Protein AF-0000000068230466 (afdb_homodimer)

Solvent-accessible surface area (backbone atoms only — not comparable to full-atom values): 27971 Å² total; per-residue (Å²): 126,69,70,66,52,56,60,50,49,54,54,48,48,53,52,46,52,51,50,51,53,43,59,66,56,61,78,40,69,67,47,53,52,38,47,48,48,30,16,51,27,46,15,49,31,45,26,41,42,44,63,21,49,65,73,48,41,36,48,80,71,31,39,60,40,44,51,48,28,53,48,30,52,48,49,27,56,65,41,62,56,96,85,33,39,36,40,61,62,60,39,84,81,50,90,70,28,54,57,57,49,53,53,49,53,54,51,46,54,45,54,72,34,27,34,69,59,37,26,34,70,56,96,91,33,86,44,85,47,65,18,72,67,42,50,51,49,50,52,35,45,49,54,30,54,52,40,58,74,72,37,60,79,92,47,31,55,74,74,33,39,63,40,45,49,52,34,51,52,52,50,48,51,51,42,59,59,38,87,81,59,52,62,16,44,41,58,51,46,52,47,52,51,48,50,52,52,47,46,64,72,53,49,47,71,51,59,63,44,44,52,52,47,52,50,51,50,51,50,51,51,51,52,53,51,50,50,62,59,45,45,65,72,67,49,65,78,70,70,74,80,78,76,78,76,76,71,77,69,73,77,74,66,72,74,72,120,129,71,71,69,52,54,61,51,48,56,53,47,50,54,52,47,52,51,50,52,53,41,58,67,59,61,77,41,69,68,47,52,51,39,48,48,48,28,15,50,28,47,14,48,33,46,26,41,42,45,62,21,49,64,73,49,40,34,48,80,72,32,40,61,41,44,50,50,28,52,48,30,52,48,49,26,55,64,42,61,56,96,86,35,40,38,40,62,62,59,40,82,80,51,92,71,27,54,56,56,48,51,51,49,52,55,52,46,54,46,54,72,33,28,35,68,58,38,28,34,71,57,95,91,34,86,45,86,46,65,19,72,66,43,51,52,50,51,52,35,46,50,54,30,52,52,40,58,73,71,38,61,78,93,47,29,55,74,72,33,40,64,41,44,48,53,35,50,51,50,50,48,52,52,43,62,52,48,96,73,60,53,62,15,45,40,58,50,46,51,49,52,52,50,51,51,51,48,47,63,72,53,48,49,72,51,61,63,44,43,51,53,48,52,50,50,50,51,51,52,52,51,52,54,52,49,50,62,60,46,45,64,73,66,48,66,77,72,68,76,78,76,76,75,76,72,69,76,66,66,72,70,64,64,72,72,112

Structure (mmCIF, N/CA/C/O backbone):
data_AF-0000000068230466-model_v1
#
loop_
_entity.id
_entity.type
_entity.pdbx_description
1 polymer 'Osteopetrosis-associated transmembrane protein 1'
#
loop_
_atom_site.group_PDB
_atom_site.id
_atom_site.type_symbol
_atom_site.label_atom_id
_atom_site.label_alt_id
_atom_site.label_comp_id
_atom_site.label_asym_id
_atom_site.label_entity_id
_atom_site.label_seq_id
_atom_site.pdbx_PDB_ins_code
_atom_site.Cartn_x
_atom_site.Cartn_y
_atom_site.Cartn_z
_atom_site.occupancy
_atom_site.B_iso_or_equiv
_atom_site.auth_seq_id
_atom_site.auth_comp_id
_atom_site.auth_asym_id
_atom_site.auth_atom_id
_atom_site.pdbx_PDB_model_num
ATOM 1 N N . MET A 1 1 ? 5.496 -42.781 15 1 34.06 1 MET A N 1
ATOM 2 C CA . MET A 1 1 ? 5.957 -41.75 14.055 1 34.06 1 MET A CA 1
ATOM 3 C C . MET A 1 1 ? 5.242 -41.906 12.711 1 34.06 1 MET A C 1
ATOM 5 O O . MET A 1 1 ? 5.195 -40.938 11.93 1 34.06 1 MET A O 1
ATOM 9 N N . ASN A 1 2 ? 4.707 -43.156 12.391 1 42.78 2 ASN A N 1
ATOM 10 C CA . ASN A 1 2 ? 4.246 -43.438 11.039 1 42.78 2 ASN A CA 1
ATOM 11 C C . ASN A 1 2 ? 2.799 -43 10.836 1 42.78 2 ASN A C 1
ATOM 13 O O . ASN A 1 2 ? 2.336 -42.906 9.695 1 42.78 2 ASN A O 1
ATOM 17 N N . LYS A 1 3 ? 2.004 -42.938 11.836 1 49.88 3 LYS A N 1
ATOM 18 C CA . LYS A 1 3 ? 0.589 -42.625 11.688 1 49.88 3 LYS A CA 1
ATOM 19 C C . LYS A 1 3 ? 0.404 -41.156 11.328 1 49.88 3 LYS A C 1
ATOM 21 O O . LYS A 1 3 ? -0.53 -40.781 10.609 1 49.88 3 LYS A O 1
ATOM 26 N N . ILE A 1 4 ? 1.23 -40.25 11.766 1 48.38 4 ILE A N 1
ATOM 27 C CA . ILE A 1 4 ? 1.122 -38.812 11.562 1 48.38 4 ILE A CA 1
ATOM 28 C C . ILE A 1 4 ? 1.439 -38.469 10.109 1 48.38 4 ILE A C 1
ATOM 30 O O . ILE A 1 4 ? 0.837 -37.562 9.539 1 48.38 4 ILE A O 1
ATOM 34 N N . CYS A 1 5 ? 2.023 -39.469 9.414 1 44.72 5 CYS A N 1
ATOM 35 C CA . CYS A 1 5 ? 2.459 -39.156 8.055 1 44.72 5 CYS A CA 1
ATOM 36 C C . CYS A 1 5 ? 1.338 -39.406 7.051 1 44.72 5 CYS A C 1
ATOM 38 O O . CYS A 1 5 ? 1.208 -38.688 6.062 1 44.72 5 CYS A O 1
ATOM 40 N N . ILE A 1 6 ? 0.449 -40.375 7.32 1 47.44 6 ILE A N 1
ATOM 41 C CA . ILE A 1 6 ? -0.606 -40.719 6.371 1 47.44 6 ILE A CA 1
ATOM 42 C C . ILE A 1 6 ? -1.681 -39.625 6.391 1 47.44 6 ILE A C 1
ATOM 44 O O . ILE A 1 6 ? -2.162 -39.219 5.336 1 47.44 6 ILE A O 1
ATOM 48 N N . ILE A 1 7 ? -2.064 -39.125 7.48 1 51.25 7 ILE A N 1
ATOM 49 C CA . ILE A 1 7 ? -3.047 -38.062 7.59 1 51.25 7 ILE A CA 1
ATOM 50 C C . ILE A 1 7 ? -2.516 -36.781 6.914 1 51.25 7 ILE A C 1
ATOM 52 O O . ILE A 1 7 ? -3.252 -36.094 6.207 1 51.25 7 ILE A O 1
ATOM 56 N N . TRP A 1 8 ? -1.267 -36.688 6.867 1 51.59 8 TRP A N 1
ATOM 57 C CA . TRP A 1 8 ? -0.673 -35.5 6.258 1 51.59 8 TRP A CA 1
ATOM 58 C C . TRP A 1 8 ? -0.67 -35.594 4.738 1 51.59 8 TRP A C 1
ATOM 60 O O . TRP A 1 8 ? -0.879 -34.625 4.035 1 51.59 8 TRP A O 1
ATOM 70 N N . THR A 1 9 ? -0.645 -36.812 4.191 1 50.38 9 THR A N 1
ATOM 71 C CA . THR A 1 9 ? -0.659 -37 2.744 1 50.38 9 THR A CA 1
ATOM 72 C C . THR A 1 9 ? -2.07 -36.844 2.191 1 50.38 9 THR A C 1
ATOM 74 O O . THR A 1 9 ? -2.26 -36.219 1.132 1 50.38 9 THR A O 1
ATOM 77 N N . VAL A 1 10 ? -3.049 -37.375 2.822 1 50.91 10 VAL A N 1
ATOM 78 C CA . VAL A 1 10 ? -4.426 -37.188 2.377 1 50.91 10 VAL A CA 1
ATOM 79 C C . VAL A 1 10 ? -4.805 -35.719 2.459 1 50.91 10 VAL A C 1
ATOM 81 O O . VAL A 1 10 ? -5.426 -35.188 1.54 1 50.91 10 VAL A O 1
ATOM 84 N N . LEU A 1 11 ? -4.449 -35.031 3.424 1 51.75 11 LEU A N 1
ATOM 85 C CA . LEU A 1 11 ? -4.715 -33.625 3.57 1 51.75 11 LEU A CA 1
ATOM 86 C C . LEU A 1 11 ? -3.965 -32.812 2.512 1 51.75 11 LEU A C 1
ATOM 88 O O . LEU A 1 11 ? -4.496 -31.844 1.975 1 51.75 11 LEU A O 1
ATOM 92 N N . PHE A 1 12 ? -2.896 -33.375 2.146 1 51.03 12 PHE A N 1
ATOM 93 C CA . PHE A 1 12 ? -2.105 -32.688 1.124 1 51.03 12 PHE A CA 1
ATOM 94 C C . PHE A 1 12 ? -2.736 -32.875 -0.252 1 51.03 12 PHE A C 1
ATOM 96 O O . PHE A 1 12 ? -2.768 -31.922 -1.05 1 51.03 12 PHE A O 1
ATOM 103 N N . VAL A 1 13 ? -3.262 -34.031 -0.489 1 50.78 13 VAL A N 1
ATOM 104 C CA . VAL A 1 13 ? -3.898 -34.281 -1.776 1 50.78 13 VAL A CA 1
ATOM 105 C C . VAL A 1 13 ? -5.199 -33.5 -1.877 1 50.78 13 VAL A C 1
ATOM 107 O O . VAL A 1 13 ? -5.5 -32.906 -2.92 1 50.78 13 VAL A O 1
ATOM 110 N N . LEU A 1 14 ? -5.961 -33.469 -0.893 1 51.84 14 LEU A N 1
ATOM 111 C CA . LEU A 1 14 ? -7.215 -32.719 -0.903 1 51.84 14 LEU A CA 1
ATOM 112 C C . LEU A 1 14 ? -6.949 -31.219 -1.052 1 51.84 14 LEU A C 1
ATOM 114 O O . LEU A 1 14 ? -7.656 -30.531 -1.789 1 51.84 14 LEU A O 1
ATOM 118 N N . VAL A 1 15 ? -6 -30.781 -0.397 1 52.72 15 VAL A N 1
ATOM 119 C CA . VAL A 1 15 ? -5.66 -29.359 -0.51 1 52.72 15 VAL A CA 1
ATOM 120 C C . VAL A 1 15 ? -5.156 -29.062 -1.92 1 52.72 15 VAL A C 1
ATOM 122 O O . VAL A 1 15 ? -5.516 -28.047 -2.512 1 52.72 15 VAL A O 1
ATOM 125 N N . LYS A 1 16 ? -4.453 -30.031 -2.43 1 53.53 16 LYS A N 1
ATOM 126 C CA . LYS A 1 16 ? -3.898 -29.844 -3.77 1 53.53 16 LYS A CA 1
ATOM 127 C C . LYS A 1 16 ? -4.988 -29.938 -4.832 1 53.53 16 LYS A C 1
ATOM 129 O O . LYS A 1 16 ? -5 -29.156 -5.781 1 53.53 16 LYS A O 1
ATOM 134 N N . THR A 1 17 ? -5.898 -30.891 -4.766 1 51.19 17 THR A N 1
ATOM 135 C CA . THR A 1 17 ? -7.012 -30.984 -5.703 1 51.19 17 THR A CA 1
ATOM 136 C C . THR A 1 17 ? -7.902 -29.75 -5.621 1 51.19 17 THR A C 1
ATOM 138 O O . THR A 1 17 ? -8.367 -29.25 -6.645 1 51.19 17 THR A O 1
ATOM 141 N N . GLU A 1 18 ? -8.133 -29.328 -4.457 1 51.22 18 GLU A N 1
ATOM 142 C CA . GLU A 1 18 ? -8.922 -28.109 -4.293 1 51.22 18 GLU A CA 1
ATOM 143 C C . GLU A 1 18 ? -8.203 -26.906 -4.898 1 51.22 18 GLU A C 1
ATOM 145 O O . GLU A 1 18 ? -8.828 -26.062 -5.539 1 51.22 18 GLU A O 1
ATOM 150 N N . GLN A 1 19 ? -6.949 -26.844 -4.73 1 52.44 19 GLN A N 1
ATOM 151 C CA . GLN A 1 19 ? -6.168 -25.766 -5.328 1 52.44 19 GLN A CA 1
ATOM 152 C C . GLN A 1 19 ? -6.223 -25.828 -6.852 1 52.44 19 GLN A C 1
ATOM 154 O O . GLN A 1 19 ? -6.32 -24.797 -7.516 1 52.44 19 GLN A O 1
ATOM 159 N N . LEU A 1 20 ? -6.078 -27.031 -7.391 1 49.12 20 LEU A N 1
ATOM 160 C CA . LEU A 1 20 ? -6.168 -27.219 -8.836 1 49.12 20 LEU A CA 1
ATOM 161 C C . LEU A 1 20 ? -7.539 -26.797 -9.352 1 49.12 20 LEU A C 1
ATOM 163 O O . LEU A 1 20 ? -7.637 -26.156 -10.406 1 49.12 20 LEU A O 1
ATOM 167 N N . TYR A 1 21 ? -8.492 -27.312 -8.633 1 48.88 21 TYR A N 1
ATOM 168 C CA . TYR A 1 21 ? -9.844 -26.938 -9.023 1 48.88 21 TYR A CA 1
ATOM 169 C C . TYR A 1 21 ? -10.023 -25.438 -9.008 1 48.88 21 TYR A C 1
ATOM 171 O O . TYR A 1 21 ? -10.609 -24.859 -9.93 1 48.88 21 TYR A O 1
ATOM 179 N N . ARG A 1 22 ? -9.539 -24.891 -8.023 1 53.47 22 ARG A N 1
ATOM 180 C CA . ARG A 1 22 ? -9.68 -23.453 -7.863 1 53.47 22 ARG A CA 1
ATOM 181 C C . ARG A 1 22 ? -8.922 -22.703 -8.945 1 53.47 22 ARG A C 1
ATOM 183 O O . ARG A 1 22 ? -9.375 -21.656 -9.43 1 53.47 22 ARG A O 1
ATOM 190 N N . ARG A 1 23 ? -7.852 -23.125 -9.367 1 53.97 23 ARG A N 1
ATOM 191 C CA . ARG A 1 23 ? -7.055 -22.547 -10.445 1 53.97 23 ARG A CA 1
ATOM 192 C C . ARG A 1 23 ? -7.777 -22.656 -11.781 1 53.97 23 ARG A C 1
ATOM 194 O O . ARG A 1 23 ? -7.66 -21.766 -12.633 1 53.97 23 ARG A O 1
ATOM 201 N N . THR A 1 24 ? -8.516 -23.688 -12.023 1 48.38 24 THR A N 1
ATOM 202 C CA . THR A 1 24 ? -9.258 -23.875 -13.266 1 48.38 24 THR A CA 1
ATOM 203 C C . THR A 1 24 ? -10.422 -22.891 -13.359 1 48.38 24 THR A C 1
ATOM 205 O O . THR A 1 24 ? -10.867 -22.547 -14.461 1 48.38 24 THR A O 1
ATOM 208 N N . LEU A 1 25 ? -10.859 -22.375 -12.227 1 47.59 25 LEU A N 1
ATOM 209 C CA . LEU A 1 25 ? -11.984 -21.453 -12.227 1 47.59 25 LEU A CA 1
ATOM 210 C C . LEU A 1 25 ? -11.562 -20.078 -12.719 1 47.59 25 LEU A C 1
ATOM 212 O O . LEU A 1 25 ? -12.391 -19.172 -12.828 1 47.59 25 LEU A O 1
ATOM 216 N N . LEU A 1 26 ? -10.32 -19.828 -12.984 1 52.34 26 LEU A N 1
ATOM 217 C CA . LEU A 1 26 ? -9.742 -18.531 -13.305 1 52.34 26 LEU A CA 1
ATOM 218 C C . LEU A 1 26 ? -10.422 -17.922 -14.531 1 52.34 26 LEU A C 1
ATOM 220 O O . LEU A 1 26 ? -10.328 -16.719 -14.758 1 52.34 26 LEU A O 1
ATOM 224 N N . ASN A 1 27 ? -11.008 -18.828 -15.367 1 53.62 27 ASN A N 1
ATOM 225 C CA . ASN A 1 27 ? -11.375 -18.25 -16.656 1 53.62 27 ASN A CA 1
ATOM 226 C C . ASN A 1 27 ? -12.797 -17.688 -16.625 1 53.62 27 ASN A C 1
ATOM 228 O O . ASN A 1 27 ? -13.469 -17.641 -17.672 1 53.62 27 ASN A O 1
ATOM 232 N N . ASN A 1 28 ? -13.25 -17.375 -15.391 1 64.5 28 ASN A N 1
ATOM 233 C CA . ASN A 1 28 ? -14.57 -16.781 -15.547 1 64.5 28 ASN A CA 1
ATOM 234 C C . ASN A 1 28 ? -14.5 -15.273 -15.734 1 64.5 28 ASN A C 1
ATOM 236 O O . ASN A 1 28 ? -13.914 -14.57 -14.906 1 64.5 28 ASN A O 1
ATOM 240 N N . ASP A 1 29 ? -14.906 -14.758 -16.812 1 77.06 29 ASP A N 1
ATOM 241 C CA . ASP A 1 29 ? -14.906 -13.375 -17.312 1 77.06 29 ASP A CA 1
ATOM 242 C C . ASP A 1 29 ? -15.469 -12.422 -16.25 1 77.06 29 ASP A C 1
ATOM 244 O O . ASP A 1 29 ? -14.969 -11.312 -16.078 1 77.06 29 ASP A O 1
ATOM 248 N N . ASN A 1 30 ? -16.328 -12.898 -15.406 1 83 30 ASN A N 1
ATOM 249 C CA . ASN A 1 30 ? -16.938 -12.023 -14.414 1 83 30 ASN A CA 1
ATOM 250 C C . ASN A 1 30 ? -15.984 -11.727 -13.258 1 83 30 ASN A C 1
ATOM 252 O O . ASN A 1 30 ? -15.867 -10.586 -12.82 1 83 30 ASN A O 1
ATOM 256 N N . CYS A 1 31 ? -15.234 -12.68 -12.883 1 89.31 31 CYS A N 1
ATOM 257 C CA . CYS A 1 31 ? -14.312 -12.492 -11.766 1 89.31 31 CYS A CA 1
ATOM 258 C C . CYS A 1 31 ? -13.125 -11.641 -12.18 1 89.31 31 CYS A C 1
ATOM 260 O O . CYS A 1 31 ? -12.648 -10.812 -11.398 1 89.31 31 CYS A O 1
ATOM 262 N N . THR A 1 32 ? -12.75 -11.812 -13.414 1 90.62 32 THR A N 1
ATOM 263 C CA . THR A 1 32 ? -11.648 -11.008 -13.93 1 90.62 32 THR A CA 1
ATOM 264 C C . THR A 1 32 ? -12.047 -9.531 -13.992 1 90.62 32 THR A C 1
ATOM 266 O O . THR A 1 32 ? -11.227 -8.656 -13.711 1 90.62 32 THR A O 1
ATOM 269 N N . SER A 1 33 ? -13.281 -9.289 -14.367 1 91.94 33 SER A N 1
ATOM 270 C CA . SER A 1 33 ? -13.766 -7.918 -14.391 1 91.94 33 SER A CA 1
ATOM 271 C C . SER A 1 33 ? -13.766 -7.301 -13 1 91.94 33 SER A C 1
ATOM 273 O O . SER A 1 33 ? -13.398 -6.137 -12.828 1 91.94 33 SER A O 1
ATOM 275 N N . LEU A 1 34 ? -14.125 -8.039 -12.008 1 94.06 34 LEU A N 1
ATOM 276 C CA . LEU A 1 34 ? -14.141 -7.559 -10.633 1 94.06 34 LEU A CA 1
ATOM 277 C C . LEU A 1 34 ? -12.719 -7.289 -10.141 1 94.06 34 LEU A C 1
ATOM 279 O O . LEU A 1 34 ? -12.484 -6.316 -9.414 1 94.06 34 LEU A O 1
ATOM 283 N N . LYS A 1 35 ? -11.797 -8.125 -10.523 1 95.38 35 LYS A N 1
ATOM 284 C CA . LYS A 1 35 ? -10.391 -7.898 -10.195 1 95.38 35 LYS A CA 1
ATOM 285 C C . LYS A 1 35 ? -9.891 -6.582 -10.781 1 95.38 35 LYS A C 1
ATOM 287 O O . LYS A 1 35 ? -9.18 -5.832 -10.117 1 95.38 35 LYS A O 1
ATOM 292 N N . THR A 1 36 ? -10.281 -6.332 -12.008 1 95.75 36 THR A N 1
ATOM 293 C CA . THR A 1 36 ? -9.883 -5.098 -12.672 1 95.75 36 THR A CA 1
ATOM 294 C C . THR A 1 36 ? -10.469 -3.883 -11.961 1 95.75 36 THR A C 1
ATOM 296 O O . THR A 1 36 ? -9.797 -2.855 -11.828 1 95.75 36 THR A O 1
ATOM 299 N N . ILE A 1 37 ? -11.695 -3.994 -11.523 1 96.06 37 ILE A N 1
ATOM 300 C CA . ILE A 1 37 ? -12.328 -2.908 -10.789 1 96.06 37 ILE A CA 1
ATOM 301 C C . ILE A 1 37 ? -11.594 -2.684 -9.469 1 96.06 37 ILE A C 1
ATOM 303 O O . ILE A 1 37 ? -11.367 -1.541 -9.062 1 96.06 37 ILE A O 1
ATOM 307 N N . PHE A 1 38 ? -11.266 -3.771 -8.828 1 97.69 38 PHE A N 1
ATOM 308 C CA . PHE A 1 38 ? -10.484 -3.656 -7.598 1 97.69 38 PHE A CA 1
ATOM 309 C C . PHE A 1 38 ? -9.133 -3 -7.875 1 97.69 38 PHE A C 1
ATOM 311 O O . PHE A 1 38 ? -8.672 -2.164 -7.094 1 97.69 38 PHE A O 1
ATOM 318 N N . ALA A 1 39 ? -8.484 -3.348 -8.945 1 98.38 39 ALA A N 1
ATOM 319 C CA . ALA A 1 39 ? -7.219 -2.738 -9.344 1 98.38 39 ALA A CA 1
ATOM 320 C C . ALA A 1 39 ? -7.367 -1.232 -9.539 1 98.38 39 ALA A C 1
ATOM 322 O O . ALA A 1 39 ? -6.574 -0.452 -9.008 1 98.38 39 ALA A O 1
ATOM 323 N N . ASP A 1 40 ? -8.359 -0.816 -10.219 1 98.06 40 ASP A N 1
ATOM 324 C CA . ASP A 1 40 ? -8.594 0.59 -10.531 1 98.06 40 ASP A CA 1
ATOM 325 C C . ASP A 1 40 ? -8.906 1.386 -9.266 1 98.06 40 ASP A C 1
ATOM 327 O O . ASP A 1 40 ? -8.383 2.486 -9.07 1 98.06 40 ASP A O 1
ATOM 331 N N . SER A 1 41 ? -9.789 0.851 -8.445 1 98.38 41 SER A N 1
ATOM 332 C CA . SER A 1 41 ? -10.18 1.553 -7.227 1 98.38 41 SER A CA 1
ATOM 333 C C . SER A 1 41 ? -9.008 1.665 -6.258 1 98.38 41 SER A C 1
ATOM 335 O O . SER A 1 41 ? -8.836 2.691 -5.598 1 98.38 41 SER A O 1
ATOM 337 N N . SER A 1 42 ? -8.188 0.591 -6.164 1 98.62 42 SER A N 1
ATOM 338 C CA . SER A 1 42 ? -7 0.633 -5.324 1 98.62 42 SER A CA 1
ATOM 339 C C . SER A 1 42 ? -6.008 1.679 -5.828 1 98.62 42 SER A C 1
ATOM 341 O O . SER A 1 42 ? -5.43 2.424 -5.031 1 98.62 42 SER A O 1
ATOM 343 N N . SER A 1 43 ? -5.836 1.662 -7.105 1 98.5 43 SER A N 1
ATOM 344 C CA . SER A 1 43 ? -4.949 2.625 -7.754 1 98.5 43 SER A CA 1
ATOM 345 C C . SER A 1 43 ? -5.402 4.055 -7.488 1 98.5 43 SER A C 1
ATOM 347 O O . SER A 1 43 ? -4.59 4.922 -7.16 1 98.5 43 SER A O 1
ATOM 349 N N . GLU A 1 44 ? -6.637 4.324 -7.586 1 98.44 44 GLU A N 1
ATOM 350 C CA . GLU A 1 44 ? -7.191 5.656 -7.355 1 98.44 44 GLU A CA 1
ATOM 351 C C . GLU A 1 44 ? -7.008 6.086 -5.902 1 98.44 44 GLU A C 1
ATOM 353 O O . GLU A 1 44 ? -6.703 7.25 -5.629 1 98.44 44 GLU A O 1
ATOM 358 N N . PHE A 1 45 ? -7.293 5.148 -5.055 1 98.81 45 PHE A N 1
ATOM 359 C CA . PHE A 1 45 ? -7.148 5.457 -3.635 1 98.81 45 PHE A CA 1
ATOM 360 C C . PHE A 1 45 ? -5.711 5.836 -3.307 1 98.81 45 PHE A C 1
ATOM 362 O O . PHE A 1 45 ? -5.469 6.797 -2.57 1 98.81 45 PHE A O 1
ATOM 369 N N . ILE A 1 46 ? -4.742 5.113 -3.883 1 98.81 46 ILE A N 1
ATOM 370 C CA . ILE A 1 46 ? -3.326 5.379 -3.648 1 98.81 46 ILE A CA 1
ATOM 371 C C . ILE A 1 46 ? -2.955 6.742 -4.223 1 98.81 46 ILE A C 1
ATOM 373 O O . ILE A 1 46 ? -2.264 7.531 -3.574 1 98.81 46 ILE A O 1
ATOM 377 N N . LYS A 1 47 ? -3.396 7.031 -5.379 1 98.5 47 LYS A N 1
ATOM 378 C CA . LYS A 1 47 ? -3.139 8.328 -6 1 98.5 47 LYS A CA 1
ATOM 379 C C . LYS A 1 47 ? -3.676 9.469 -5.137 1 98.5 47 LYS A C 1
ATOM 381 O O . LYS A 1 47 ? -2.98 10.453 -4.902 1 98.5 47 LYS A O 1
ATOM 386 N N . CYS A 1 48 ? -4.871 9.281 -4.707 1 98.62 48 CYS A N 1
ATOM 387 C CA . CYS A 1 48 ? -5.52 10.281 -3.861 1 98.62 48 CYS A CA 1
ATOM 388 C C . CYS A 1 48 ? -4.746 10.484 -2.564 1 98.62 48 CYS A C 1
ATOM 390 O O . CYS A 1 48 ? -4.535 11.617 -2.133 1 98.62 48 CYS A O 1
ATOM 392 N N . SER A 1 49 ? -4.379 9.336 -1.933 1 98.56 49 SER A N 1
ATOM 393 C CA . SER A 1 49 ? -3.674 9.375 -0.657 1 98.56 49 SER A CA 1
ATOM 394 C C . SER A 1 49 ? -2.395 10.203 -0.762 1 98.56 49 SER A C 1
ATOM 396 O O . SER A 1 49 ? -2.109 11.031 0.108 1 98.56 49 SER A O 1
ATOM 398 N N . VAL A 1 50 ? -1.661 10.039 -1.835 1 97.88 50 VAL A N 1
ATOM 399 C CA . VAL A 1 50 ? -0.407 10.758 -2.016 1 97.88 50 VAL A CA 1
ATOM 400 C C . VAL A 1 50 ? -0.695 12.234 -2.299 1 97.88 50 VAL A C 1
ATOM 402 O O . VAL A 1 50 ? -0.077 13.117 -1.703 1 97.88 50 VAL A O 1
ATOM 405 N N . ASN A 1 51 ? -1.653 12.516 -3.129 1 96.69 51 ASN A N 1
ATOM 406 C CA . ASN A 1 51 ? -1.947 13.883 -3.551 1 96.69 51 ASN A CA 1
ATOM 407 C C . ASN A 1 51 ? -2.395 14.742 -2.379 1 96.69 51 ASN A C 1
ATOM 409 O O . ASN A 1 51 ? -2.111 15.945 -2.34 1 96.69 51 ASN A O 1
ATOM 413 N N . TYR A 1 52 ? -3.031 14.078 -1.447 1 96.5 52 TYR A N 1
ATOM 414 C CA . TYR A 1 52 ? -3.572 14.859 -0.343 1 96.5 52 TYR A CA 1
ATOM 415 C C . TYR A 1 52 ? -2.854 14.531 0.961 1 96.5 52 TYR A C 1
ATOM 417 O O . TYR A 1 52 ? -3.441 14.625 2.041 1 96.5 52 TYR A O 1
ATOM 425 N N . SER A 1 53 ? -1.626 14.156 0.785 1 95.38 53 SER A N 1
ATOM 426 C CA . SER A 1 53 ? -0.788 13.859 1.94 1 95.38 53 SER A CA 1
ATOM 427 C C . SER A 1 53 ? -0.331 15.133 2.639 1 95.38 53 SER A C 1
ATOM 429 O O . SER A 1 53 ? -0.071 15.125 3.844 1 95.38 53 SER A O 1
ATOM 431 N N . ARG A 1 54 ? -0.162 16.297 1.922 1 90.12 54 ARG A N 1
ATOM 432 C CA . ARG A 1 54 ? 0.245 17.578 2.506 1 90.12 54 ARG A CA 1
ATOM 433 C C . ARG A 1 54 ? -0.358 18.75 1.739 1 90.12 54 ARG A C 1
ATOM 435 O O . ARG A 1 54 ? -0.172 18.859 0.525 1 90.12 54 ARG A O 1
ATOM 442 N N . PRO A 1 55 ? -0.899 19.703 2.359 1 89.56 55 PRO A N 1
ATOM 443 C CA . PRO A 1 55 ? -1.479 19.516 3.693 1 89.56 55 PRO A CA 1
ATOM 444 C C . PRO A 1 55 ? -2.416 18.312 3.777 1 89.56 55 PRO A C 1
ATOM 446 O O . PRO A 1 55 ? -2.969 17.891 2.76 1 89.56 55 PRO A O 1
ATOM 449 N N . ILE A 1 56 ? -2.471 17.797 4.961 1 93.25 56 ILE A N 1
ATOM 450 C CA . ILE A 1 56 ? -3.232 16.562 5.086 1 93.25 56 ILE A CA 1
ATOM 451 C C . ILE A 1 56 ? -4.723 16.859 4.922 1 93.25 56 ILE A C 1
ATOM 453 O O . ILE A 1 56 ? -5.332 17.5 5.773 1 93.25 56 ILE A O 1
ATOM 457 N N . LYS A 1 57 ? -5.293 16.469 3.842 1 96.44 57 LYS A N 1
ATOM 458 C CA . LYS A 1 57 ? -6.719 16.438 3.541 1 96.44 57 LYS A CA 1
ATOM 459 C C . LYS A 1 57 ? -7.156 15.062 3.059 1 96.44 57 LYS A C 1
ATOM 461 O O . LYS A 1 57 ? -8.055 14.945 2.223 1 96.44 57 LYS A O 1
ATOM 466 N N . PHE A 1 58 ? -6.375 14.125 3.525 1 97.69 58 PHE A N 1
ATOM 467 C CA . PHE A 1 58 ? -6.461 12.734 3.111 1 97.69 58 PHE A CA 1
ATOM 468 C C . PHE A 1 58 ? -7.848 12.164 3.389 1 97.69 58 PHE A C 1
ATOM 470 O O . PHE A 1 58 ? -8.492 11.609 2.494 1 97.69 58 PHE A O 1
ATOM 477 N N . CYS A 1 59 ? -8.391 12.266 4.594 1 97.81 59 CYS A N 1
ATOM 478 C CA . CYS A 1 59 ? -9.688 11.695 4.953 1 97.81 59 CYS A CA 1
ATOM 479 C C . CYS A 1 59 ? -10.812 12.359 4.168 1 97.81 59 CYS A C 1
ATOM 481 O O . CYS A 1 59 ? -11.594 11.672 3.502 1 97.81 59 CYS A O 1
ATOM 483 N N . GLU A 1 60 ? -10.82 13.617 4.207 1 97.31 60 GLU A N 1
ATOM 484 C CA . GLU A 1 60 ? -11.898 14.383 3.588 1 97.31 60 GLU A CA 1
ATOM 485 C C . GLU A 1 60 ? -11.938 14.156 2.078 1 97.31 60 GLU A C 1
ATOM 487 O O . GLU A 1 60 ? -13.016 13.977 1.501 1 97.31 60 GLU A O 1
ATOM 492 N N . LYS A 1 61 ? -10.82 14.164 1.474 1 98.25 61 LYS A N 1
ATOM 493 C CA . LYS A 1 61 ? -10.789 14.164 0.014 1 98.25 61 LYS A CA 1
ATOM 494 C C . LYS A 1 61 ? -10.82 12.75 -0.543 1 98.25 61 LYS A C 1
ATOM 496 O O . LYS A 1 61 ? -11.195 12.531 -1.698 1 98.25 61 LYS A O 1
ATOM 501 N N . CYS A 1 62 ? -10.414 11.766 0.265 1 98.69 62 CYS A N 1
ATOM 502 C CA . CYS A 1 62 ? -10.242 10.43 -0.297 1 98.69 62 CYS A CA 1
ATOM 503 C C . CYS A 1 62 ? -11.281 9.461 0.256 1 98.69 62 CYS A C 1
ATOM 505 O O . CYS A 1 62 ? -11.164 8.25 0.079 1 98.69 62 CYS A O 1
ATOM 507 N N . VAL A 1 63 ? -12.344 9.969 0.887 1 98.44 63 VAL A N 1
ATOM 508 C CA . VAL A 1 63 ? -13.367 9.102 1.46 1 98.44 63 VAL A CA 1
ATOM 509 C C . VAL A 1 63 ? -14.094 8.359 0.344 1 98.44 63 VAL A C 1
ATOM 511 O O . VAL A 1 63 ? -14.359 7.16 0.458 1 98.44 63 VAL A O 1
ATOM 514 N N . THR A 1 64 ? -14.406 9.039 -0.731 1 98 64 THR A N 1
ATOM 515 C CA . THR A 1 64 ? -15.141 8.406 -1.816 1 98 64 THR A CA 1
ATOM 516 C C . THR A 1 64 ? -14.281 7.348 -2.506 1 98 64 THR A C 1
ATOM 518 O O . THR A 1 64 ? -14.719 6.203 -2.678 1 98 64 THR A O 1
ATOM 521 N N . PRO A 1 65 ? -13.016 7.672 -2.908 1 98.44 65 PRO A N 1
ATOM 522 C CA . PRO A 1 65 ? -12.148 6.617 -3.439 1 98.44 65 PRO A CA 1
ATOM 523 C C . PRO A 1 65 ? -11.992 5.438 -2.482 1 98.44 65 PRO A C 1
ATOM 525 O O . PRO A 1 65 ? -11.914 4.289 -2.92 1 98.44 65 PRO A O 1
ATOM 528 N N . TYR A 1 66 ? -11.969 5.699 -1.207 1 98.62 66 TYR A N 1
ATOM 529 C CA . TYR A 1 66 ? -11.812 4.629 -0.228 1 98.62 66 TYR A CA 1
ATOM 530 C C . TYR A 1 66 ? -13.055 3.74 -0.194 1 98.62 66 TYR A C 1
ATOM 532 O O . TYR A 1 66 ? -12.938 2.514 -0.138 1 98.62 66 TYR A O 1
ATOM 540 N N . ILE A 1 67 ? -14.172 4.363 -0.175 1 97.88 67 ILE A N 1
ATOM 541 C CA . ILE A 1 67 ? -15.422 3.609 -0.185 1 97.88 67 ILE A CA 1
ATOM 542 C C . ILE A 1 67 ? -15.492 2.748 -1.443 1 97.88 67 ILE A C 1
ATOM 544 O O . ILE A 1 67 ? -15.867 1.575 -1.379 1 97.88 67 ILE A O 1
ATOM 548 N N . ASN A 1 68 ? -15.141 3.299 -2.596 1 97.69 68 ASN A N 1
ATOM 549 C CA . ASN A 1 68 ? -15.109 2.535 -3.838 1 97.69 68 ASN A CA 1
ATOM 550 C C . ASN A 1 68 ? -14.164 1.341 -3.736 1 97.69 68 ASN A C 1
ATOM 552 O O . ASN A 1 68 ? -14.477 0.251 -4.219 1 97.69 68 ASN A O 1
ATOM 556 N N . PHE A 1 69 ? -13.047 1.555 -3.172 1 98.25 69 PHE A N 1
ATOM 557 C CA . PHE A 1 69 ? -12.047 0.518 -2.936 1 98.25 69 PHE A CA 1
ATOM 558 C C . PHE A 1 69 ? -12.617 -0.594 -2.062 1 98.25 69 PHE A C 1
ATOM 560 O O . PHE A 1 69 ? -12.5 -1.774 -2.398 1 98.25 69 PHE A O 1
ATOM 567 N N . LEU A 1 70 ? -13.289 -0.232 -0.964 1 97.56 70 LEU A N 1
ATOM 568 C CA . LEU A 1 70 ? -13.898 -1.212 -0.076 1 97.56 70 LEU A CA 1
ATOM 569 C C . LEU A 1 70 ? -14.969 -2.012 -0.808 1 97.56 70 LEU A C 1
ATOM 571 O O . LEU A 1 70 ? -15.031 -3.238 -0.685 1 97.56 70 LEU A O 1
ATOM 575 N N . GLU A 1 71 ? -15.742 -1.307 -1.493 1 96.12 71 GLU A N 1
ATOM 576 C CA . GLU A 1 71 ? -16.844 -1.94 -2.211 1 96.12 71 GLU A CA 1
ATOM 577 C C . GLU A 1 71 ? -16.328 -2.906 -3.273 1 96.12 71 GLU A C 1
ATOM 579 O O . GLU A 1 71 ? -16.922 -3.963 -3.502 1 96.12 71 GLU A O 1
ATOM 584 N N . SER A 1 72 ? -15.273 -2.535 -3.941 1 96.56 72 SER A N 1
ATOM 585 C CA . SER A 1 72 ? -14.711 -3.4 -4.977 1 96.56 72 SER A CA 1
ATOM 586 C C . SER A 1 72 ? -14.234 -4.723 -4.391 1 96.56 72 SER A C 1
ATOM 588 O O . SER A 1 72 ? -14.398 -5.777 -5.008 1 96.56 72 SER A O 1
ATOM 590 N N . TYR A 1 73 ? -13.625 -4.684 -3.252 1 96.56 73 TYR A N 1
ATOM 591 C CA . TYR A 1 73 ? -13.195 -5.906 -2.58 1 96.56 73 TYR A CA 1
ATOM 592 C C . TYR A 1 73 ? -14.398 -6.738 -2.143 1 96.56 73 TYR A C 1
ATOM 594 O O . TYR A 1 73 ? -14.414 -7.957 -2.318 1 96.56 73 TYR A O 1
ATOM 602 N N . ASP A 1 74 ? -15.391 -6.055 -1.624 1 94.62 74 ASP A N 1
ATOM 603 C CA . ASP A 1 74 ? -16.609 -6.707 -1.157 1 94.62 74 ASP A CA 1
ATOM 604 C C . ASP A 1 74 ? -17.328 -7.41 -2.305 1 94.62 74 ASP A C 1
ATOM 606 O O . ASP A 1 74 ? -17.844 -8.516 -2.137 1 94.62 74 ASP A O 1
ATOM 610 N N . ASN A 1 75 ? -17.359 -6.777 -3.398 1 93.81 75 ASN A N 1
ATOM 611 C CA . ASN A 1 75 ? -18.016 -7.352 -4.566 1 93.81 75 ASN A CA 1
ATOM 612 C C . ASN A 1 75 ? -17.312 -8.633 -5.027 1 93.81 75 ASN A C 1
ATOM 614 O O . ASN A 1 75 ? -17.969 -9.578 -5.465 1 93.81 75 ASN A O 1
ATOM 618 N N . MET A 1 76 ? -16.016 -8.688 -4.914 1 93.06 76 MET A N 1
ATOM 619 C CA . MET A 1 76 ? -15.273 -9.898 -5.258 1 93.06 76 MET A CA 1
ATOM 620 C C . MET A 1 76 ? -15.578 -11.016 -4.266 1 93.06 76 MET A C 1
ATOM 622 O O . MET A 1 76 ? -15.617 -12.195 -4.641 1 93.06 76 MET A O 1
ATOM 626 N N . SER A 1 77 ? -15.844 -10.633 -3.057 1 90.81 77 SER A N 1
ATOM 627 C CA . SER A 1 77 ? -16.094 -11.602 -1.993 1 90.81 77 SER A CA 1
ATOM 628 C C . SER A 1 77 ? -17.516 -12.133 -2.047 1 90.81 77 SER A C 1
ATOM 630 O O . SER A 1 77 ? -17.781 -13.258 -1.622 1 90.81 77 SER A O 1
ATOM 632 N N . LYS A 1 78 ? -18.422 -11.391 -2.617 1 90.88 78 LYS A N 1
ATOM 633 C CA . LYS A 1 78 ? -19.844 -11.734 -2.564 1 90.88 78 LYS A CA 1
ATOM 634 C C . LYS A 1 78 ? -20.297 -12.43 -3.85 1 90.88 78 LYS A C 1
ATOM 636 O O . LYS A 1 78 ? -21.203 -13.258 -3.832 1 90.88 78 LYS A O 1
ATOM 641 N N . LEU A 1 79 ? -19.656 -12.023 -4.945 1 87.19 79 LEU A N 1
ATOM 642 C CA . LEU A 1 79 ? -20.078 -12.625 -6.203 1 87.19 79 LEU A CA 1
ATOM 643 C C . LEU A 1 79 ? -19.656 -14.086 -6.285 1 87.19 79 LEU A C 1
ATOM 645 O O . LEU A 1 79 ? -18.469 -14.398 -6.188 1 87.19 79 LEU A O 1
ATOM 649 N N . LEU A 1 80 ? -20.656 -14.875 -6.461 1 85.62 80 LEU A N 1
ATOM 650 C CA . LEU A 1 80 ? -20.406 -16.312 -6.562 1 85.62 80 LEU A CA 1
ATOM 651 C C . LEU A 1 80 ? -20.406 -16.766 -8.023 1 85.62 80 LEU A C 1
ATOM 653 O O . LEU A 1 80 ? -21.281 -16.375 -8.797 1 85.62 80 LEU A O 1
ATOM 657 N N . VAL A 1 81 ? -19.328 -17.406 -8.367 1 80.81 81 VAL A N 1
ATOM 658 C CA . VAL A 1 81 ? -19.25 -18.094 -9.656 1 80.81 81 VAL A CA 1
ATOM 659 C C . VAL A 1 81 ? -19.062 -19.594 -9.43 1 80.81 81 VAL A C 1
ATOM 661 O O . VAL A 1 81 ? -18.094 -20.016 -8.797 1 80.81 81 VAL A O 1
ATOM 664 N N . ASN A 1 82 ? -19.984 -20.406 -9.945 1 82 82 ASN A N 1
ATOM 665 C CA . ASN A 1 82 ? -20 -21.844 -9.688 1 82 82 ASN A CA 1
ATOM 666 C C . ASN A 1 82 ? -19.938 -22.141 -8.195 1 82 82 ASN A C 1
ATOM 668 O O . ASN A 1 82 ? -19.141 -22.969 -7.75 1 82 82 ASN A O 1
ATOM 672 N N . ASN A 1 83 ? -20.656 -21.281 -7.391 1 82.56 83 ASN A N 1
ATOM 673 C CA . ASN A 1 83 ? -20.859 -21.422 -5.953 1 82.56 83 ASN A CA 1
ATOM 674 C C . ASN A 1 83 ? -19.578 -21.125 -5.172 1 82.56 83 ASN A C 1
ATOM 676 O O . ASN A 1 83 ? -19.438 -21.578 -4.031 1 82.56 83 ASN A O 1
ATOM 680 N N . THR A 1 84 ? -18.672 -20.562 -5.777 1 84.69 84 THR A N 1
ATOM 681 C CA . THR A 1 84 ? -17.453 -20.141 -5.121 1 84.69 84 THR A CA 1
ATOM 682 C C . THR A 1 84 ? -17.234 -18.641 -5.281 1 84.69 84 THR A C 1
ATOM 684 O O . THR A 1 84 ? -17.422 -18.094 -6.371 1 84.69 84 THR A O 1
ATOM 687 N N . PRO A 1 85 ? -16.953 -18.016 -4.18 1 89.62 85 PRO A N 1
ATOM 688 C CA . PRO A 1 85 ? -16.688 -16.578 -4.297 1 89.62 85 PRO A CA 1
ATOM 689 C C . PRO A 1 85 ? -15.508 -16.266 -5.223 1 89.62 85 PRO A C 1
ATOM 691 O O . PRO A 1 85 ? -14.516 -16.984 -5.223 1 89.62 85 PRO A O 1
ATOM 694 N N . CYS A 1 86 ? -15.68 -15.195 -5.949 1 88.31 86 CYS A N 1
ATOM 695 C CA . CYS A 1 86 ? -14.648 -14.797 -6.898 1 88.31 86 CYS A CA 1
ATOM 696 C C . CYS A 1 86 ? -13.312 -14.562 -6.191 1 88.31 86 CYS A C 1
ATOM 698 O O . CYS A 1 86 ? -12.258 -14.875 -6.738 1 88.31 86 CYS A O 1
ATOM 700 N N . ILE A 1 87 ? -13.398 -14.055 -5.016 1 90 87 ILE A N 1
ATOM 701 C CA . ILE A 1 87 ? -12.195 -13.664 -4.289 1 90 87 ILE A CA 1
ATOM 702 C C . ILE A 1 87 ? -11.312 -14.891 -4.055 1 90 87 ILE A C 1
ATOM 704 O O . ILE A 1 87 ? -10.086 -14.773 -3.941 1 90 87 ILE A O 1
ATOM 708 N N . ASP A 1 88 ? -11.891 -16.016 -4.059 1 86.25 88 ASP A N 1
ATOM 709 C CA . ASP A 1 88 ? -11.148 -17.25 -3.805 1 86.25 88 ASP A CA 1
ATOM 710 C C . ASP A 1 88 ? -10.211 -17.578 -4.965 1 86.25 88 ASP A C 1
ATOM 712 O O . ASP A 1 88 ? -9.266 -18.359 -4.812 1 86.25 88 ASP A O 1
ATOM 716 N N . GLN A 1 89 ? -10.492 -17.047 -6.043 1 81.81 89 GLN A N 1
ATOM 717 C CA . GLN A 1 89 ? -9.656 -17.266 -7.211 1 81.81 89 GLN A CA 1
ATOM 718 C C . GLN A 1 89 ? -8.375 -16.422 -7.137 1 81.81 89 GLN A C 1
ATOM 720 O O . GLN A 1 89 ? -7.426 -16.672 -7.883 1 81.81 89 GLN A O 1
ATOM 725 N N . PHE A 1 90 ? -8.383 -15.539 -6.215 1 85.38 90 PHE A N 1
ATOM 726 C CA . PHE A 1 90 ? -7.289 -14.578 -6.238 1 85.38 90 PHE A CA 1
ATOM 727 C C . PHE A 1 90 ? -6.543 -14.57 -4.91 1 85.38 90 PHE A C 1
ATOM 729 O O . PHE A 1 90 ? -5.422 -14.055 -4.824 1 85.38 90 PHE A O 1
ATOM 736 N N . VAL A 1 91 ? -7.121 -15.125 -3.904 1 80.19 91 VAL A N 1
ATOM 737 C CA . VAL A 1 91 ? -6.535 -15.016 -2.572 1 80.19 91 VAL A CA 1
ATOM 738 C C . VAL A 1 91 ? -6.164 -16.406 -2.055 1 80.19 91 VAL A C 1
ATOM 740 O O . VAL A 1 91 ? -6.797 -17.391 -2.416 1 80.19 91 VAL A O 1
ATOM 743 N N . ASN A 1 92 ? -5.152 -16.438 -1.209 1 71.31 92 ASN A N 1
ATOM 744 C CA . ASN A 1 92 ? -4.703 -17.625 -0.496 1 71.31 92 ASN A CA 1
ATOM 745 C C . ASN A 1 92 ? -4.223 -18.719 -1.458 1 71.31 92 ASN A C 1
ATOM 747 O O . ASN A 1 92 ? -4.496 -19.891 -1.257 1 71.31 92 ASN A O 1
ATOM 751 N N . LEU A 1 93 ? -3.738 -18.312 -2.566 1 73 93 LEU A N 1
ATOM 752 C CA . LEU A 1 93 ? -3.213 -19.25 -3.553 1 73 93 LEU A CA 1
ATOM 753 C C . LEU A 1 93 ? -1.688 -19.281 -3.516 1 73 93 LEU A C 1
ATOM 755 O O . LEU A 1 93 ? -1.07 -20.234 -3.99 1 73 93 LEU A O 1
ATOM 759 N N . ASP A 1 94 ? -1.208 -18.234 -2.965 1 77.19 94 ASP A N 1
ATOM 760 C CA . ASP A 1 94 ? 0.241 -18.109 -2.852 1 77.19 94 ASP A CA 1
ATOM 761 C C . ASP A 1 94 ? 0.625 -17.375 -1.568 1 77.19 94 ASP A C 1
ATOM 763 O O . ASP A 1 94 ? -0.238 -16.812 -0.881 1 77.19 94 ASP A O 1
ATOM 767 N N . ARG A 1 95 ? 1.79 -17.484 -1.256 1 78.56 95 ARG A N 1
ATOM 768 C CA . ARG A 1 95 ? 2.291 -16.859 -0.036 1 78.56 95 ARG A CA 1
ATOM 769 C C . ARG A 1 95 ? 2.359 -15.344 -0.186 1 78.56 95 ARG A C 1
ATOM 771 O O . ARG A 1 95 ? 2.467 -14.625 0.807 1 78.56 95 ARG A O 1
ATOM 778 N N . LEU A 1 96 ? 2.426 -14.883 -1.368 1 86.25 96 LEU A N 1
ATOM 779 C CA . LEU A 1 96 ? 2.561 -13.453 -1.613 1 86.25 96 LEU A CA 1
ATOM 780 C C . LEU A 1 96 ? 1.243 -12.727 -1.347 1 86.25 96 LEU A C 1
ATOM 782 O O . LEU A 1 96 ? 1.22 -11.703 -0.664 1 86.25 96 LEU A O 1
ATOM 786 N N . GLY A 1 97 ? 0.098 -13.25 -1.837 1 92.94 97 GLY A N 1
ATOM 787 C CA . GLY A 1 97 ? -1.226 -12.695 -1.596 1 92.94 97 GLY A CA 1
ATOM 788 C C . GLY A 1 97 ? -1.329 -11.219 -1.934 1 92.94 97 GLY A C 1
ATOM 789 O O . GLY A 1 97 ? -1.633 -10.398 -1.066 1 92.94 97 GLY A O 1
ATOM 790 N N . ILE A 1 98 ? -1.121 -10.93 -3.133 1 96.38 98 ILE A N 1
ATOM 791 C CA . ILE A 1 98 ? -1.011 -9.539 -3.572 1 96.38 98 ILE A CA 1
ATOM 792 C C . ILE A 1 98 ? -2.299 -8.789 -3.242 1 96.38 98 ILE A C 1
ATOM 794 O O . ILE A 1 98 ? -2.264 -7.715 -2.641 1 96.38 98 ILE A O 1
ATOM 798 N N . ILE A 1 99 ? -3.457 -9.328 -3.619 1 96.25 99 ILE A N 1
ATOM 799 C CA . ILE A 1 99 ? -4.734 -8.656 -3.43 1 96.25 99 ILE A CA 1
ATOM 800 C C . ILE A 1 99 ? -4.992 -8.438 -1.94 1 96.25 99 ILE A C 1
ATOM 802 O O . ILE A 1 99 ? -5.355 -7.34 -1.518 1 96.25 99 ILE A O 1
ATOM 806 N N . GLU A 1 100 ? -4.777 -9.406 -1.12 1 95.44 100 GLU A N 1
ATOM 807 C CA . GLU A 1 100 ? -4.957 -9.281 0.324 1 95.44 100 GLU A CA 1
ATOM 808 C C . GLU A 1 100 ? -3.996 -8.258 0.914 1 95.44 100 GLU A C 1
ATOM 810 O O . GLU A 1 100 ? -4.367 -7.488 1.805 1 95.44 100 GLU A O 1
ATOM 815 N N . THR A 1 101 ? -2.787 -8.32 0.485 1 97 101 THR A N 1
ATOM 816 C CA . THR A 1 101 ? -1.774 -7.391 0.975 1 97 101 THR A CA 1
ATOM 817 C C . THR A 1 101 ? -2.18 -5.945 0.688 1 97 101 THR A C 1
ATOM 819 O O . THR A 1 101 ? -2.104 -5.09 1.57 1 97 101 THR A O 1
ATOM 822 N N . ILE A 1 102 ? -2.604 -5.699 -0.542 1 98 102 ILE A N 1
ATOM 823 C CA . ILE A 1 102 ? -3.002 -4.352 -0.933 1 98 102 ILE A CA 1
ATOM 824 C C . ILE A 1 102 ? -4.238 -3.93 -0.142 1 98 102 ILE A C 1
ATOM 826 O O . ILE A 1 102 ? -4.328 -2.789 0.316 1 98 102 ILE A O 1
ATOM 830 N N . PHE A 1 103 ? -5.191 -4.867 0.022 1 97.88 103 PHE A N 1
ATOM 831 C CA . PHE A 1 103 ? -6.379 -4.562 0.813 1 97.88 103 PHE A CA 1
ATOM 832 C C . PHE A 1 103 ? -6 -4.199 2.244 1 97.88 103 PHE A C 1
ATOM 834 O O . PHE A 1 103 ? -6.469 -3.195 2.779 1 97.88 103 PHE A O 1
ATOM 841 N N . TYR A 1 104 ? -5.141 -4.945 2.818 1 97.19 104 TYR A N 1
ATOM 842 C CA . TYR A 1 104 ? -4.699 -4.719 4.191 1 97.19 104 TYR A CA 1
ATOM 843 C C . TYR A 1 104 ? -3.939 -3.404 4.309 1 97.19 104 TYR A C 1
ATOM 845 O O . TYR A 1 104 ? -4.188 -2.617 5.227 1 97.19 104 TYR A O 1
ATOM 853 N N . ASP A 1 105 ? -3.002 -3.199 3.471 1 97.75 105 ASP A N 1
ATOM 854 C CA . ASP A 1 105 ? -2.18 -1.994 3.525 1 97.75 105 ASP A CA 1
ATOM 855 C C . ASP A 1 105 ? -3.039 -0.737 3.408 1 97.75 105 ASP A C 1
ATOM 857 O O . ASP A 1 105 ? -2.848 0.224 4.152 1 97.75 105 ASP A O 1
ATOM 861 N N . ASN A 1 106 ? -3.955 -0.722 2.418 1 98.44 106 ASN A N 1
ATOM 862 C CA . ASN A 1 106 ? -4.812 0.439 2.211 1 98.44 106 ASN A CA 1
ATOM 863 C C . ASN A 1 106 ? -5.742 0.668 3.402 1 98.44 106 ASN A C 1
ATOM 865 O O . ASN A 1 106 ? -5.938 1.807 3.83 1 98.44 106 ASN A O 1
ATOM 869 N N . THR A 1 107 ? -6.336 -0.396 3.926 1 98.44 107 THR A N 1
ATOM 870 C CA . THR A 1 107 ? -7.215 -0.261 5.082 1 98.44 107 THR A CA 1
ATOM 871 C C . THR A 1 107 ? -6.43 0.188 6.312 1 98.44 107 THR A C 1
ATOM 873 O O . THR A 1 107 ? -6.93 0.965 7.125 1 98.44 107 THR A O 1
ATOM 876 N N . ASN A 1 108 ? -5.262 -0.327 6.434 1 97.69 108 ASN A N 1
ATOM 877 C CA . ASN A 1 108 ? -4.414 0.077 7.551 1 97.69 108 ASN A CA 1
ATOM 878 C C . ASN A 1 108 ? -4.07 1.562 7.484 1 97.69 108 ASN A C 1
ATOM 880 O O . ASN A 1 108 ? -4.027 2.24 8.516 1 97.69 108 ASN A O 1
ATOM 884 N N . LEU A 1 109 ? -3.727 2.062 6.32 1 97.75 109 LEU A N 1
ATOM 885 C CA . LEU A 1 109 ? -3.438 3.482 6.145 1 97.75 109 LEU A CA 1
ATOM 886 C C . LEU A 1 109 ? -4.625 4.336 6.582 1 97.75 109 LEU A C 1
ATOM 888 O O . LEU A 1 109 ? -4.457 5.316 7.312 1 97.75 109 LEU A O 1
ATOM 892 N N . TRP A 1 110 ? -5.828 3.947 6.168 1 97.69 110 TRP A N 1
ATOM 893 C CA . TRP A 1 110 ? -7.059 4.652 6.512 1 97.69 110 TRP A CA 1
ATOM 894 C C . TRP A 1 110 ? -7.293 4.637 8.016 1 97.69 110 TRP A C 1
ATOM 896 O O . TRP A 1 110 ? -7.66 5.66 8.602 1 97.69 110 TRP A O 1
ATOM 906 N N . ASN A 1 111 ? -7.016 3.52 8.641 1 96.31 111 ASN A N 1
ATOM 907 C CA . ASN A 1 111 ? -7.23 3.342 10.078 1 96.31 111 ASN A CA 1
ATOM 908 C C . ASN A 1 111 ? -6.203 4.113 10.898 1 96.31 111 ASN A C 1
ATOM 910 O O . ASN A 1 111 ? -6.535 4.691 11.93 1 96.31 111 ASN A O 1
ATOM 914 N N . ARG A 1 112 ? -5.023 4.09 10.469 1 94.44 112 ARG A N 1
ATOM 915 C CA . ARG A 1 112 ? -3.971 4.824 11.164 1 94.44 112 ARG A CA 1
ATOM 916 C C . ARG A 1 112 ? -4.25 6.324 11.156 1 94.44 112 ARG A C 1
ATOM 918 O O . ARG A 1 112 ? -3.889 7.031 12.094 1 94.44 112 ARG A O 1
ATOM 925 N N . ALA A 1 113 ? -4.895 6.723 10.117 1 95.56 113 ALA A N 1
ATOM 926 C CA . ALA A 1 113 ? -5.277 8.125 10.008 1 95.56 113 ALA A CA 1
ATOM 927 C C . ALA A 1 113 ? -6.555 8.414 10.789 1 95.56 113 ALA A C 1
ATOM 929 O O . ALA A 1 113 ? -7 9.562 10.875 1 95.56 113 ALA A O 1
ATOM 930 N N . LYS A 1 114 ? -7.191 7.309 11.32 1 94.19 114 LYS A N 1
ATOM 931 C CA . LYS A 1 114 ? -8.445 7.395 12.062 1 94.19 114 LYS A CA 1
ATOM 932 C C . LYS A 1 114 ? -9.516 8.117 11.242 1 94.19 114 LYS A C 1
ATOM 934 O O . LYS A 1 114 ? -10.266 8.938 11.781 1 94.19 114 LYS A O 1
ATOM 939 N N . CYS A 1 115 ? -9.586 7.875 10.008 1 96.5 115 CYS A N 1
ATOM 940 C CA . CYS A 1 115 ? -10.453 8.625 9.109 1 96.5 115 CYS A CA 1
ATOM 941 C C . CYS A 1 115 ? -11.922 8.32 9.398 1 96.5 115 CYS A C 1
ATOM 943 O O . CYS A 1 115 ? -12.797 9.148 9.125 1 96.5 115 CYS A O 1
ATOM 945 N N . ASN A 1 116 ? -12.211 7.188 9.984 1 94.94 116 ASN A N 1
ATOM 946 C CA . ASN A 1 116 ? -13.594 6.875 10.328 1 94.94 116 ASN A CA 1
ATOM 947 C C . ASN A 1 116 ? -14.172 7.883 11.32 1 94.94 116 ASN A C 1
ATOM 949 O O . ASN A 1 116 ? -15.383 8.102 11.359 1 94.94 116 ASN A O 1
ATOM 953 N N . GLU A 1 117 ? -13.336 8.508 12.07 1 93.12 117 GLU A N 1
ATOM 954 C CA . GLU A 1 117 ? -13.766 9.461 13.094 1 93.12 117 GLU A CA 1
ATOM 955 C C . GLU A 1 117 ? -14.219 10.773 12.469 1 93.12 117 GLU A C 1
ATOM 957 O O . GLU A 1 117 ? -14.859 11.594 13.125 1 93.12 117 GLU A O 1
ATOM 962 N N . CYS A 1 118 ? -13.914 10.945 11.234 1 95.38 118 CYS A N 1
ATOM 963 C CA . CYS A 1 118 ? -14.289 12.18 10.555 1 95.38 118 CYS A CA 1
ATOM 964 C C . CYS A 1 118 ? -15.68 12.07 9.945 1 95.38 118 CYS A C 1
ATOM 966 O O . CYS A 1 118 ? -16.297 13.078 9.594 1 95.38 118 CYS A O 1
ATOM 968 N N . PHE A 1 119 ? -16.172 10.844 9.859 1 96.56 119 PHE A N 1
ATOM 969 C CA . PHE A 1 119 ? -17.375 10.641 9.055 1 96.56 119 PHE A CA 1
ATOM 970 C C . PHE A 1 119 ? -18.453 9.93 9.859 1 96.56 119 PHE A C 1
ATOM 972 O O . PHE A 1 119 ? -18.172 9.391 10.938 1 96.56 119 PHE A O 1
ATOM 979 N N . GLU A 1 120 ? -19.656 10.016 9.266 1 95.44 120 GLU A N 1
ATOM 980 C CA . GLU A 1 120 ? -20.781 9.328 9.867 1 95.44 120 GLU A CA 1
ATOM 981 C C . GLU A 1 120 ? -20.797 7.848 9.5 1 95.44 120 GLU A C 1
ATOM 983 O O . GLU A 1 120 ? -20.531 7.488 8.352 1 95.44 120 GLU A O 1
ATOM 988 N N . ILE A 1 121 ? -21 7.051 10.531 1 93.06 121 ILE A N 1
ATOM 989 C CA . ILE A 1 121 ? -21.188 5.617 10.32 1 93.06 121 ILE A CA 1
ATOM 990 C C . ILE A 1 121 ? -22.656 5.266 10.453 1 93.06 121 ILE A C 1
ATOM 992 O O . ILE A 1 121 ? -23.297 5.582 11.469 1 93.06 121 ILE A O 1
ATOM 996 N N . LYS A 1 122 ? -23.234 4.746 9.391 1 92.62 122 LYS A N 1
ATOM 997 C CA . LYS A 1 122 ? -24.625 4.312 9.383 1 92.62 122 LYS A CA 1
ATOM 998 C C . LYS A 1 122 ? -24.734 2.811 9.148 1 92.62 122 LYS A C 1
ATOM 1000 O O . LYS A 1 122 ? -24.203 2.291 8.164 1 92.62 122 LYS A O 1
ATOM 1005 N N . ASN A 1 123 ? -25.406 2.059 10 1 92.56 123 ASN A N 1
ATOM 1006 C CA . ASN A 1 123 ? -25.562 0.611 9.898 1 92.56 123 ASN A CA 1
ATOM 1007 C C . ASN A 1 123 ? -24.219 -0.089 9.758 1 92.56 123 ASN A C 1
ATOM 1009 O O . ASN A 1 123 ? -24.047 -0.928 8.867 1 92.56 123 ASN A O 1
ATOM 1013 N N . ASP A 1 124 ? -23.219 0.38 10.406 1 90.06 124 ASP A N 1
ATOM 1014 C CA . ASP A 1 124 ? -21.891 -0.205 10.477 1 90.06 124 ASP A CA 1
ATOM 1015 C C . ASP A 1 124 ? -21.125 -0.014 9.164 1 90.06 124 ASP A C 1
ATOM 1017 O O . ASP A 1 124 ? -20.203 -0.766 8.852 1 90.06 124 ASP A O 1
ATOM 1021 N N . LYS A 1 125 ? -21.594 0.991 8.375 1 92.88 125 LYS A N 1
ATOM 1022 C CA . LYS A 1 125 ? -20.922 1.294 7.105 1 92.88 125 LYS A CA 1
ATOM 1023 C C . LYS A 1 125 ? -20.484 2.754 7.051 1 92.88 125 LYS A C 1
ATOM 1025 O O . LYS A 1 125 ? -21.203 3.643 7.512 1 92.88 125 LYS A O 1
ATOM 1030 N N . LEU A 1 126 ? -19.391 2.92 6.488 1 96.38 126 LEU A N 1
ATOM 1031 C CA . LEU A 1 126 ? -18.828 4.25 6.293 1 96.38 126 LEU A CA 1
ATOM 1032 C C . LEU A 1 126 ? -19.625 5.035 5.258 1 96.38 126 LEU A C 1
ATOM 1034 O O . LEU A 1 126 ? -19.984 4.5 4.207 1 96.38 126 LEU A O 1
ATOM 1038 N N . THR A 1 127 ? -20 6.301 5.574 1 95.88 127 THR A N 1
ATOM 1039 C CA . THR A 1 127 ? -20.641 7.195 4.625 1 95.88 127 THR A CA 1
ATOM 1040 C C . THR A 1 127 ? -19.766 8.406 4.332 1 95.88 127 THR A C 1
ATOM 1042 O O . THR A 1 127 ? -18.906 8.773 5.145 1 95.88 127 THR A O 1
ATOM 1045 N N . PRO A 1 128 ? -19.875 8.984 3.188 1 96.69 128 PRO A N 1
ATOM 1046 C CA . PRO A 1 128 ? -19.078 10.164 2.857 1 96.69 128 PRO A CA 1
ATOM 1047 C C . PRO A 1 128 ? -19.547 11.422 3.588 1 96.69 128 PRO A C 1
ATOM 1049 O O . PRO A 1 128 ? -18.953 12.484 3.441 1 96.69 128 PRO A O 1
ATOM 1052 N N . ASN A 1 129 ? -20.562 11.336 4.41 1 96.5 129 ASN A N 1
ATOM 1053 C CA . ASN A 1 129 ? -21.062 12.477 5.176 1 96.5 129 ASN A CA 1
ATOM 1054 C C . ASN A 1 129 ? -20.219 12.719 6.426 1 96.5 129 ASN A C 1
ATOM 1056 O O . ASN A 1 129 ? -19.922 11.789 7.172 1 96.5 129 ASN A O 1
ATOM 1060 N N . ILE A 1 130 ? -19.875 13.922 6.594 1 96.44 130 ILE A N 1
ATOM 1061 C CA . ILE A 1 130 ? -19.047 14.25 7.742 1 96.44 130 ILE A CA 1
ATOM 1062 C C . ILE A 1 130 ? -19.844 14.086 9.031 1 96.44 130 ILE A C 1
ATOM 1064 O O . ILE A 1 130 ? -21.062 14.336 9.047 1 96.44 130 ILE A O 1
ATOM 1068 N N . SER A 1 131 ? -19.234 13.75 10.109 1 94.69 131 SER A N 1
ATOM 1069 C CA . SER A 1 131 ? -19.875 13.594 11.414 1 94.69 131 SER A CA 1
ATOM 1070 C C . SER A 1 131 ? -20.266 14.945 12.008 1 94.69 131 SER A C 1
ATOM 1072 O O . SER A 1 131 ? -19.797 15.992 11.531 1 94.69 131 SER A O 1
ATOM 1074 N N . LYS A 1 132 ? -21.094 14.938 13.039 1 94.12 132 LYS A N 1
ATOM 1075 C CA . LYS A 1 132 ? -21.484 16.156 13.734 1 94.12 132 LYS A CA 1
ATOM 1076 C C . LYS A 1 132 ? -20.281 16.828 14.383 1 94.12 132 LYS A C 1
ATOM 1078 O O . LYS A 1 132 ? -20.172 18.062 14.375 1 94.12 132 LYS A O 1
ATOM 1083 N N . GLU A 1 133 ? -19.422 15.992 14.93 1 93.38 133 GLU A N 1
ATOM 1084 C CA . GLU A 1 133 ? -18.219 16.516 15.555 1 93.38 133 GLU A CA 1
ATOM 1085 C C . GLU A 1 133 ? -17.328 17.219 14.531 1 93.38 133 GLU A C 1
ATOM 1087 O O . GLU A 1 133 ? -16.812 18.297 14.797 1 93.38 133 GLU A O 1
ATOM 1092 N N . THR A 1 134 ? -17.156 16.594 13.406 1 95.94 134 THR A N 1
ATOM 1093 C CA . THR A 1 134 ? -16.328 17.172 12.359 1 95.94 134 THR A CA 1
ATOM 1094 C C . THR A 1 134 ? -16.953 18.484 11.852 1 95.94 134 THR A C 1
ATOM 1096 O O . THR A 1 134 ? -16.234 19.453 11.594 1 95.94 134 THR A O 1
ATOM 1099 N N . LYS A 1 135 ? -18.203 18.5 11.688 1 97 135 LYS A N 1
ATOM 1100 C CA . LYS A 1 135 ? -18.891 19.703 11.242 1 97 135 LYS A CA 1
ATOM 1101 C C . LYS A 1 135 ? -18.672 20.859 12.211 1 97 135 LYS A C 1
ATOM 1103 O O . LYS A 1 135 ? -18.359 21.984 11.789 1 97 135 LYS A O 1
ATOM 1108 N N . LEU A 1 136 ? -18.859 20.594 13.445 1 96.94 136 LEU A N 1
ATOM 1109 C CA . LEU A 1 136 ? -18.688 21.625 14.453 1 96.94 136 LEU A CA 1
ATOM 1110 C C . LEU A 1 136 ? -17.234 22.109 14.492 1 96.94 136 LEU A C 1
ATOM 1112 O O . LEU A 1 136 ? -16.969 23.297 14.641 1 96.94 136 LEU A O 1
ATOM 1116 N N . PHE A 1 137 ? -16.359 21.156 14.422 1 97 137 PHE A N 1
ATOM 1117 C CA . PHE A 1 137 ? -14.953 21.516 14.359 1 97 137 PHE A CA 1
ATOM 1118 C C . PHE A 1 137 ? -14.688 22.469 13.195 1 97 137 PHE A C 1
ATOM 1120 O O . PHE A 1 137 ? -14.016 23.484 13.359 1 97 137 PHE A O 1
ATOM 1127 N N . ASN A 1 138 ? -15.195 22.109 12.039 1 97.62 138 ASN A N 1
ATOM 1128 C CA . ASN A 1 138 ? -15 22.922 10.844 1 97.62 138 ASN A CA 1
ATOM 1129 C C . ASN A 1 138 ? -15.586 24.312 11.023 1 97.62 138 ASN A C 1
ATOM 1131 O O . ASN A 1 138 ? -15.031 25.297 10.523 1 97.62 138 ASN A O 1
ATOM 1135 N N . ASP A 1 139 ? -16.672 24.406 11.703 1 98.12 139 ASP A N 1
ATOM 1136 C CA . ASP A 1 139 ? -17.297 25.703 11.961 1 98.12 139 ASP A CA 1
ATOM 1137 C C . ASP A 1 139 ? -16.375 26.594 12.805 1 98.12 139 ASP A C 1
ATOM 1139 O O . ASP A 1 139 ? -16.188 27.766 12.5 1 98.12 139 ASP A O 1
ATOM 1143 N N . PHE A 1 140 ? -15.883 26 13.875 1 98.19 140 PHE A N 1
ATOM 1144 C CA . PHE A 1 140 ? -14.969 26.75 14.734 1 98.19 140 PHE A CA 1
ATOM 1145 C C . PHE A 1 140 ? -13.711 27.141 13.969 1 98.19 140 PHE A C 1
ATOM 1147 O O . PHE A 1 140 ? -13.227 28.266 14.109 1 98.19 140 PHE A O 1
ATOM 1154 N N . TYR A 1 141 ? -13.242 26.234 13.195 1 98.06 141 TYR A N 1
ATOM 1155 C CA . TYR A 1 141 ? -12.039 26.516 12.43 1 98.06 141 TYR A CA 1
ATOM 1156 C C . TYR A 1 141 ? -12.281 27.641 11.43 1 98.06 141 TYR A C 1
ATOM 1158 O O . TYR A 1 141 ? -11.422 28.516 11.242 1 98.06 141 TYR A O 1
ATOM 1166 N N . GLN A 1 142 ? -13.375 27.594 10.75 1 98 142 GLN A N 1
ATOM 1167 C CA . GLN A 1 142 ? -13.695 28.625 9.766 1 98 142 GLN A CA 1
ATOM 1168 C C . GLN A 1 142 ? -13.805 30 10.406 1 98 142 GLN A C 1
ATOM 1170 O O . GLN A 1 142 ? -13.391 31 9.82 1 98 142 GLN A O 1
ATOM 1175 N N . LYS A 1 143 ? -14.391 30.109 11.57 1 97.94 143 LYS A N 1
ATOM 1176 C CA . LYS A 1 143 ? -14.469 31.375 12.305 1 97.94 143 LYS A CA 1
ATOM 1177 C C . LYS A 1 143 ? -13.078 31.906 12.633 1 97.94 143 LYS A C 1
ATOM 1179 O O . LYS A 1 143 ? -12.805 33.094 12.445 1 97.94 143 LYS A O 1
ATOM 1184 N N . TYR A 1 144 ? -12.273 31 13.109 1 97.81 144 TYR A N 1
ATOM 1185 C CA . TYR A 1 144 ? -10.891 31.375 13.406 1 97.81 144 TYR A CA 1
ATOM 1186 C C . TYR A 1 144 ? -10.164 31.828 12.141 1 97.81 144 TYR A C 1
ATOM 1188 O O . TYR A 1 144 ? -9.516 32.875 12.141 1 97.81 144 TYR A O 1
ATOM 1196 N N . ASN A 1 145 ? -10.32 31.078 11.117 1 97.12 145 ASN A N 1
ATOM 1197 C CA . ASN A 1 145 ? -9.633 31.344 9.859 1 97.12 145 ASN A CA 1
ATOM 1198 C C . ASN A 1 145 ? -10.086 32.656 9.242 1 97.12 145 ASN A C 1
ATOM 1200 O O . ASN A 1 145 ? -9.273 33.406 8.672 1 97.12 145 ASN A O 1
ATOM 1204 N N . ARG A 1 146 ? -11.305 32.906 9.305 1 96.94 146 ARG A N 1
ATOM 1205 C CA . ARG A 1 146 ? -11.828 34.188 8.812 1 96.94 146 ARG A CA 1
ATOM 1206 C C . ARG A 1 146 ? -11.25 35.375 9.602 1 96.94 146 ARG A C 1
ATOM 1208 O O . ARG A 1 146 ? -10.914 36.406 9.023 1 96.94 146 ARG A O 1
ATOM 1215 N N . CYS A 1 147 ? -11.133 35.188 10.859 1 96.81 147 CYS A N 1
ATOM 1216 C CA . CYS A 1 147 ? -10.602 36.25 11.719 1 96.81 147 CYS A CA 1
ATOM 1217 C C . CYS A 1 147 ? -9.156 36.562 11.352 1 96.81 147 CYS A C 1
ATOM 1219 O O . CYS A 1 147 ? -8.805 37.719 11.141 1 96.81 147 CYS A O 1
ATOM 1221 N N . ILE A 1 148 ? -8.336 35.562 11.242 1 95.12 148 ILE A N 1
ATOM 1222 C CA . ILE A 1 148 ? -6.906 35.781 11.039 1 95.12 148 ILE A CA 1
ATOM 1223 C C . ILE A 1 148 ? -6.664 36.406 9.68 1 95.12 148 ILE A C 1
ATOM 1225 O O . ILE A 1 148 ? -5.672 37.125 9.484 1 95.12 148 ILE A O 1
ATOM 1229 N N . HIS A 1 149 ? -7.508 36.219 8.766 1 94.25 149 HIS A N 1
ATOM 1230 C CA . HIS A 1 149 ? -7.305 36.75 7.422 1 94.25 149 HIS A CA 1
ATOM 1231 C C . HIS A 1 149 ? -7.941 38.125 7.273 1 94.25 149 HIS A C 1
ATOM 1233 O O . HIS A 1 149 ? -7.66 38.844 6.312 1 94.25 149 HIS A O 1
ATOM 1239 N N . ASN A 1 150 ? -8.758 38.531 8.203 1 94.62 150 ASN A N 1
ATOM 1240 C CA . ASN A 1 150 ? -9.461 39.781 8.094 1 94.62 150 ASN A CA 1
ATOM 1241 C C . ASN A 1 150 ? -8.891 40.844 9.047 1 94.62 150 ASN A C 1
ATOM 1243 O O . ASN A 1 150 ? -9.32 42 9.047 1 94.62 150 ASN A O 1
ATOM 1247 N N . VAL A 1 151 ? -7.996 40.469 9.914 1 92.94 151 VAL A N 1
ATOM 1248 C CA . VAL A 1 151 ? -7.406 41.375 10.898 1 92.94 151 VAL A CA 1
ATOM 1249 C C . VAL A 1 151 ? -5.93 41.594 10.578 1 92.94 151 VAL A C 1
ATOM 1251 O O . VAL A 1 151 ? -5.234 40.656 10.156 1 92.94 151 VAL A O 1
ATOM 1254 N N . PRO A 1 152 ? -5.508 42.844 10.711 1 91.06 152 PRO A N 1
ATOM 1255 C CA . PRO A 1 152 ? -4.07 43.062 10.523 1 91.06 152 PRO A CA 1
ATOM 1256 C C . PRO A 1 152 ? -3.213 42.219 11.461 1 91.06 152 PRO A C 1
ATOM 1258 O O . PRO A 1 152 ? -3.605 41.969 12.602 1 91.06 152 PRO A O 1
ATOM 1261 N N . GLU A 1 153 ? -2.104 41.781 11 1 88.25 153 GLU A N 1
ATOM 1262 C CA . GLU A 1 153 ? -1.212 40.844 11.672 1 88.25 153 GLU A CA 1
ATOM 1263 C C . GLU A 1 153 ? -0.92 41.281 13.102 1 88.25 153 GLU A C 1
ATOM 1265 O O . GLU A 1 153 ? -0.87 40.438 14.008 1 88.25 153 GLU A O 1
ATOM 1270 N N . LYS A 1 154 ? -0.712 42.594 13.305 1 86.56 154 LYS A N 1
ATOM 1271 C CA . LYS A 1 154 ? -0.328 43.125 14.609 1 86.56 154 LYS A CA 1
ATOM 1272 C C . LYS A 1 154 ? -1.459 42.969 15.625 1 86.56 154 LYS A C 1
ATOM 1274 O O . LYS A 1 154 ? -1.221 42.969 16.828 1 86.56 154 LYS A O 1
ATOM 1279 N N . ASN A 1 155 ? -2.656 42.781 15.141 1 91.5 155 ASN A N 1
ATOM 1280 C CA . ASN A 1 155 ? -3.82 42.781 16.031 1 91.5 155 ASN A CA 1
ATOM 1281 C C . ASN A 1 155 ? -4.434 41.375 16.125 1 91.5 155 ASN A C 1
ATOM 1283 O O . ASN A 1 155 ? -5.438 41.188 16.812 1 91.5 155 ASN A O 1
ATOM 1287 N N . ILE A 1 156 ? -3.895 40.344 15.492 1 92.94 156 ILE A N 1
ATOM 1288 C CA . ILE A 1 156 ? -4.441 39 15.391 1 92.94 156 ILE A CA 1
ATOM 1289 C C . ILE A 1 156 ? -4.57 38.375 16.797 1 92.94 156 ILE A C 1
ATOM 1291 O O . ILE A 1 156 ? -5.594 37.781 17.125 1 92.94 156 ILE A O 1
ATOM 1295 N N . CYS A 1 157 ? -3.584 38.562 17.625 1 90.38 157 CYS A N 1
ATOM 1296 C CA . CYS A 1 157 ? -3.547 37.906 18.922 1 90.38 157 CYS A CA 1
ATOM 1297 C C . CYS A 1 157 ? -4.668 38.406 19.812 1 90.38 157 CYS A C 1
ATOM 1299 O O . CYS A 1 157 ? -5.301 37.625 20.531 1 90.38 157 CYS A O 1
ATOM 1301 N N . LYS A 1 158 ? -4.824 39.656 19.734 1 91.75 158 LYS A N 1
ATOM 1302 C CA . LYS A 1 158 ? -5.852 40.281 20.578 1 91.75 158 LYS A CA 1
ATOM 1303 C C . LYS A 1 158 ? -7.246 40 20.031 1 91.75 158 LYS A C 1
ATOM 1305 O O . LYS A 1 158 ? -8.125 39.531 20.781 1 91.75 158 LYS A O 1
ATOM 1310 N N . TYR A 1 159 ? -7.457 40.156 18.766 1 94.44 159 TYR A N 1
ATOM 1311 C CA . TYR A 1 159 ? -8.797 40.156 18.188 1 94.44 159 TYR A CA 1
ATOM 1312 C C . TYR A 1 159 ? -9.258 38.719 17.891 1 94.44 159 TYR A C 1
ATOM 1314 O O . TYR A 1 159 ? -10.461 38.469 17.875 1 94.44 159 TYR A O 1
ATOM 1322 N N . CYS A 1 160 ? -8.344 37.812 17.719 1 96.56 160 CYS A N 1
ATOM 1323 C CA . CYS A 1 160 ? -8.742 36.469 17.312 1 96.56 160 CYS A CA 1
ATOM 1324 C C . CYS A 1 160 ? -8.531 35.469 18.453 1 96.56 160 CYS A C 1
ATOM 1326 O O . CYS A 1 160 ? -8.617 34.281 18.234 1 96.56 160 CYS A O 1
ATOM 1328 N N . LEU A 1 161 ? -8.227 35.938 19.641 1 95.12 161 LEU A N 1
ATOM 1329 C CA . LEU A 1 161 ? -7.992 35.094 20.797 1 95.12 161 LEU A CA 1
ATOM 1330 C C . LEU A 1 161 ? -9.227 34.25 21.125 1 95.12 161 LEU A C 1
ATOM 1332 O O . LEU A 1 161 ? -9.117 33.062 21.438 1 95.12 161 LEU A O 1
ATOM 1336 N N . ASN A 1 162 ? -10.32 34.969 21.125 1 96 162 ASN A N 1
ATOM 1337 C CA . ASN A 1 162 ? -11.555 34.25 21.453 1 96 162 ASN A CA 1
ATOM 1338 C C . ASN A 1 162 ? -11.836 33.125 20.469 1 96 162 ASN A C 1
ATOM 1340 O O . ASN A 1 162 ? -12.211 32 20.875 1 96 162 ASN A O 1
ATOM 1344 N N . ASN A 1 163 ? -11.797 33.375 19.125 1 97.56 163 ASN A N 1
ATOM 1345 C CA . ASN A 1 163 ? -11.984 32.344 18.109 1 97.56 163 ASN A CA 1
ATOM 1346 C C . ASN A 1 163 ? -10.992 31.203 18.297 1 97.56 163 ASN A C 1
ATOM 1348 O O . ASN A 1 163 ? -11.352 30.031 18.141 1 97.56 163 ASN A O 1
ATOM 1352 N N . TYR A 1 164 ? -9.773 31.547 18.578 1 96.88 164 TYR A N 1
ATOM 1353 C CA . TYR A 1 164 ? -8.734 30.562 18.812 1 96.88 164 TYR A CA 1
ATOM 1354 C C . TYR A 1 164 ? -9.062 29.672 20 1 96.88 164 TYR A C 1
ATOM 1356 O O . TYR A 1 164 ? -8.93 28.453 19.938 1 96.88 164 TYR A O 1
ATOM 1364 N N . THR A 1 165 ? -9.414 30.281 21.094 1 96.88 165 THR A N 1
ATOM 1365 C CA . THR A 1 165 ? -9.719 29.578 22.328 1 96.88 165 THR A CA 1
ATOM 1366 C C . THR A 1 165 ? -10.914 28.641 22.141 1 96.88 165 THR A C 1
ATOM 1368 O O . THR A 1 165 ? -10.922 27.516 22.656 1 96.88 165 THR A O 1
ATOM 1371 N N . GLN A 1 166 ? -11.93 29.078 21.422 1 97.75 166 GLN A N 1
ATOM 1372 C CA . GLN A 1 166 ? -13.086 28.234 21.156 1 97.75 166 GLN A CA 1
ATOM 1373 C C . GLN A 1 166 ? -12.695 27.016 20.328 1 97.75 166 GLN A C 1
ATOM 1375 O O . GLN A 1 166 ? -13.156 25.906 20.594 1 97.75 166 GLN A O 1
ATOM 1380 N N . LEU A 1 167 ? -11.93 27.234 19.297 1 97.69 167 LEU A N 1
ATOM 1381 C CA . LEU A 1 167 ? -11.438 26.141 18.484 1 97.69 167 LEU A CA 1
ATOM 1382 C C . LEU A 1 167 ? -10.625 25.156 19.312 1 97.69 167 LEU A C 1
ATOM 1384 O O . LEU A 1 167 ? -10.844 23.938 19.25 1 97.69 167 LEU A O 1
ATOM 1388 N N . TYR A 1 168 ? -9.703 25.672 20.094 1 94.94 168 TYR A N 1
ATOM 1389 C CA . TYR A 1 168 ? -8.836 24.875 20.953 1 94.94 168 TYR A CA 1
ATOM 1390 C C . TYR A 1 168 ? -9.656 24.047 21.953 1 94.94 168 TYR A C 1
ATOM 1392 O O . TYR A 1 168 ? -9.422 22.859 22.109 1 94.94 168 TYR A O 1
ATOM 1400 N N . ASN A 1 169 ? -10.531 24.734 22.609 1 93.88 169 ASN A N 1
ATOM 1401 C CA . ASN A 1 169 ? -11.352 24.062 23.609 1 93.88 169 ASN A CA 1
ATOM 1402 C C . ASN A 1 169 ? -12.195 22.953 23.016 1 93.88 169 ASN A C 1
ATOM 1404 O O . ASN A 1 169 ? -12.328 21.875 23.609 1 93.88 169 ASN A O 1
ATOM 1408 N N . TYR A 1 170 ? -12.781 23.219 21.875 1 94.94 170 TYR A N 1
ATOM 1409 C CA . TYR A 1 170 ? -13.586 22.172 21.25 1 94.94 170 TYR A CA 1
ATOM 1410 C C . TYR A 1 170 ? -12.719 21 20.828 1 94.94 170 TYR A C 1
ATOM 1412 O O . TYR A 1 170 ? -13.078 19.844 21.078 1 94.94 170 TYR A O 1
ATOM 1420 N N . TYR A 1 171 ? -11.68 21.312 20.188 1 94.5 171 TYR A N 1
ATOM 1421 C CA . TYR A 1 171 ? -10.75 20.266 19.781 1 94.5 171 TYR A CA 1
ATOM 1422 C C . TYR A 1 171 ? -10.328 19.422 20.984 1 94.5 171 TYR A C 1
ATOM 1424 O O . TYR A 1 171 ? -10.305 18.188 20.922 1 94.5 171 TYR A O 1
ATOM 1432 N N . SER A 1 172 ? -9.938 20.078 22.047 1 90.81 172 SER A N 1
ATOM 1433 C CA . SER A 1 172 ? -9.516 19.391 23.266 1 90.81 172 SER A CA 1
ATOM 1434 C C . SER A 1 172 ? -10.633 18.516 23.812 1 90.81 172 SER A C 1
ATOM 1436 O O . SER A 1 172 ? -10.367 17.422 24.328 1 90.81 172 SER A O 1
ATOM 1438 N N . SER A 1 173 ? -11.805 18.922 23.734 1 89.69 173 SER A N 1
ATOM 1439 C CA . SER A 1 173 ? -12.953 18.172 24.25 1 89.69 173 SER A CA 1
ATOM 1440 C C . SER A 1 173 ? -13.164 16.891 23.453 1 89.69 173 SER A C 1
ATOM 1442 O O . SER A 1 173 ? -13.547 15.859 24.031 1 89.69 173 SER A O 1
ATOM 1444 N N . ILE A 1 174 ? -12.938 16.938 22.156 1 89.06 174 ILE A N 1
ATOM 1445 C CA . ILE A 1 174 ? -13.211 15.758 21.344 1 89.06 174 ILE A CA 1
ATOM 1446 C C . ILE A 1 174 ? -11.961 14.891 21.266 1 89.06 174 ILE A C 1
ATOM 1448 O O . ILE A 1 174 ? -12.055 13.695 20.969 1 89.06 174 ILE A O 1
ATOM 1452 N N . SER A 1 175 ? -10.781 15.531 21.406 1 85.12 175 SER A N 1
ATOM 1453 C CA . SER A 1 175 ? -9.539 14.773 21.375 1 85.12 175 SER A CA 1
ATOM 1454 C C . SER A 1 175 ? -9.352 13.961 22.656 1 85.12 175 SER A C 1
ATOM 1456 O O . SER A 1 175 ? -8.812 12.852 22.609 1 85.12 175 SER A O 1
ATOM 1458 N N . ASN A 1 176 ? -9.445 14.594 23.953 1 65.44 176 ASN A N 1
ATOM 1459 C CA . ASN A 1 176 ? -9.266 14.008 25.281 1 65.44 176 ASN A CA 1
ATOM 1460 C C . ASN A 1 176 ? -10.422 13.07 25.625 1 65.44 176 ASN A C 1
ATOM 1462 O O . ASN A 1 176 ? -10.227 12.094 26.359 1 65.44 176 ASN A O 1
ATOM 1466 N N . GLU A 1 177 ? -11.516 13.82 25.656 1 53.06 177 GLU A N 1
ATOM 1467 C CA . GLU A 1 177 ? -12.664 13.07 26.141 1 53.06 177 GLU A CA 1
ATOM 1468 C C . GLU A 1 177 ? -12.617 11.617 25.672 1 53.06 177 GLU A C 1
ATOM 1470 O O . GLU A 1 177 ? -13.078 10.719 26.359 1 53.06 177 GLU A O 1
ATOM 1475 N N . ASN A 1 178 ? -12.719 11.414 24.453 1 46.06 178 ASN A N 1
ATOM 1476 C CA . ASN A 1 178 ? -13.039 10.008 24.234 1 46.06 178 ASN A CA 1
ATOM 1477 C C . ASN A 1 178 ? -11.836 9.109 24.516 1 46.06 178 ASN A C 1
ATOM 1479 O O . ASN A 1 178 ? -10.828 9.164 23.812 1 46.06 178 ASN A O 1
ATOM 1483 N N . GLU A 1 179 ? -11.398 8.938 25.812 1 43.72 179 GLU A N 1
ATOM 1484 C CA . GLU A 1 179 ? -10.492 7.848 26.156 1 43.72 179 GLU A CA 1
ATOM 1485 C C . GLU A 1 179 ? -10.031 7.086 24.922 1 43.72 179 GLU A C 1
ATOM 1487 O O . GLU A 1 179 ? -8.977 6.445 24.938 1 43.72 179 GLU A O 1
ATOM 1492 N N . LYS A 1 180 ? -11.18 6.59 24.062 1 45.88 180 LYS A N 1
ATOM 1493 C CA . LYS A 1 180 ? -11.148 5.574 23.016 1 45.88 180 LYS A CA 1
ATOM 1494 C C . LYS A 1 180 ? -10.766 6.184 21.672 1 45.88 180 LYS A C 1
ATOM 1496 O O . LYS A 1 180 ? -9.938 5.633 20.953 1 45.88 180 LYS A O 1
ATOM 1501 N N . ILE A 1 181 ? -11.922 7.32 21.109 1 54.09 181 ILE A N 1
ATOM 1502 C CA . ILE A 1 181 ? -11.852 7.48 19.656 1 54.09 181 ILE A CA 1
ATOM 1503 C C . ILE A 1 181 ? -11.094 8.766 19.312 1 54.09 181 ILE A C 1
ATOM 1505 O O . ILE A 1 181 ? -11.523 9.859 19.688 1 54.09 181 ILE A O 1
ATOM 1509 N N . GLY A 1 182 ? -9.812 8.945 19.297 1 70.75 182 GLY A N 1
ATOM 1510 C CA . GLY A 1 182 ? -8.93 9.945 18.703 1 70.75 182 GLY A CA 1
ATOM 1511 C C . GLY A 1 182 ? -9.492 10.57 17.453 1 70.75 182 GLY A C 1
ATOM 1512 O O . GLY A 1 182 ? -10.445 10.055 16.859 1 70.75 182 GLY A O 1
ATOM 1513 N N . VAL A 1 183 ? -9.273 11.945 17.266 1 89.62 183 VAL A N 1
ATOM 1514 C CA . VAL A 1 183 ? -9.719 12.719 16.109 1 89.62 183 VAL A CA 1
ATOM 1515 C C . VAL A 1 183 ? -8.953 12.266 14.867 1 89.62 183 VAL A C 1
ATOM 1517 O O . VAL A 1 183 ? -7.887 11.656 14.977 1 89.62 183 VAL A O 1
ATOM 1520 N N . CYS A 1 184 ? -9.617 12.453 13.75 1 94 184 CYS A N 1
ATOM 1521 C CA . CYS A 1 184 ? -8.977 12.047 12.5 1 94 184 CYS A CA 1
ATOM 1522 C C . CYS A 1 184 ? -7.758 12.914 12.203 1 94 184 CYS A C 1
ATOM 1524 O O . CYS A 1 184 ? -7.652 14.031 12.703 1 94 184 CYS A O 1
ATOM 1526 N N . MET A 1 185 ? -6.906 12.414 11.438 1 94.38 185 MET A N 1
ATOM 1527 C CA . MET A 1 185 ? -5.613 13.047 11.18 1 94.38 185 MET A CA 1
ATOM 1528 C C . MET A 1 185 ? -5.789 14.375 10.453 1 94.38 185 MET A C 1
ATOM 1530 O O . MET A 1 185 ? -4.957 15.273 10.586 1 94.38 185 MET A O 1
ATOM 1534 N N . ASP A 1 186 ? -6.84 14.539 9.633 1 95.5 186 ASP A N 1
ATOM 1535 C CA . ASP A 1 186 ? -7.113 15.828 9 1 95.5 186 ASP A CA 1
ATOM 1536 C C . ASP A 1 186 ? -7.258 16.938 10.039 1 95.5 186 ASP A C 1
ATOM 1538 O O . ASP A 1 186 ? -6.707 18.031 9.875 1 95.5 186 ASP A O 1
ATOM 1542 N N . MET A 1 187 ? -7.988 16.688 11.102 1 95.19 187 MET A N 1
ATOM 1543 C CA . MET A 1 187 ? -8.195 17.656 12.172 1 95.19 187 MET A CA 1
ATOM 1544 C C . MET A 1 187 ? -6.902 17.906 12.938 1 95.19 187 MET A C 1
ATOM 1546 O O . MET A 1 187 ? -6.598 19.047 13.297 1 95.19 187 MET A O 1
ATOM 1550 N N . VAL A 1 188 ? -6.207 16.828 13.172 1 92.69 188 VAL A N 1
ATOM 1551 C CA . VAL A 1 188 ? -4.945 16.938 13.898 1 92.69 188 VAL A CA 1
ATOM 1552 C C . VAL A 1 188 ? -3.994 17.859 13.133 1 92.69 188 VAL A C 1
ATOM 1554 O O . VAL A 1 188 ? -3.344 18.719 13.734 1 92.69 188 VAL A O 1
ATOM 1557 N N . ASP A 1 189 ? -3.924 17.625 11.859 1 92.56 189 ASP A N 1
ATOM 1558 C CA . ASP A 1 189 ? -3.033 18.438 11.039 1 92.56 189 ASP A CA 1
ATOM 1559 C C . ASP A 1 189 ? -3.455 19.906 11.055 1 92.56 189 ASP A C 1
ATOM 1561 O O . ASP A 1 189 ? -2.607 20.797 11.133 1 92.56 189 ASP A O 1
ATOM 1565 N N . LEU A 1 190 ? -4.707 20.172 10.945 1 93.88 190 LEU A N 1
ATOM 1566 C CA . LEU A 1 190 ? -5.215 21.531 10.992 1 93.88 190 LEU A CA 1
ATOM 1567 C C . LEU A 1 190 ? -4.867 22.203 12.32 1 93.88 190 LEU A C 1
ATOM 1569 O O . LEU A 1 190 ? -4.453 23.359 12.352 1 93.88 190 LEU A O 1
ATOM 1573 N N . MET A 1 191 ? -5.008 21.484 13.383 1 93.31 191 MET A N 1
ATOM 1574 C CA . MET A 1 191 ? -4.715 22.047 14.695 1 93.31 191 MET A CA 1
ATOM 1575 C C . MET A 1 191 ? -3.219 22.281 14.867 1 93.31 191 MET A C 1
ATOM 1577 O O . MET A 1 191 ? -2.805 23.281 15.438 1 93.31 191 MET A O 1
ATOM 1581 N N . ASN A 1 192 ? -2.441 21.297 14.391 1 88.12 192 ASN A N 1
ATOM 1582 C CA . ASN A 1 192 ? -0.995 21.469 14.445 1 88.12 192 ASN A CA 1
ATOM 1583 C C . ASN A 1 192 ? -0.553 22.734 13.695 1 88.12 192 ASN A C 1
ATOM 1585 O O . ASN A 1 192 ? 0.318 23.469 14.164 1 88.12 192 ASN A O 1
ATOM 1589 N N . THR A 1 193 ? -1.15 22.984 12.586 1 90.88 193 THR A N 1
ATOM 1590 C CA . THR A 1 193 ? -0.85 24.172 11.805 1 90.88 193 THR A CA 1
ATOM 1591 C C . THR A 1 193 ? -1.334 25.438 12.516 1 90.88 193 THR A C 1
ATOM 1593 O O . THR A 1 193 ? -0.655 26.469 12.5 1 90.88 193 THR A O 1
ATOM 1596 N N . THR A 1 194 ? -2.467 25.297 13.102 1 93.31 194 THR A N 1
ATOM 1597 C CA . THR A 1 194 ? -3.037 26.406 13.852 1 93.31 194 THR A CA 1
ATOM 1598 C C . THR A 1 194 ? -2.162 26.766 15.055 1 93.31 194 THR A C 1
ATOM 1600 O O . THR A 1 194 ? -1.863 27.938 15.297 1 93.31 194 THR A O 1
ATOM 1603 N N . TRP A 1 195 ? -1.703 25.734 15.758 1 91.12 195 TRP A N 1
ATOM 1604 C CA . TRP A 1 195 ? -0.837 25.953 16.922 1 91.12 195 TRP A CA 1
ATOM 1605 C C . TRP A 1 195 ? 0.484 26.578 16.5 1 91.12 195 TRP A C 1
ATOM 1607 O O . TRP A 1 195 ? 0.964 27.516 17.156 1 91.12 195 TRP A O 1
ATOM 1617 N N . ALA A 1 196 ? 0.971 26.094 15.484 1 85.88 196 ALA A N 1
ATOM 1618 C CA . ALA A 1 196 ? 2.244 26.625 15 1 85.88 196 ALA A CA 1
ATOM 1619 C C . ALA A 1 196 ? 2.109 28.078 14.594 1 85.88 196 ALA A C 1
ATOM 1621 O O . ALA A 1 196 ? 2.961 28.906 14.93 1 85.88 196 ALA A O 1
ATOM 1622 N N . TYR A 1 197 ? 1.087 28.406 13.867 1 89.56 197 TYR A N 1
ATOM 1623 C CA . TYR A 1 197 ? 0.85 29.781 13.414 1 89.56 197 TYR A CA 1
ATOM 1624 C C . TYR A 1 197 ? 0.613 30.703 14.602 1 89.56 197 TYR A C 1
ATOM 1626 O O . TYR A 1 197 ? 1.181 31.797 14.664 1 89.56 197 TYR A O 1
ATOM 1634 N N . TRP A 1 198 ? -0.192 30.297 15.523 1 91.12 198 TRP A N 1
ATOM 1635 C CA . TRP A 1 198 ? -0.517 31.109 16.703 1 91.12 198 TRP A CA 1
ATOM 1636 C C . TRP A 1 198 ? 0.718 31.312 17.562 1 91.12 198 TRP A C 1
ATOM 1638 O O . TRP A 1 198 ? 0.94 32.406 18.078 1 91.12 198 TRP A O 1
ATOM 1648 N N . GLY A 1 199 ? 1.458 30.25 17.719 1 87.06 199 GLY A N 1
ATOM 1649 C CA . GLY A 1 199 ? 2.703 30.375 18.453 1 87.06 199 GLY A CA 1
ATOM 1650 C C . GLY A 1 199 ? 3.67 31.375 17.844 1 87.06 199 GLY A C 1
ATOM 1651 O O . GLY A 1 199 ? 4.309 32.156 18.562 1 87.06 199 GLY A O 1
ATOM 1652 N N . ASP A 1 200 ? 3.742 31.391 16.594 1 84 200 ASP A N 1
ATOM 1653 C CA . ASP A 1 200 ? 4.652 32.281 15.867 1 84 200 ASP A CA 1
ATOM 1654 C C . ASP A 1 200 ? 4.195 33.719 15.953 1 84 200 ASP A C 1
ATOM 1656 O O . ASP A 1 200 ? 5.02 34.625 16.125 1 84 200 ASP A O 1
ATOM 1660 N N . LYS A 1 201 ? 2.992 34.031 15.867 1 86.44 201 LYS A N 1
ATOM 1661 C CA . LYS A 1 201 ? 2.473 35.406 15.781 1 86.44 201 LYS A CA 1
ATOM 1662 C C . LYS A 1 201 ? 2.197 35.969 17.172 1 86.44 201 LYS A C 1
ATOM 1664 O O . LYS A 1 201 ? 2.369 37.156 17.406 1 86.44 201 LYS A O 1
ATOM 1669 N N . CYS A 1 202 ? 1.784 35.188 18.016 1 83.44 202 CYS A N 1
ATOM 1670 C CA . CYS A 1 202 ? 1.28 35.688 19.281 1 83.44 202 CYS A CA 1
ATOM 1671 C C . CYS A 1 202 ? 2.195 35.312 20.438 1 83.44 202 CYS A C 1
ATOM 1673 O O . CYS A 1 202 ? 2.033 35.781 21.562 1 83.44 202 CYS A O 1
ATOM 1675 N N . CYS A 1 203 ? 2.92 34.312 20.438 1 67.25 203 CYS A N 1
ATOM 1676 C CA . CYS A 1 203 ? 3.828 33.969 21.516 1 67.25 203 CYS A CA 1
ATOM 1677 C C . CYS A 1 203 ? 5.121 34.781 21.422 1 67.25 203 CYS A C 1
ATOM 1679 O O . CYS A 1 203 ? 6.152 34.375 21.969 1 67.25 203 CYS A O 1
ATOM 1681 N N . LYS A 1 204 ? 5.262 35.875 20.672 1 56.75 204 LYS A N 1
ATOM 1682 C CA . LYS A 1 204 ? 6.469 36.688 20.609 1 56.75 204 LYS A CA 1
ATOM 1683 C C . LYS A 1 204 ? 6.961 37.062 22 1 56.75 204 LYS A C 1
ATOM 1685 O O . LYS A 1 204 ? 8.156 37.281 22.203 1 56.75 204 LYS A O 1
ATOM 1690 N N . PHE A 1 205 ? 6.035 37.438 22.812 1 48.19 205 PHE A N 1
ATOM 1691 C CA . PHE A 1 205 ? 6.531 38.094 24.031 1 48.19 205 PHE A CA 1
ATOM 1692 C C . PHE A 1 205 ? 7.613 37.219 24.688 1 48.19 205 PHE A C 1
ATOM 1694 O O . PHE A 1 205 ? 8.477 37.75 25.391 1 48.19 205 PHE A O 1
ATOM 1701 N N . ARG A 1 206 ? 7.57 35.938 24.406 1 45.72 206 ARG A N 1
ATOM 1702 C CA . ARG A 1 206 ? 8.523 35.125 25.156 1 45.72 206 ARG A CA 1
ATOM 1703 C C . ARG A 1 206 ? 9.914 35.188 24.516 1 45.72 206 ARG A C 1
ATOM 1705 O O . ARG A 1 206 ? 10.891 34.75 25.125 1 45.72 206 ARG A O 1
ATOM 1712 N N . ARG A 1 207 ? 9.93 35.5 23.266 1 48.34 207 ARG A N 1
ATOM 1713 C CA . ARG A 1 207 ? 11.258 35.688 22.688 1 48.34 207 ARG A CA 1
ATOM 1714 C C . ARG A 1 207 ? 12.078 36.688 23.469 1 48.34 207 ARG A C 1
ATOM 1716 O O . ARG A 1 207 ? 13.297 36.531 23.594 1 48.34 207 ARG A O 1
ATOM 1723 N N . HIS A 1 208 ? 11.312 37.688 23.781 1 49.84 208 HIS A N 1
ATOM 1724 C CA . HIS A 1 208 ? 12.07 38.688 24.531 1 49.84 208 HIS A CA 1
ATOM 1725 C C . HIS A 1 208 ? 12.633 38.094 25.812 1 49.84 208 HIS A C 1
ATOM 1727 O O . HIS A 1 208 ? 13.742 38.406 26.234 1 49.84 208 HIS A O 1
ATOM 1733 N N . ASN A 1 209 ? 11.891 37.094 26.328 1 47.84 209 ASN A N 1
ATOM 1734 C CA . ASN A 1 209 ? 12.297 36.562 27.625 1 47.84 209 ASN A CA 1
ATOM 1735 C C . ASN A 1 209 ? 13.391 35.5 27.5 1 47.84 209 ASN A C 1
ATOM 1737 O O . ASN A 1 209 ? 13.969 35.094 28.5 1 47.84 209 ASN A O 1
ATOM 1741 N N . GLU A 1 210 ? 13.555 35.125 26.328 1 54.78 210 GLU A N 1
ATOM 1742 C CA . GLU A 1 210 ? 14.656 34.188 26.172 1 54.78 210 GLU A CA 1
ATOM 1743 C C . GLU A 1 210 ? 15.992 34.844 26.531 1 54.78 210 GLU A C 1
ATOM 1745 O O . GLU A 1 210 ? 16.891 34.188 27.047 1 54.78 210 GLU A O 1
ATOM 1750 N N . TYR A 1 211 ? 15.93 36.125 26.203 1 56.5 211 TYR A N 1
ATOM 1751 C CA . TYR A 1 211 ? 17.125 36.844 26.609 1 56.5 211 TYR A CA 1
ATOM 1752 C C . TYR A 1 211 ? 17.312 36.812 28.125 1 56.5 211 TYR A C 1
ATOM 1754 O O . TYR A 1 211 ? 18.422 36.656 28.625 1 56.5 211 TYR A O 1
ATOM 1762 N N . VAL A 1 212 ? 16.156 36.938 28.75 1 58.16 212 VAL A N 1
ATOM 1763 C CA . VAL A 1 212 ? 16.234 36.844 30.203 1 58.16 212 VAL A CA 1
ATOM 1764 C C . VAL A 1 212 ? 16.703 35.438 30.625 1 58.16 212 VAL A C 1
ATOM 1766 O O . VAL A 1 212 ? 17.547 35.312 31.5 1 58.16 212 VAL A O 1
ATOM 1769 N N . PHE A 1 213 ? 16.25 34.562 29.891 1 61.97 213 PHE A N 1
ATOM 1770 C CA . PHE A 1 213 ? 16.609 33.188 30.203 1 61.97 213 PHE A CA 1
ATOM 1771 C C . PHE A 1 213 ? 18.078 32.906 29.859 1 61.97 213 PHE A C 1
ATOM 1773 O O . PHE A 1 213 ? 18.828 32.344 30.672 1 61.97 213 PHE A O 1
ATOM 1780 N N . ILE A 1 214 ? 18.484 33.312 28.75 1 69.12 214 ILE A N 1
ATOM 1781 C CA . ILE A 1 214 ? 19.891 33.188 28.359 1 69.12 214 ILE A CA 1
ATOM 1782 C C . ILE A 1 214 ? 20.766 34 29.297 1 69.12 214 ILE A C 1
ATOM 1784 O O . ILE A 1 214 ? 21.812 33.531 29.75 1 69.12 214 ILE A O 1
ATOM 1788 N N . LEU A 1 215 ? 20.297 35.219 29.656 1 72.94 215 LEU A N 1
ATOM 1789 C CA . LEU A 1 215 ? 21.031 36.062 30.594 1 72.94 215 LEU A CA 1
ATOM 1790 C C . LEU A 1 215 ? 21.078 35.438 31.984 1 72.94 215 LEU A C 1
ATOM 1792 O O . LEU A 1 215 ? 22.109 35.469 32.656 1 72.94 215 LEU A O 1
ATOM 1796 N N . SER A 1 216 ? 20 34.844 32.375 1 73.31 216 SER A N 1
ATOM 1797 C CA . SER A 1 216 ? 19.969 34.188 33.656 1 73.31 216 SER A CA 1
ATOM 1798 C C . SER A 1 216 ? 20.844 32.938 33.656 1 73.31 216 SER A C 1
ATOM 1800 O O . SER A 1 216 ? 21.531 32.656 34.656 1 73.31 216 SER A O 1
ATOM 1802 N N . MET A 1 217 ? 20.922 32.25 32.562 1 75.44 217 MET A N 1
ATOM 1803 C CA . MET A 1 217 ? 21.781 31.078 32.438 1 75.44 217 MET A CA 1
ATOM 1804 C C . MET A 1 217 ? 23.25 31.469 32.438 1 75.44 217 MET A C 1
ATOM 1806 O O . MET A 1 217 ? 24.078 30.812 33.094 1 75.44 217 MET A O 1
ATOM 1810 N N . ILE A 1 218 ? 23.531 32.5 31.828 1 79.81 218 ILE A N 1
ATOM 1811 C CA . ILE A 1 218 ? 24.906 33 31.812 1 79.81 218 ILE A CA 1
ATOM 1812 C C . ILE A 1 218 ? 25.297 33.469 33.219 1 79.81 218 ILE A C 1
ATOM 1814 O O . ILE A 1 218 ? 26.406 33.188 33.688 1 79.81 218 ILE A O 1
ATOM 1818 N N . LEU A 1 219 ? 24.359 34.094 33.938 1 80.88 219 LEU A N 1
ATOM 1819 C CA . LEU A 1 219 ? 24.625 34.562 35.281 1 80.88 219 LEU A CA 1
ATOM 1820 C C . LEU A 1 219 ? 24.891 33.406 36.219 1 80.88 219 LEU A C 1
ATOM 1822 O O . LEU A 1 219 ? 25.797 33.469 37.062 1 80.88 219 LEU A O 1
ATOM 1826 N N . VAL A 1 220 ? 24.219 32.344 36.094 1 82.75 220 VAL A N 1
ATOM 1827 C CA . VAL A 1 220 ? 24.406 31.188 36.938 1 82.75 220 VAL A CA 1
ATOM 1828 C C . VAL A 1 220 ? 25.75 30.531 36.625 1 82.75 220 VAL A C 1
ATOM 1830 O O . VAL A 1 220 ? 26.469 30.125 37.562 1 82.75 220 VAL A O 1
ATOM 1833 N N . VAL A 1 221 ? 26.125 30.484 35.406 1 83.88 221 VAL A N 1
ATOM 1834 C CA . VAL A 1 221 ? 27.391 29.891 35.031 1 83.88 221 VAL A CA 1
ATOM 1835 C C . VAL A 1 221 ? 28.547 30.75 35.531 1 83.88 221 VAL A C 1
ATOM 1837 O O . VAL A 1 221 ? 29.547 30.234 36.062 1 83.88 221 VAL A O 1
ATOM 1840 N N . ILE A 1 222 ? 28.422 32.031 35.5 1 85.12 222 ILE A N 1
ATOM 1841 C CA . ILE A 1 222 ? 29.438 32.938 36 1 85.12 222 ILE A CA 1
ATOM 1842 C C . ILE A 1 222 ? 29.594 32.812 37.5 1 85.12 222 ILE A C 1
ATOM 1844 O O . ILE A 1 222 ? 30.703 32.781 38.031 1 85.12 222 ILE A O 1
ATOM 1848 N N . VAL A 1 223 ? 28.5 32.625 38.25 1 83.44 223 VAL A N 1
ATOM 1849 C CA . VAL A 1 223 ? 28.531 32.46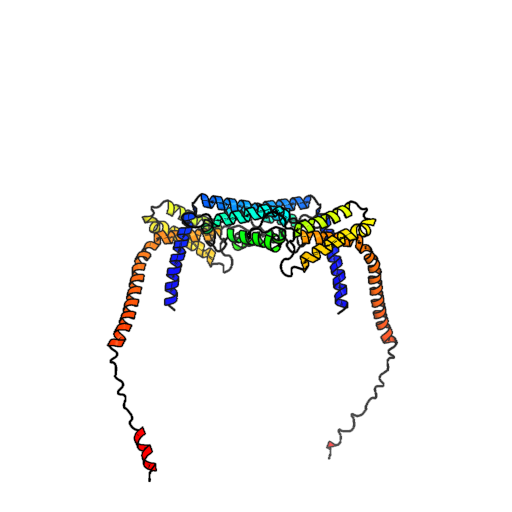9 39.688 1 83.44 223 VAL A CA 1
ATOM 1850 C C . VAL A 1 223 ? 29.219 31.141 40.031 1 83.44 223 VAL A C 1
ATOM 1852 O O . VAL A 1 223 ? 30.047 31.078 40.938 1 83.44 223 VAL A O 1
ATOM 1855 N N . THR A 1 224 ? 28.984 30.109 39.281 1 83.44 224 THR A N 1
ATOM 1856 C CA . THR A 1 224 ? 29.578 28.797 39.531 1 83.44 224 THR A CA 1
ATOM 1857 C C . THR A 1 224 ? 31.078 28.812 39.25 1 83.44 224 THR A C 1
ATOM 1859 O O . THR A 1 224 ? 31.859 28.281 40.062 1 83.44 224 THR A O 1
ATOM 1862 N N . ILE A 1 225 ? 31.422 29.406 38.281 1 84.69 225 ILE A N 1
ATOM 1863 C CA . ILE A 1 225 ? 32.844 29.516 37.938 1 84.69 225 ILE A CA 1
ATOM 1864 C C . ILE A 1 225 ? 33.562 30.391 38.938 1 84.69 225 ILE A C 1
ATOM 1866 O O . ILE A 1 225 ? 34.656 30.047 39.406 1 84.69 225 ILE A O 1
ATOM 1870 N N . SER A 1 226 ? 32.969 31.531 39.344 1 84.69 226 SER A N 1
ATOM 1871 C CA . SER A 1 226 ? 33.531 32.406 40.344 1 84.69 226 SER A CA 1
ATOM 1872 C C . SER A 1 226 ? 33.719 31.688 41.688 1 84.69 226 SER A C 1
ATOM 1874 O O . SER A 1 226 ? 34.75 31.875 42.344 1 84.69 226 SER A O 1
ATOM 1876 N N . PHE A 1 227 ? 32.781 30.844 42.031 1 80.75 227 PHE A N 1
ATOM 1877 C CA . PHE A 1 227 ? 32.875 30.062 43.281 1 80.75 227 PHE A CA 1
ATOM 1878 C C . PHE A 1 227 ? 34.062 29.094 43.188 1 80.75 227 PHE A C 1
ATOM 1880 O O . PHE A 1 227 ? 34.812 28.953 44.156 1 80.75 227 PHE A O 1
ATOM 1887 N N . TYR A 1 228 ? 34.312 28.469 42.125 1 84.44 228 TYR A N 1
ATOM 1888 C CA . TYR A 1 228 ? 35.406 27.516 41.938 1 84.44 228 TYR A CA 1
ATOM 1889 C C . TYR A 1 228 ? 36.75 28.203 41.969 1 84.44 228 TYR A C 1
ATOM 1891 O O . TYR A 1 228 ? 37.75 27.625 42.469 1 84.44 228 TYR A O 1
ATOM 1899 N N . ILE A 1 229 ? 36.719 29.375 41.562 1 82.56 229 ILE A N 1
ATOM 1900 C CA . ILE A 1 229 ? 37.969 30.125 41.531 1 82.56 229 ILE A CA 1
ATOM 1901 C C . ILE A 1 229 ? 38.25 30.688 42.906 1 82.56 229 ILE A C 1
ATOM 1903 O O . ILE A 1 229 ? 39.406 30.703 43.344 1 82.56 229 ILE A O 1
ATOM 1907 N N . LEU A 1 230 ? 37.25 31.062 43.656 1 78.56 230 LEU A N 1
ATOM 1908 C CA . LEU A 1 230 ? 37.406 31.719 44.969 1 78.56 230 LEU A CA 1
ATOM 1909 C C . LEU A 1 230 ? 37.656 30.688 46.062 1 78.56 230 LEU A C 1
ATOM 1911 O O . LEU A 1 230 ? 38.375 30.984 47.031 1 78.56 230 LEU A O 1
ATOM 1915 N N . VAL A 1 231 ? 37.219 29.469 45.844 1 79.38 231 VAL A N 1
ATOM 1916 C CA . VAL A 1 231 ? 37.375 28.422 46.844 1 79.38 231 VAL A CA 1
ATOM 1917 C C . VAL A 1 231 ? 38.844 28.156 47.094 1 79.38 231 VAL A C 1
ATOM 1919 O O . VAL A 1 231 ? 39.281 28.141 48.25 1 79.38 231 VAL A O 1
ATOM 1922 N N . PRO A 1 232 ? 39.656 27.922 46.156 1 77.44 232 PRO A N 1
ATOM 1923 C CA . PRO A 1 232 ? 41.062 27.688 46.5 1 77.44 232 PRO A CA 1
ATOM 1924 C C . PRO A 1 232 ? 41.719 28.906 47.156 1 77.44 232 PRO A C 1
ATOM 1926 O O . PRO A 1 232 ? 42.719 28.766 47.906 1 77.44 232 PRO A O 1
ATOM 1929 N N . PHE A 1 233 ? 41.344 30.031 46.938 1 73.38 233 PHE A N 1
ATOM 1930 C CA . PHE A 1 233 ? 41.938 31.25 47.5 1 73.38 233 PHE A CA 1
ATOM 1931 C C . PHE A 1 233 ? 41.5 31.438 48.938 1 73.38 233 PHE A C 1
ATOM 1933 O O . PHE A 1 233 ? 42.219 32.031 49.75 1 73.38 233 PHE A O 1
ATOM 1940 N N . TYR A 1 234 ? 40.375 30.984 49.281 1 70.81 234 TYR A N 1
ATOM 1941 C CA . TYR A 1 234 ? 39.875 31.125 50.656 1 70.81 234 TYR A CA 1
ATOM 1942 C C . TYR A 1 234 ? 40.25 29.906 51.5 1 70.81 234 TYR A C 1
ATOM 1944 O O . TYR A 1 234 ? 40.156 29.938 52.719 1 70.81 234 TYR A O 1
ATOM 1952 N N . THR A 1 235 ? 40.469 28.781 50.812 1 59.75 235 THR A N 1
ATOM 1953 C CA . THR A 1 235 ? 40.969 27.641 51.594 1 59.75 235 THR A CA 1
ATOM 1954 C C . THR A 1 235 ? 42.438 27.859 52 1 59.75 235 THR A C 1
ATOM 1956 O O . THR A 1 235 ? 43.312 28.016 51.125 1 59.75 235 THR A O 1
ATOM 1959 N N . GLU A 1 236 ? 42.594 28.578 53.031 1 58.53 236 GLU A N 1
ATOM 1960 C CA . GLU A 1 236 ? 43.906 28.625 53.688 1 58.53 236 GLU A CA 1
ATOM 1961 C C . GLU A 1 236 ? 44.562 27.25 53.688 1 58.53 236 GLU A C 1
ATOM 1963 O O . GLU A 1 236 ? 43.938 26.25 54.031 1 58.53 236 GLU A O 1
ATOM 1968 N N . LYS A 1 237 ? 45.562 27.141 52.812 1 53.09 237 LYS A N 1
ATOM 1969 C CA . LYS A 1 237 ? 46.375 25.953 52.938 1 53.09 237 LYS A CA 1
ATOM 1970 C C . LYS A 1 237 ? 46.719 25.625 54.375 1 53.09 237 LYS A C 1
ATOM 1972 O O . LYS A 1 237 ? 47.469 26.359 55.031 1 53.09 237 LYS A O 1
ATOM 1977 N N . ARG A 1 238 ? 45.75 25.094 55.125 1 50.91 238 ARG A N 1
ATOM 1978 C CA . ARG A 1 238 ? 46.281 24.562 56.375 1 50.91 238 ARG A CA 1
ATOM 1979 C C . ARG A 1 238 ? 47.438 23.609 56.125 1 50.91 238 ARG A C 1
ATOM 1981 O O . ARG A 1 238 ? 47.312 22.641 55.406 1 50.91 238 ARG A O 1
ATOM 1988 N N . SER A 1 239 ? 48.625 24.062 56.094 1 51.5 239 SER A N 1
ATOM 1989 C CA . SER A 1 239 ? 49.812 23.234 56.094 1 51.5 239 SER A CA 1
ATOM 1990 C C . SER A 1 239 ? 49.688 22.109 57.125 1 51.5 239 SER A C 1
ATOM 1992 O O . SER A 1 239 ? 49.406 22.344 58.281 1 51.5 239 SER A O 1
ATOM 1994 N N . PRO A 1 240 ? 49.281 20.969 56.656 1 53.19 240 PRO A N 1
ATOM 1995 C CA . PRO A 1 240 ? 49.281 19.891 57.656 1 53.19 240 PRO A CA 1
ATOM 1996 C C . PRO A 1 240 ? 50.562 19.812 58.438 1 53.19 240 PRO A C 1
ATOM 1998 O O . PRO A 1 240 ? 51.656 19.953 57.875 1 53.19 240 PRO A O 1
ATOM 2001 N N . THR A 1 241 ? 50.594 20.234 59.719 1 51.03 241 THR A N 1
ATOM 2002 C CA . THR A 1 241 ? 51.75 19.938 60.594 1 51.03 241 THR A CA 1
ATOM 2003 C C . THR A 1 241 ? 52.031 18.438 60.625 1 51.03 241 THR A C 1
ATOM 2005 O O . THR A 1 241 ? 51.156 17.656 61 1 51.03 241 THR A O 1
ATOM 2008 N N . ILE A 1 242 ? 52.781 17.906 59.688 1 50.81 242 ILE A N 1
ATOM 2009 C CA . ILE A 1 242 ? 53.281 16.531 59.656 1 50.81 242 ILE A CA 1
ATOM 2010 C C . ILE A 1 242 ? 53.938 16.188 61 1 50.81 242 ILE A C 1
ATOM 2012 O O . ILE A 1 242 ? 54.969 16.781 61.344 1 50.81 242 ILE A O 1
ATOM 2016 N N . VAL A 1 243 ? 53.219 15.875 62.062 1 48.78 243 VAL A N 1
ATOM 2017 C CA . VAL A 1 243 ? 53.844 15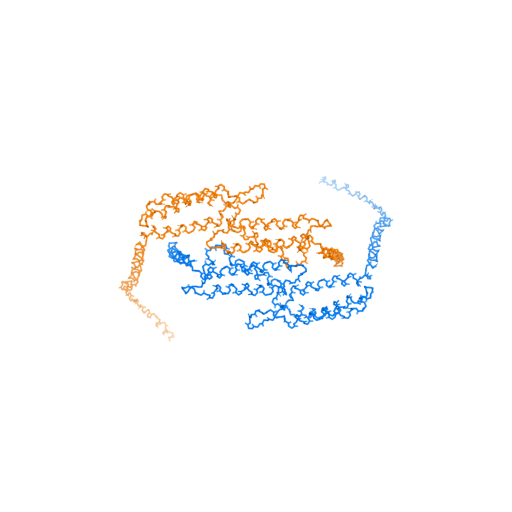.312 63.25 1 48.78 243 VAL A CA 1
ATOM 2018 C C . VAL A 1 243 ? 54.531 13.992 62.906 1 48.78 243 VAL A C 1
ATOM 2020 O O . VAL A 1 243 ? 53.906 13.07 62.406 1 48.78 243 VAL A O 1
ATOM 2023 N N . GLU A 1 244 ? 55.844 13.953 62.562 1 45.19 244 GLU A N 1
ATOM 2024 C CA . GLU A 1 244 ? 56.75 12.82 62.375 1 45.19 244 GLU A CA 1
ATOM 2025 C C . GLU A 1 244 ? 56.656 11.852 63.562 1 45.19 244 GLU A C 1
ATOM 2027 O O . GLU A 1 244 ? 56.938 12.234 64.688 1 45.19 244 GLU A O 1
ATOM 2032 N N . GLN A 1 245 ? 55.656 11.086 63.656 1 43.66 245 GLN A N 1
ATOM 2033 C CA . GLN A 1 245 ? 55.625 10.055 64.688 1 43.66 245 GLN A CA 1
ATOM 2034 C C . GLN A 1 245 ? 56.844 9.141 64.562 1 43.66 245 GLN A C 1
ATOM 2036 O O . GLN A 1 245 ? 57.094 8.523 63.531 1 43.66 245 GLN A O 1
ATOM 2041 N N . SER A 1 246 ? 58.062 9.445 65.188 1 40.5 246 SER A N 1
ATOM 2042 C CA . SER A 1 246 ? 59.281 8.68 65.312 1 40.5 246 SER A CA 1
ATOM 2043 C C . SER A 1 246 ? 59 7.32 66 1 40.5 246 SER A C 1
ATOM 2045 O O . SER A 1 246 ? 59.906 6.688 66.5 1 40.5 246 SER A O 1
ATOM 2047 N N . ARG A 1 247 ? 57.875 6.793 66 1 38.94 247 ARG A N 1
ATOM 2048 C CA . ARG A 1 247 ? 57.625 5.672 66.875 1 38.94 247 ARG A CA 1
ATOM 2049 C C . ARG A 1 247 ? 58.438 4.445 66.5 1 38.94 247 ARG A C 1
ATOM 2051 O O . ARG A 1 247 ? 58.25 3.365 67.062 1 38.94 247 ARG A O 1
ATOM 2058 N N . PHE A 1 248 ? 59 4.277 65.25 1 38.53 248 PHE A N 1
ATOM 2059 C CA . PHE A 1 248 ? 59.25 2.908 64.812 1 38.53 248 PHE A CA 1
ATOM 2060 C C . PHE A 1 248 ? 60.312 2.24 65.625 1 38.53 248 PHE A C 1
ATOM 2062 O O . PHE A 1 248 ? 60.688 1.093 65.375 1 38.53 248 PHE A O 1
ATOM 2069 N N . GLY A 1 249 ? 61.219 3.057 66.375 1 32.44 249 GLY A N 1
ATOM 2070 C CA . GLY A 1 249 ? 62.531 2.455 66.625 1 32.44 249 GLY A CA 1
ATOM 2071 C C . GLY A 1 249 ? 62.469 1.275 67.562 1 32.44 249 GLY A C 1
ATOM 2072 O O . GLY A 1 249 ? 63.344 0.429 67.562 1 32.44 249 GLY A O 1
ATOM 2073 N N . LYS A 1 250 ? 61.781 1.313 68.75 1 34.94 250 LYS A N 1
ATOM 2074 C CA . LYS A 1 250 ? 62.312 0.629 69.875 1 34.94 250 LYS A CA 1
ATOM 2075 C C . LYS A 1 250 ? 62.031 -0.87 69.812 1 34.94 250 LYS A C 1
ATOM 2077 O O . LYS A 1 250 ? 62.469 -1.622 70.688 1 34.94 250 LYS A O 1
ATOM 2082 N N . VAL A 1 251 ? 61.062 -1.398 69.188 1 35.75 251 VAL A N 1
ATOM 2083 C CA . VAL A 1 251 ? 60.531 -2.68 69.625 1 35.75 251 VAL A CA 1
ATOM 2084 C C . VAL A 1 251 ? 61.5 -3.803 69.25 1 35.75 251 VAL A C 1
ATOM 2086 O O . VAL A 1 251 ? 61.219 -4.98 69.438 1 35.75 251 VAL A O 1
ATOM 2089 N N . LEU A 1 252 ? 62.5 -3.602 68.375 1 35.31 252 LEU A N 1
ATOM 2090 C CA . LEU A 1 252 ? 63.125 -4.805 67.875 1 35.31 252 LEU A CA 1
ATOM 2091 C C . LEU A 1 252 ? 63.875 -5.543 69 1 35.31 252 LEU A C 1
ATOM 2093 O O . LEU A 1 252 ? 64.312 -6.688 68.812 1 35.31 252 LEU A O 1
ATOM 2097 N N . SER A 1 253 ? 64.375 -4.887 70 1 37.53 253 SER A N 1
ATOM 2098 C CA . SER A 1 253 ? 65.562 -5.477 70.625 1 37.53 253 SER A CA 1
ATOM 2099 C C . SER A 1 253 ? 65.25 -6.656 71.5 1 37.53 253 SER A C 1
ATOM 2101 O O . SER A 1 253 ? 66.125 -7.289 72.062 1 37.53 253 SER A O 1
ATOM 2103 N N . SER A 1 254 ? 63.938 -6.812 71.938 1 39.41 254 SER A N 1
ATOM 2104 C CA . SER A 1 254 ? 63.938 -7.578 73.125 1 39.41 254 SER A CA 1
ATOM 2105 C C . SER A 1 254 ? 64.188 -9.062 72.875 1 39.41 254 SER A C 1
ATOM 2107 O O . SER A 1 254 ? 64.062 -9.891 73.812 1 39.41 254 SER A O 1
ATOM 2109 N N . SER A 1 255 ? 64.438 -9.523 71.625 1 34.91 255 SER A N 1
ATOM 2110 C CA . SER A 1 255 ? 64.438 -10.977 71.5 1 34.91 255 SER A CA 1
ATOM 2111 C C . SER A 1 255 ? 65.625 -11.586 72.188 1 34.91 255 SER A C 1
ATOM 2113 O O . SER A 1 255 ? 65.875 -12.773 72.062 1 34.91 255 SER A O 1
ATOM 2115 N N . SER A 1 256 ? 66.562 -10.805 72.75 1 31.03 256 SER A N 1
ATOM 2116 C CA . SER A 1 256 ? 67.75 -11.508 73.25 1 31.03 256 SER A CA 1
ATOM 2117 C C . SER A 1 256 ? 67.375 -12.43 74.375 1 31.03 256 SER A C 1
ATOM 2119 O O . SER A 1 256 ? 68.062 -13.414 74.625 1 31.03 256 SER A O 1
ATOM 2121 N N . SER A 1 257 ? 66.625 -12.141 75.375 1 29.16 257 SER A N 1
ATOM 2122 C CA . SER A 1 257 ? 66.812 -13.117 76.438 1 29.16 257 SER A CA 1
ATOM 2123 C C . SER A 1 257 ? 66.062 -14.43 76.188 1 29.16 257 SER A C 1
ATOM 2125 O O . SER A 1 257 ? 65.062 -14.43 75.5 1 29.16 257 SER A O 1
ATOM 2127 N N . MET B 1 1 ? 15.594 17.062 39.156 1 35.25 1 MET B N 1
ATOM 2128 C CA . MET B 1 1 ? 14.445 16.875 38.25 1 35.25 1 MET B CA 1
ATOM 2129 C C . MET B 1 1 ? 14.297 18.047 37.312 1 35.25 1 MET B C 1
ATOM 2131 O O . MET B 1 1 ? 13.648 17.938 36.281 1 35.25 1 MET B O 1
ATOM 2135 N N . ASN B 1 2 ? 14.859 19.281 37.719 1 42.72 2 ASN B N 1
ATOM 2136 C CA . ASN B 1 2 ? 14.523 20.516 37.031 1 42.72 2 ASN B CA 1
ATOM 2137 C C . ASN B 1 2 ? 15.438 20.734 35.812 1 42.72 2 ASN B C 1
ATOM 2139 O O . ASN B 1 2 ? 15.141 21.562 34.938 1 42.72 2 ASN B O 1
ATOM 2143 N N . LYS B 1 3 ? 16.609 20.234 35.781 1 50.59 3 LYS B N 1
ATOM 2144 C CA . LYS B 1 3 ? 17.562 20.484 34.719 1 50.59 3 LYS B CA 1
ATOM 2145 C C . LYS B 1 3 ? 17.141 19.766 33.438 1 50.59 3 LYS B C 1
ATOM 2147 O O . LYS B 1 3 ? 17.391 20.266 32.344 1 50.59 3 LYS B O 1
ATOM 2152 N N . ILE B 1 4 ? 16.5 18.641 33.469 1 48.47 4 ILE B N 1
ATOM 2153 C CA . ILE B 1 4 ? 16.125 17.812 32.312 1 48.47 4 ILE B CA 1
ATOM 2154 C C . ILE B 1 4 ? 14.977 18.484 31.562 1 48.47 4 ILE B C 1
ATOM 2156 O O . ILE B 1 4 ? 14.883 18.375 30.328 1 48.47 4 ILE B O 1
ATOM 2160 N N . CYS B 1 5 ? 14.383 19.5 32.219 1 45.28 5 CYS B N 1
ATOM 2161 C CA . CYS B 1 5 ? 13.195 20.094 31.609 1 45.28 5 CYS B CA 1
ATOM 2162 C C . CYS B 1 5 ? 13.578 21.234 30.672 1 45.28 5 CYS B C 1
ATOM 2164 O O . CYS B 1 5 ? 12.93 21.438 29.656 1 45.28 5 CYS B O 1
ATOM 2166 N N . ILE B 1 6 ? 14.695 21.922 30.938 1 47.88 6 ILE B N 1
ATOM 2167 C CA . ILE B 1 6 ? 15.078 23.062 30.125 1 47.88 6 ILE B CA 1
ATOM 2168 C C . ILE B 1 6 ? 15.648 22.594 28.797 1 47.88 6 ILE B C 1
ATOM 2170 O O . ILE B 1 6 ? 15.32 23.141 27.734 1 47.88 6 ILE B O 1
ATOM 2174 N N . ILE B 1 7 ? 16.422 21.609 28.75 1 51.81 7 ILE B N 1
ATOM 2175 C CA . ILE B 1 7 ? 16.984 21.062 27.516 1 51.81 7 ILE B CA 1
ATOM 2176 C C . ILE B 1 7 ? 15.859 20.516 26.641 1 51.81 7 ILE B C 1
ATOM 2178 O O . ILE B 1 7 ? 15.859 20.703 25.422 1 51.81 7 ILE B O 1
ATOM 2182 N N . TRP B 1 8 ? 14.828 20.125 27.234 1 52.03 8 TRP B N 1
ATOM 2183 C CA . TRP B 1 8 ? 13.711 19.578 26.469 1 52.03 8 TRP B CA 1
ATOM 2184 C C . TRP B 1 8 ? 12.883 20.688 25.844 1 52.03 8 TRP B C 1
ATOM 2186 O O . TRP B 1 8 ? 12.391 20.531 24.719 1 52.03 8 TRP B O 1
ATOM 2196 N N . THR B 1 9 ? 12.875 21.859 26.438 1 50.72 9 THR B N 1
ATOM 2197 C CA . THR B 1 9 ? 12.117 22.984 25.875 1 50.72 9 THR B CA 1
ATOM 2198 C C . THR B 1 9 ? 12.859 23.609 24.703 1 50.72 9 THR B C 1
ATOM 2200 O O . THR B 1 9 ? 12.25 23.953 23.688 1 50.72 9 THR B O 1
ATOM 2203 N N . VAL B 1 10 ? 14.117 23.797 24.797 1 51.16 10 VAL B N 1
ATOM 2204 C CA . VAL B 1 10 ? 14.898 24.344 23.688 1 51.16 10 VAL B CA 1
ATOM 2205 C C . VAL B 1 10 ? 14.852 23.375 22.5 1 51.16 10 VAL B C 1
ATOM 2207 O O . VAL B 1 10 ? 14.672 23.797 21.359 1 51.16 10 VAL B O 1
ATOM 2210 N N . LEU B 1 11 ? 14.938 22.172 22.688 1 52.34 11 LEU B N 1
ATOM 2211 C CA . LEU B 1 11 ? 14.852 21.156 21.641 1 52.34 11 LEU B CA 1
ATOM 2212 C C . LEU B 1 11 ? 13.461 21.141 21.016 1 52.34 11 LEU B C 1
ATOM 2214 O O . LEU B 1 11 ? 13.32 20.984 19.797 1 52.34 11 LEU B O 1
ATOM 2218 N N . PHE B 1 12 ? 12.578 21.484 21.812 1 51.53 12 PHE B N 1
ATOM 2219 C CA . PHE B 1 12 ? 11.203 21.516 21.328 1 51.53 12 PHE B CA 1
ATOM 2220 C C . PHE B 1 12 ? 10.969 22.734 20.453 1 51.53 12 PHE B C 1
ATOM 2222 O O . PHE B 1 12 ? 10.297 22.656 19.422 1 51.53 12 PHE B O 1
ATOM 2229 N N . VAL B 1 13 ? 11.555 23.844 20.844 1 51.56 13 VAL B N 1
ATOM 2230 C CA . VAL B 1 13 ? 11.391 25.062 20.047 1 51.56 13 VAL B CA 1
ATOM 2231 C C . VAL B 1 13 ? 12.148 24.938 18.734 1 51.56 13 VAL B C 1
ATOM 2233 O O . VAL B 1 13 ? 11.648 25.328 17.688 1 51.56 13 VAL B O 1
ATOM 2236 N N . LEU B 1 14 ? 13.281 24.422 18.734 1 52.38 14 LEU B N 1
ATOM 2237 C CA . LEU B 1 14 ? 14.062 24.234 17.516 1 52.38 14 LEU B CA 1
ATOM 2238 C C . LEU B 1 14 ? 13.375 23.25 16.578 1 52.38 14 LEU B C 1
ATOM 2240 O O . LEU B 1 14 ? 13.328 23.469 15.367 1 52.38 14 LEU B O 1
ATOM 2244 N N . VAL B 1 15 ? 12.867 22.266 17.109 1 52.84 15 VAL B N 1
ATOM 2245 C CA . VAL B 1 15 ? 12.164 21.281 16.281 1 52.84 15 VAL B CA 1
ATOM 2246 C C . VAL B 1 15 ? 10.898 21.922 15.703 1 52.84 15 VAL B C 1
ATOM 2248 O O . VAL B 1 15 ? 10.578 21.719 14.531 1 52.84 15 VAL B O 1
ATOM 2251 N N . LYS B 1 16 ? 10.32 22.734 16.516 1 54.06 16 LYS B N 1
ATOM 2252 C CA . LYS B 1 16 ? 9.086 23.391 16.078 1 54.06 16 LYS B CA 1
ATOM 2253 C C . LYS B 1 16 ? 9.367 24.453 15.031 1 54.06 16 LYS B C 1
ATOM 2255 O O . LYS B 1 16 ? 8.633 24.578 14.047 1 54.06 16 LYS B O 1
ATOM 2260 N N . THR B 1 17 ? 10.367 25.281 15.211 1 51.81 17 THR B N 1
ATOM 2261 C CA . THR B 1 17 ? 10.734 26.297 14.219 1 51.81 17 THR B CA 1
ATOM 2262 C C . THR B 1 17 ? 11.156 25.625 12.914 1 51.81 17 THR B C 1
ATOM 2264 O O . THR B 1 17 ? 10.805 26.109 11.828 1 51.81 17 THR B O 1
ATOM 2267 N N . GLU B 1 18 ? 11.883 24.594 13.031 1 51.88 18 GLU B N 1
ATOM 2268 C CA . GLU B 1 18 ? 12.273 23.859 11.828 1 51.88 18 GLU B CA 1
ATOM 2269 C C . GLU B 1 18 ? 11.047 23.281 11.133 1 51.88 18 GLU B C 1
ATOM 2271 O O . GLU B 1 18 ? 10.961 23.312 9.898 1 51.88 18 GLU B O 1
ATOM 2276 N N . GLN B 1 19 ? 10.148 22.797 11.852 1 52.75 19 GLN B N 1
ATOM 2277 C CA . GLN B 1 19 ? 8.922 22.266 11.281 1 52.75 19 GLN B CA 1
ATOM 2278 C C . GLN B 1 19 ? 8.117 23.359 10.586 1 52.75 19 GLN B C 1
ATOM 2280 O O . GLN B 1 19 ? 7.551 23.141 9.516 1 52.75 19 GLN B O 1
ATOM 2285 N N . LEU B 1 20 ? 8.016 24.5 11.242 1 49.25 20 LEU B N 1
ATOM 2286 C CA . LEU B 1 20 ? 7.316 25.641 10.664 1 49.25 20 LEU B CA 1
ATOM 2287 C C . LEU B 1 20 ? 7.984 26.078 9.359 1 49.25 20 LEU B C 1
ATOM 2289 O O . LEU B 1 20 ? 7.301 26.391 8.383 1 49.25 20 LEU B O 1
ATOM 2293 N N . TYR B 1 21 ? 9.273 26.188 9.5 1 49.38 21 TYR B N 1
ATOM 2294 C CA . TYR B 1 21 ? 10.008 26.578 8.305 1 49.38 21 TYR B CA 1
ATOM 2295 C C . TYR B 1 21 ? 9.766 25.594 7.168 1 49.38 21 TYR B C 1
ATOM 2297 O O . TYR B 1 21 ? 9.555 26 6.023 1 49.38 21 TYR B O 1
ATOM 2305 N N . ARG B 1 22 ? 9.797 24.422 7.531 1 53.84 22 ARG B N 1
ATOM 2306 C CA . ARG B 1 22 ? 9.617 23.375 6.531 1 53.84 22 ARG B CA 1
ATOM 2307 C C . ARG B 1 22 ? 8.211 23.406 5.949 1 53.84 22 ARG B C 1
ATOM 2309 O O . ARG B 1 22 ? 8.016 23.156 4.758 1 53.84 22 ARG B O 1
ATOM 2316 N N . ARG B 1 23 ? 7.238 23.703 6.656 1 54.16 23 ARG B N 1
ATOM 2317 C CA . ARG B 1 23 ? 5.855 23.828 6.215 1 54.16 23 ARG B CA 1
ATOM 2318 C C . ARG B 1 23 ? 5.688 25.016 5.266 1 54.16 23 ARG B C 1
ATOM 2320 O O . ARG B 1 23 ? 4.883 24.953 4.332 1 54.16 23 ARG B O 1
ATOM 2327 N N . THR B 1 24 ? 6.41 26.062 5.445 1 48.66 24 THR B N 1
ATOM 2328 C CA . THR B 1 24 ? 6.328 27.25 4.586 1 48.66 24 THR B CA 1
ATOM 2329 C C . THR B 1 24 ? 6.926 26.953 3.211 1 48.66 24 THR B C 1
ATOM 2331 O O . THR B 1 24 ? 6.57 27.609 2.227 1 48.66 24 THR B O 1
ATOM 2334 N N . LEU B 1 25 ? 7.773 25.938 3.119 1 47.69 25 LEU B N 1
ATOM 2335 C CA . LEU B 1 25 ? 8.414 25.625 1.85 1 47.69 25 LEU B CA 1
ATOM 2336 C C . LEU B 1 25 ? 7.445 24.906 0.912 1 47.69 25 LEU B C 1
ATOM 2338 O O . LEU B 1 25 ? 7.801 24.578 -0.221 1 47.69 25 LEU B O 1
ATOM 2342 N N . LEU B 1 26 ? 6.273 24.594 1.329 1 52.25 26 LEU B N 1
ATOM 2343 C CA . LEU B 1 26 ? 5.305 23.766 0.604 1 52.25 26 LEU B CA 1
ATOM 2344 C C . LEU B 1 26 ? 5 24.375 -0.762 1 52.25 26 LEU B C 1
ATOM 2346 O O . LEU B 1 26 ? 4.496 23.688 -1.65 1 52.25 26 LEU B O 1
ATOM 2350 N N . ASN B 1 27 ? 5.203 25.719 -0.854 1 53.47 27 ASN B N 1
ATOM 2351 C CA . ASN B 1 27 ? 4.605 26.297 -2.051 1 53.47 27 ASN B CA 1
ATOM 2352 C C . ASN B 1 27 ? 5.578 26.281 -3.227 1 53.47 27 ASN B C 1
ATOM 2354 O O . ASN B 1 27 ? 5.512 27.141 -4.105 1 53.47 27 ASN B O 1
ATOM 2358 N N . ASN B 1 28 ? 6.562 25.344 -3.137 1 64.56 28 ASN B N 1
ATOM 2359 C CA . ASN B 1 28 ? 7.348 25.391 -4.363 1 64.56 28 ASN B CA 1
ATOM 2360 C C . ASN B 1 28 ? 6.773 24.484 -5.441 1 64.56 28 ASN B C 1
ATOM 2362 O O . ASN B 1 28 ? 6.59 23.281 -5.211 1 64.56 28 ASN B O 1
ATOM 2366 N N . ASP B 1 29 ? 6.34 24.969 -6.523 1 77 29 ASP B N 1
ATOM 2367 C CA . ASP B 1 29 ? 5.703 24.375 -7.688 1 77 29 ASP B CA 1
ATOM 2368 C C . ASP B 1 29 ? 6.48 23.156 -8.172 1 77 29 ASP B C 1
ATOM 2370 O O . ASP B 1 29 ? 5.887 22.141 -8.578 1 77 29 ASP B O 1
ATOM 2374 N N . ASN B 1 30 ? 7.754 23.125 -7.961 1 83.19 30 ASN B N 1
ATOM 2375 C CA . ASN B 1 30 ? 8.562 22 -8.445 1 83.19 30 ASN B CA 1
ATOM 2376 C C . ASN B 1 30 ? 8.383 20.766 -7.566 1 83.19 30 ASN B C 1
ATOM 2378 O O . ASN B 1 30 ? 8.234 19.656 -8.078 1 83.19 30 ASN B O 1
ATOM 2382 N N . CYS B 1 31 ? 8.266 20.953 -6.316 1 89.38 31 CYS B N 1
ATOM 2383 C CA . CYS B 1 31 ? 8.125 19.828 -5.406 1 89.38 31 CYS B CA 1
ATOM 2384 C C . CYS B 1 31 ? 6.734 19.203 -5.508 1 89.38 31 CYS B C 1
ATOM 2386 O O . CYS B 1 31 ? 6.582 17.984 -5.441 1 89.38 31 CYS B O 1
ATOM 2388 N N . THR B 1 32 ? 5.797 20.078 -5.738 1 90.75 32 THR B N 1
ATOM 2389 C CA . THR B 1 32 ? 4.434 19.578 -5.91 1 90.75 32 THR B CA 1
ATOM 2390 C C . THR B 1 32 ? 4.32 18.719 -7.164 1 90.75 32 THR B C 1
ATOM 2392 O O . THR B 1 32 ? 3.607 17.719 -7.172 1 90.75 32 THR B O 1
ATOM 2395 N N . SER B 1 33 ? 5.004 19.156 -8.195 1 92 33 SER B N 1
ATOM 2396 C CA . SER B 1 33 ? 5.008 18.359 -9.422 1 92 33 SER B CA 1
ATOM 2397 C C . SER B 1 33 ? 5.633 16.984 -9.195 1 92 33 SER B C 1
ATOM 2399 O O . SER B 1 33 ? 5.133 15.984 -9.711 1 92 33 SER B O 1
ATOM 2401 N N . LEU B 1 34 ? 6.676 16.906 -8.445 1 94.19 34 LEU B N 1
ATOM 2402 C CA . LEU B 1 34 ? 7.336 15.648 -8.141 1 94.19 34 LEU B CA 1
ATOM 2403 C C . LEU B 1 34 ? 6.438 14.75 -7.297 1 94.19 34 LEU B C 1
ATOM 2405 O O . LEU B 1 34 ? 6.402 13.531 -7.492 1 94.19 34 LEU B O 1
ATOM 2409 N N . LYS B 1 35 ? 5.715 15.336 -6.375 1 95.5 35 LYS B N 1
ATOM 2410 C CA . LYS B 1 35 ? 4.746 14.586 -5.578 1 95.5 35 LYS B CA 1
ATOM 2411 C C . LYS B 1 35 ? 3.676 13.961 -6.465 1 95.5 35 LYS B C 1
ATOM 2413 O O . LYS B 1 35 ? 3.297 12.805 -6.266 1 95.5 35 LYS B O 1
ATOM 2418 N N . THR B 1 36 ? 3.219 14.727 -7.418 1 95.88 36 THR B N 1
ATOM 2419 C CA . THR B 1 36 ? 2.203 14.234 -8.344 1 95.88 36 THR B CA 1
ATOM 2420 C C . THR B 1 36 ? 2.744 13.078 -9.172 1 95.88 36 THR B C 1
ATOM 2422 O O . THR B 1 36 ? 2.031 12.102 -9.43 1 95.88 36 THR B O 1
ATOM 2425 N N . ILE B 1 37 ? 3.977 13.18 -9.602 1 96.12 37 ILE B N 1
ATOM 2426 C CA . ILE B 1 37 ? 4.602 12.102 -10.359 1 96.12 37 ILE B CA 1
ATOM 2427 C C . ILE B 1 37 ? 4.719 10.859 -9.484 1 96.12 37 ILE B C 1
ATOM 2429 O O . ILE B 1 37 ? 4.465 9.742 -9.945 1 96.12 37 ILE B O 1
ATOM 2433 N N . PHE B 1 38 ? 5.109 11.062 -8.258 1 97.75 38 PHE B N 1
ATOM 2434 C CA . PHE B 1 38 ? 5.164 9.945 -7.324 1 97.75 38 PHE B CA 1
ATOM 2435 C C . PHE B 1 38 ? 3.783 9.328 -7.137 1 97.75 38 PHE B C 1
ATOM 2437 O O . PHE B 1 38 ? 3.645 8.109 -7.082 1 97.75 38 PHE B O 1
ATOM 2444 N N . ALA B 1 39 ? 2.762 10.133 -7.023 1 98.38 39 ALA B N 1
ATOM 2445 C CA . ALA B 1 39 ? 1.387 9.656 -6.906 1 98.38 39 ALA B CA 1
ATOM 2446 C C . ALA B 1 39 ? 1.001 8.789 -8.102 1 98.38 39 ALA B C 1
ATOM 2448 O O . ALA B 1 39 ? 0.476 7.688 -7.941 1 98.38 39 ALA B O 1
ATOM 2449 N N . ASP B 1 40 ? 1.272 9.234 -9.258 1 98.12 40 ASP B N 1
ATOM 2450 C CA . ASP B 1 40 ? 0.913 8.547 -10.492 1 98.12 40 ASP B CA 1
ATOM 2451 C C . ASP B 1 40 ? 1.664 7.227 -10.625 1 98.12 40 ASP B C 1
ATOM 2453 O O . ASP B 1 40 ? 1.076 6.207 -10.992 1 98.12 40 ASP B O 1
ATOM 2457 N N . SER B 1 41 ? 2.955 7.273 -10.375 1 98.38 41 SER B N 1
ATOM 2458 C CA . SER B 1 41 ? 3.764 6.066 -10.508 1 98.38 41 SER B CA 1
ATOM 2459 C C . SER B 1 41 ? 3.369 5.02 -9.469 1 98.38 41 SER B C 1
ATOM 2461 O O . SER B 1 41 ? 3.338 3.822 -9.773 1 98.38 41 SER B O 1
ATOM 2463 N N . SER B 1 42 ? 3.062 5.469 -8.234 1 98.62 42 SER B N 1
ATOM 2464 C CA . SER B 1 42 ? 2.594 4.555 -7.199 1 98.62 42 SER B CA 1
ATOM 2465 C C . SER B 1 42 ? 1.263 3.918 -7.586 1 98.62 42 SER B C 1
ATOM 2467 O O . SER B 1 42 ? 1.067 2.715 -7.398 1 98.62 42 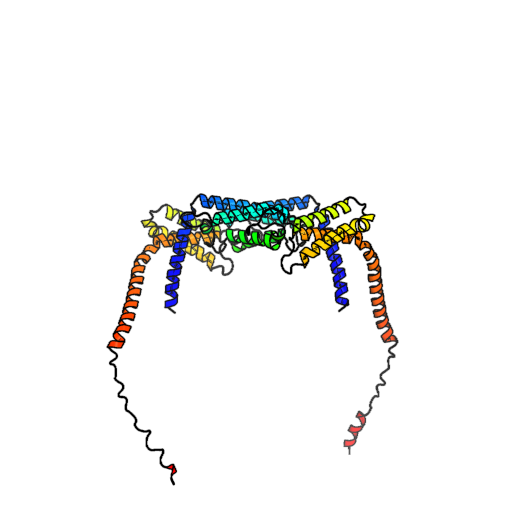SER B O 1
ATOM 2469 N N . SER B 1 43 ? 0.41 4.758 -8.078 1 98.56 43 SER B N 1
ATOM 2470 C CA . SER B 1 43 ? -0.901 4.301 -8.531 1 98.56 43 SER B CA 1
ATOM 2471 C C . SER B 1 43 ? -0.774 3.268 -9.641 1 98.56 43 SER B C 1
ATOM 2473 O O . SER B 1 43 ? -1.453 2.238 -9.625 1 98.56 43 SER B O 1
ATOM 2475 N N . GLU B 1 44 ? 0.063 3.475 -10.57 1 98.44 44 GLU B N 1
ATOM 2476 C CA . GLU B 1 44 ? 0.276 2.557 -11.688 1 98.44 44 GLU B CA 1
ATOM 2477 C C . GLU B 1 44 ? 0.841 1.224 -11.203 1 98.44 44 GLU B C 1
ATOM 2479 O O . GLU B 1 44 ? 0.449 0.163 -11.695 1 98.44 44 GLU B O 1
ATOM 2484 N N . PHE B 1 45 ? 1.795 1.353 -10.336 1 98.81 45 PHE B N 1
ATOM 2485 C CA . PHE B 1 45 ? 2.402 0.138 -9.805 1 98.81 45 PHE B CA 1
ATOM 2486 C C . PHE B 1 45 ? 1.362 -0.725 -9.102 1 98.81 45 PHE B C 1
ATOM 2488 O O . PHE B 1 45 ? 1.339 -1.945 -9.273 1 98.81 45 PHE B O 1
ATOM 2495 N N . ILE B 1 46 ? 0.473 -0.092 -8.328 1 98.81 46 ILE B N 1
ATOM 2496 C CA . ILE B 1 46 ? -0.569 -0.81 -7.598 1 98.81 46 ILE B CA 1
ATOM 2497 C C . ILE B 1 46 ? -1.543 -1.445 -8.586 1 98.81 46 ILE B C 1
ATOM 2499 O O . ILE B 1 46 ? -1.923 -2.609 -8.438 1 98.81 46 ILE B O 1
ATOM 2503 N N . LYS B 1 47 ? -1.934 -0.731 -9.562 1 98.5 47 LYS B N 1
ATOM 2504 C CA . LYS B 1 47 ? -2.826 -1.263 -10.586 1 98.5 47 LYS B CA 1
ATOM 2505 C C . LYS B 1 47 ? -2.217 -2.484 -11.266 1 98.5 47 LYS B C 1
ATOM 2507 O O . LYS B 1 47 ? -2.889 -3.504 -11.438 1 98.5 47 LYS B O 1
ATOM 2512 N N . CYS B 1 48 ? -0.992 -2.328 -11.625 1 98.62 48 CYS B N 1
ATOM 2513 C CA . CYS B 1 48 ? -0.274 -3.414 -12.281 1 98.62 48 CYS B CA 1
ATOM 2514 C C . CYS B 1 48 ? -0.198 -4.641 -11.375 1 98.62 48 CYS B C 1
ATOM 2516 O O . CYS B 1 48 ? -0.419 -5.766 -11.828 1 98.62 48 CYS B O 1
ATOM 2518 N N . SER B 1 49 ? 0.184 -4.395 -10.094 1 98.5 49 SER B N 1
ATOM 2519 C CA . SER B 1 49 ? 0.341 -5.48 -9.133 1 98.5 49 SER B CA 1
ATOM 2520 C C . SER B 1 49 ? -0.934 -6.312 -9.023 1 98.5 49 SER B C 1
ATOM 2522 O O . SER B 1 49 ? -0.881 -7.543 -9.016 1 98.5 49 SER B O 1
ATOM 2524 N N . VAL B 1 50 ? -2.074 -5.652 -8.992 1 97.88 50 VAL B N 1
ATOM 2525 C CA . VAL B 1 50 ? -3.348 -6.355 -8.859 1 97.88 50 VAL B CA 1
ATOM 2526 C C . VAL B 1 50 ? -3.67 -7.09 -10.156 1 97.88 50 VAL B C 1
ATOM 2528 O O . VAL B 1 50 ? -4.047 -8.266 -10.141 1 97.88 50 VAL B O 1
ATOM 2531 N N . ASN B 1 51 ? -3.473 -6.461 -11.281 1 96.62 51 ASN B N 1
ATOM 2532 C CA . ASN B 1 51 ? -3.84 -7.027 -12.57 1 96.62 51 ASN B CA 1
ATOM 2533 C C . ASN B 1 51 ? -3.057 -8.305 -12.875 1 96.62 51 ASN B C 1
ATOM 2535 O O . ASN B 1 51 ? -3.574 -9.219 -13.508 1 96.62 51 ASN B O 1
ATOM 2539 N N . TYR B 1 52 ? -1.852 -8.312 -12.352 1 96.44 52 TYR B N 1
ATOM 2540 C CA . TYR B 1 52 ? -1.01 -9.453 -12.68 1 96.44 52 TYR B CA 1
ATOM 2541 C C . TYR B 1 52 ? -0.75 -10.312 -11.445 1 96.44 52 TYR B C 1
ATOM 2543 O O . TYR B 1 52 ? 0.293 -10.961 -11.344 1 96.44 52 TYR B O 1
ATOM 2551 N N . SER B 1 53 ? -1.702 -10.266 -10.57 1 95.25 53 SER B N 1
ATOM 2552 C CA . SER B 1 53 ? -1.623 -11.078 -9.352 1 95.25 53 SER B CA 1
ATOM 2553 C C . SER B 1 53 ? -1.928 -12.539 -9.641 1 95.25 53 SER B C 1
ATOM 2555 O O . SER B 1 53 ? -1.456 -13.43 -8.93 1 95.25 53 SER B O 1
ATOM 2557 N N . ARG B 1 54 ? -2.764 -12.883 -10.688 1 89.94 54 ARG B N 1
ATOM 2558 C CA . ARG B 1 54 ? -3.088 -14.258 -11.055 1 89.94 54 ARG B CA 1
ATOM 2559 C C . ARG B 1 54 ? -3.361 -14.375 -12.547 1 89.94 54 ARG B C 1
ATOM 2561 O O . ARG B 1 54 ? -4.215 -13.672 -13.086 1 89.94 54 ARG B O 1
ATOM 2568 N N . PRO B 1 55 ? -2.848 -15.328 -13.211 1 89.44 55 PRO B N 1
ATOM 2569 C CA . PRO B 1 55 ? -1.594 -15.961 -12.797 1 89.44 55 PRO B CA 1
ATOM 2570 C C . PRO B 1 55 ? -0.499 -14.945 -12.469 1 89.44 55 PRO B C 1
ATOM 2572 O O . PRO B 1 55 ? -0.528 -13.82 -12.969 1 89.44 55 PRO B O 1
ATOM 2575 N N . ILE B 1 56 ? 0.356 -15.391 -11.594 1 93.19 56 ILE B N 1
ATOM 2576 C CA . ILE B 1 56 ? 1.344 -14.422 -11.125 1 93.19 56 ILE B CA 1
ATOM 2577 C C . ILE B 1 56 ? 2.342 -14.117 -12.234 1 93.19 56 ILE B C 1
ATOM 2579 O O . ILE B 1 56 ? 3.125 -14.984 -12.633 1 93.19 56 ILE B O 1
ATOM 2583 N N . LYS B 1 57 ? 2.283 -12.961 -12.797 1 96.38 57 LYS B N 1
ATOM 2584 C CA . LYS B 1 57 ? 3.242 -12.359 -13.727 1 96.38 57 LYS B CA 1
ATOM 2585 C C . LYS B 1 57 ? 3.668 -10.969 -13.25 1 96.38 57 LYS B C 1
ATOM 2587 O O . LYS B 1 57 ? 3.912 -10.078 -14.062 1 96.38 57 LYS B O 1
ATOM 2592 N N . PHE B 1 58 ? 3.572 -10.859 -11.961 1 97.62 58 PHE B N 1
ATOM 2593 C CA . PHE B 1 58 ? 3.771 -9.602 -11.25 1 97.62 58 PHE B CA 1
ATOM 2594 C C . PHE B 1 58 ? 5.164 -9.039 -11.516 1 97.62 58 PHE B C 1
ATOM 2596 O O . PHE B 1 58 ? 5.301 -7.883 -11.914 1 97.62 58 PHE B O 1
ATOM 2603 N N . CYS B 1 59 ? 6.242 -9.789 -11.344 1 97.81 59 CYS B N 1
ATOM 2604 C CA . CYS B 1 59 ? 7.605 -9.305 -11.516 1 97.81 59 CYS B CA 1
ATOM 2605 C C . CYS B 1 59 ? 7.867 -8.922 -12.969 1 97.81 59 CYS B C 1
ATOM 2607 O O . CYS B 1 59 ? 8.281 -7.801 -13.258 1 97.81 59 CYS B O 1
ATOM 2609 N N . GLU B 1 60 ? 7.555 -9.805 -13.812 1 97.31 60 GLU B N 1
ATOM 2610 C CA . GLU B 1 60 ? 7.844 -9.617 -15.227 1 97.31 60 GLU B CA 1
ATOM 2611 C C . GLU B 1 60 ? 7.082 -8.422 -15.797 1 97.31 60 GLU B C 1
ATOM 2613 O O . GLU B 1 60 ? 7.648 -7.621 -16.547 1 97.31 60 GLU B O 1
ATOM 2618 N N . LYS B 1 61 ? 5.867 -8.312 -15.453 1 98.25 61 LYS B N 1
ATOM 2619 C CA . LYS B 1 61 ? 5.016 -7.332 -16.125 1 98.25 61 LYS B CA 1
ATOM 2620 C C . LYS B 1 61 ? 5.094 -5.977 -15.422 1 98.25 61 LYS B C 1
ATOM 2622 O O . LYS B 1 61 ? 4.793 -4.945 -16.031 1 98.25 61 LYS B O 1
ATOM 2627 N N . CYS B 1 62 ? 5.496 -5.957 -14.148 1 98.69 62 CYS B N 1
ATOM 2628 C CA . CYS B 1 62 ? 5.395 -4.711 -13.398 1 98.69 62 CYS B CA 1
ATOM 2629 C C . CYS B 1 62 ? 6.773 -4.152 -13.078 1 98.69 62 CYS B C 1
ATOM 2631 O O . CYS B 1 62 ? 6.906 -3.24 -12.258 1 98.69 62 CYS B O 1
ATOM 2633 N N . VAL B 1 63 ? 7.828 -4.648 -13.727 1 98.44 63 VAL B N 1
ATOM 2634 C CA . VAL B 1 63 ? 9.18 -4.18 -13.453 1 98.44 63 VAL B CA 1
ATOM 2635 C C . VAL B 1 63 ? 9.32 -2.717 -13.875 1 98.44 63 VAL B C 1
ATOM 2637 O O . VAL B 1 63 ? 9.906 -1.909 -13.148 1 98.44 63 VAL B O 1
ATOM 2640 N N . THR B 1 64 ? 8.758 -2.361 -15.008 1 98 64 THR B N 1
ATOM 2641 C CA . THR B 1 64 ? 8.891 -0.991 -15.492 1 98 64 THR B CA 1
ATOM 2642 C C . THR B 1 64 ? 8.109 -0.028 -14.602 1 98 64 THR B C 1
ATOM 2644 O O . THR B 1 64 ? 8.648 0.981 -14.148 1 98 64 THR B O 1
ATOM 2647 N N . PRO B 1 65 ? 6.82 -0.313 -14.297 1 98.44 65 PRO B N 1
ATOM 2648 C CA . PRO B 1 65 ? 6.113 0.535 -13.328 1 98.44 65 PRO B CA 1
ATOM 2649 C C . PRO B 1 65 ? 6.848 0.646 -11.992 1 98.44 65 PRO B C 1
ATOM 2651 O O . PRO B 1 65 ? 6.836 1.708 -11.367 1 98.44 65 PRO B O 1
ATOM 2654 N N . TYR B 1 66 ? 7.477 -0.406 -11.57 1 98.62 66 TYR B N 1
ATOM 2655 C CA . TYR B 1 66 ? 8.195 -0.384 -10.305 1 98.62 66 TYR B CA 1
ATOM 2656 C C . TYR B 1 66 ? 9.414 0.527 -10.383 1 98.62 66 TYR B C 1
ATOM 2658 O O . TYR B 1 66 ? 9.68 1.298 -9.453 1 98.62 66 TYR B O 1
ATOM 2666 N N . ILE B 1 67 ? 10.133 0.392 -11.43 1 97.94 67 ILE B N 1
ATOM 2667 C CA . ILE B 1 67 ? 11.297 1.241 -11.633 1 97.94 67 ILE B CA 1
ATOM 2668 C C . ILE B 1 67 ? 10.867 2.707 -11.664 1 97.94 67 ILE B C 1
ATOM 2670 O O . ILE B 1 67 ? 11.516 3.562 -11.055 1 97.94 67 ILE B O 1
ATOM 2674 N N . ASN B 1 68 ? 9.805 3.021 -12.375 1 97.69 68 ASN B N 1
ATOM 2675 C CA . ASN B 1 68 ? 9.273 4.379 -12.406 1 97.69 68 ASN B CA 1
ATOM 2676 C C . ASN B 1 68 ? 8.906 4.875 -11.016 1 97.69 68 ASN B C 1
ATOM 2678 O O . ASN B 1 68 ? 9.164 6.031 -10.672 1 97.69 68 ASN B O 1
ATOM 2682 N N . PHE B 1 69 ? 8.305 4.055 -10.273 1 98.25 69 PHE B N 1
ATOM 2683 C CA . PHE B 1 69 ? 7.93 4.34 -8.891 1 98.25 69 PHE B CA 1
ATOM 2684 C C . PHE B 1 69 ? 9.156 4.652 -8.047 1 98.25 69 PHE B C 1
ATOM 2686 O O . PHE B 1 69 ? 9.188 5.652 -7.332 1 98.25 69 PHE B O 1
ATOM 2693 N N . LEU B 1 70 ? 10.203 3.832 -8.156 1 97.62 70 LEU B N 1
ATOM 2694 C CA . LEU B 1 70 ? 11.445 4.055 -7.426 1 97.62 70 LEU B CA 1
ATOM 2695 C C . LEU B 1 70 ? 12.078 5.387 -7.824 1 97.62 70 LEU B C 1
ATOM 2697 O O . LEU B 1 70 ? 12.516 6.152 -6.961 1 97.62 70 LEU B O 1
ATOM 2701 N N . GLU B 1 71 ? 12.109 5.578 -9.062 1 96.12 71 GLU B N 1
ATOM 2702 C CA . GLU B 1 71 ? 12.734 6.793 -9.586 1 96.12 71 GLU B CA 1
ATOM 2703 C C . GLU B 1 71 ? 11.984 8.039 -9.125 1 96.12 71 GLU B C 1
ATOM 2705 O O . GLU B 1 71 ? 12.594 9.07 -8.852 1 96.12 71 GLU B O 1
ATOM 2710 N N . SER B 1 72 ? 10.68 7.957 -9.086 1 96.56 72 SER B N 1
ATOM 2711 C CA . SER B 1 72 ? 9.891 9.109 -8.664 1 96.56 72 SER B CA 1
ATOM 2712 C C . SER B 1 72 ? 10.188 9.484 -7.215 1 96.56 72 SER B C 1
ATOM 2714 O O . SER B 1 72 ? 10.242 10.672 -6.875 1 96.56 72 SER B O 1
ATOM 2716 N N . TYR B 1 73 ? 10.352 8.523 -6.383 1 96.69 73 TYR B N 1
ATOM 2717 C CA . TYR B 1 73 ? 10.719 8.789 -4.996 1 96.69 73 TYR B CA 1
ATOM 2718 C C . TYR B 1 73 ? 12.125 9.375 -4.91 1 96.69 73 TYR B C 1
ATOM 2720 O O . TYR B 1 73 ? 12.359 10.336 -4.168 1 96.69 73 TYR B O 1
ATOM 2728 N N . ASP B 1 74 ? 13.016 8.82 -5.691 1 94.69 74 ASP B N 1
ATOM 2729 C CA . ASP B 1 74 ? 14.406 9.273 -5.723 1 94.69 74 ASP B CA 1
ATOM 2730 C C . ASP B 1 74 ? 14.508 10.727 -6.188 1 94.69 74 ASP B C 1
ATOM 2732 O O . ASP B 1 74 ? 15.297 11.5 -5.645 1 94.69 74 ASP B O 1
ATOM 2736 N N . ASN B 1 75 ? 13.734 11.039 -7.137 1 93.94 75 ASN B N 1
ATOM 2737 C CA . ASN B 1 75 ? 13.742 12.398 -7.66 1 93.94 75 ASN B CA 1
ATOM 2738 C C . ASN B 1 75 ? 13.273 13.406 -6.609 1 93.94 75 ASN B C 1
ATOM 2740 O O . ASN B 1 75 ? 13.789 14.516 -6.539 1 93.94 75 ASN B O 1
ATOM 2744 N N . MET B 1 76 ? 12.328 13.016 -5.777 1 93.25 76 MET B N 1
ATOM 2745 C CA . MET B 1 76 ? 11.883 13.883 -4.691 1 93.25 76 MET B CA 1
ATOM 2746 C C . MET B 1 76 ? 12.977 14.055 -3.645 1 93.25 76 MET B C 1
ATOM 2748 O O . MET B 1 76 ? 13.102 15.117 -3.035 1 93.25 76 MET B O 1
ATOM 2752 N N . SER B 1 77 ? 13.766 13.047 -3.502 1 91.19 77 SER B N 1
ATOM 2753 C CA . SER B 1 77 ? 14.82 13.047 -2.488 1 91.19 77 SER B CA 1
ATOM 2754 C C . SER B 1 77 ? 16.047 13.82 -2.961 1 91.19 77 SER B C 1
ATOM 2756 O O . SER B 1 77 ? 16.797 14.367 -2.146 1 91.19 77 SER B O 1
ATOM 2758 N N . LYS B 1 78 ? 16.234 13.938 -4.242 1 91.12 78 LYS B N 1
ATOM 2759 C CA . LYS B 1 78 ? 17.453 14.508 -4.785 1 91.12 78 LYS B CA 1
ATOM 2760 C C . LYS B 1 78 ? 17.266 15.977 -5.172 1 91.12 78 LYS B C 1
ATOM 2762 O O . LYS B 1 78 ? 18.203 16.766 -5.113 1 91.12 78 LYS B O 1
ATOM 2767 N N . LEU B 1 79 ? 16.047 16.281 -5.582 1 87.5 79 LEU B N 1
ATOM 2768 C CA . LEU B 1 79 ? 15.82 17.672 -6.004 1 87.5 79 LEU B CA 1
ATOM 2769 C C . LEU B 1 79 ? 15.836 18.609 -4.805 1 87.5 79 LEU B C 1
ATOM 2771 O O . LEU B 1 79 ? 15.047 18.438 -3.873 1 87.5 79 LEU B O 1
ATOM 2775 N N . LEU B 1 80 ? 16.719 19.531 -4.91 1 86 80 LEU B N 1
ATOM 2776 C CA . LEU B 1 80 ? 16.859 20.516 -3.842 1 86 80 LEU B CA 1
ATOM 2777 C C . LEU B 1 80 ? 16.141 21.812 -4.207 1 86 80 LEU B C 1
ATOM 2779 O O . LEU B 1 80 ? 16.281 22.312 -5.324 1 86 80 LEU B O 1
ATOM 2783 N N . VAL B 1 81 ? 15.266 22.203 -3.32 1 81.25 81 VAL B N 1
ATOM 2784 C CA . VAL B 1 81 ? 14.656 23.531 -3.4 1 81.25 81 VAL B CA 1
ATOM 2785 C C . VAL B 1 81 ? 15.031 24.359 -2.172 1 81.25 81 VAL B C 1
ATOM 2787 O O . VAL B 1 81 ? 14.75 23.953 -1.039 1 81.25 81 VAL B O 1
ATOM 2790 N N . ASN B 1 82 ? 15.664 25.5 -2.375 1 82.44 82 ASN B N 1
ATOM 2791 C CA . ASN B 1 82 ? 16.188 26.312 -1.283 1 82.44 82 ASN B CA 1
ATOM 2792 C C . ASN B 1 82 ? 17.094 25.484 -0.36 1 82.44 82 ASN B C 1
ATOM 2794 O O . ASN B 1 82 ? 16.922 25.531 0.861 1 82.44 82 ASN B O 1
ATOM 2798 N N . ASN B 1 83 ? 17.875 24.531 -0.986 1 83.06 83 ASN B N 1
ATOM 2799 C CA . ASN B 1 83 ? 18.891 23.703 -0.341 1 83.06 83 ASN B CA 1
ATOM 2800 C C . ASN B 1 83 ? 18.266 22.625 0.543 1 83.06 83 ASN B C 1
ATOM 2802 O O . ASN B 1 83 ? 18.906 22.125 1.458 1 83.06 83 ASN B O 1
ATOM 2806 N N . THR B 1 84 ? 17.062 22.406 0.412 1 85.25 84 THR B N 1
ATOM 2807 C CA . THR B 1 84 ? 16.375 21.344 1.122 1 85.25 84 THR B CA 1
ATOM 2808 C C . THR B 1 84 ? 15.719 20.375 0.139 1 85.25 84 THR B C 1
ATOM 2810 O O . THR B 1 84 ? 15.094 20.797 -0.834 1 85.25 84 THR B O 1
ATOM 2813 N N . PRO B 1 85 ? 15.945 19.125 0.384 1 90 85 PRO B N 1
ATOM 2814 C CA . PRO B 1 85 ? 15.289 18.156 -0.504 1 90 85 PRO B CA 1
ATOM 2815 C C . PRO B 1 85 ? 13.766 18.266 -0.482 1 90 85 PRO B C 1
ATOM 2817 O O . PRO B 1 85 ? 13.18 18.5 0.577 1 90 85 PRO B O 1
ATOM 2820 N N . CYS B 1 86 ? 13.203 18.078 -1.636 1 88.81 86 CYS B N 1
ATOM 2821 C CA . CYS B 1 86 ? 11.758 18.172 -1.767 1 88.81 86 CYS B CA 1
ATOM 2822 C C . CYS B 1 86 ? 11.055 17.188 -0.84 1 88.81 86 CYS B C 1
ATOM 2824 O O . CYS B 1 86 ? 10 17.5 -0.278 1 88.81 86 CYS B O 1
ATOM 2826 N N . ILE B 1 87 ? 11.633 16.062 -0.686 1 90.25 87 ILE B N 1
ATOM 2827 C CA . ILE B 1 87 ? 11 14.984 0.066 1 90.25 87 ILE B CA 1
ATOM 2828 C C . ILE B 1 87 ? 10.766 15.43 1.508 1 90.25 87 ILE B C 1
ATOM 2830 O O . ILE B 1 87 ? 9.844 14.945 2.172 1 90.25 87 ILE B O 1
ATOM 2834 N N . ASP B 1 88 ? 11.523 16.344 1.947 1 87 88 ASP B N 1
ATOM 2835 C CA . ASP B 1 88 ? 11.414 16.812 3.324 1 87 88 ASP B CA 1
ATOM 2836 C C . ASP B 1 88 ? 10.117 17.578 3.543 1 87 88 ASP B C 1
ATOM 2838 O O . ASP B 1 88 ? 9.672 17.766 4.68 1 87 88 ASP B O 1
ATOM 2842 N N . GLN B 1 89 ? 9.586 18.016 2.521 1 82.69 89 GLN B N 1
ATOM 2843 C CA . GLN B 1 89 ? 8.32 18.75 2.605 1 82.69 89 GLN B CA 1
ATOM 2844 C C . GLN B 1 89 ? 7.148 17.781 2.797 1 82.69 89 GLN B C 1
ATOM 2846 O O . GLN B 1 89 ? 6.047 18.203 3.162 1 82.69 89 GLN B O 1
ATOM 2851 N N . PHE B 1 90 ? 7.445 16.547 2.623 1 85.94 90 PHE B N 1
ATOM 2852 C CA . PHE B 1 90 ? 6.324 15.625 2.572 1 85.94 90 PHE B CA 1
ATOM 2853 C C . PHE B 1 90 ? 6.488 14.523 3.611 1 85.94 90 PHE B C 1
ATOM 2855 O O . PHE B 1 90 ? 5.527 13.82 3.938 1 85.94 90 PHE B O 1
ATOM 2862 N N . VAL B 1 91 ? 7.66 14.359 4.133 1 80.88 91 VAL B N 1
ATOM 2863 C CA . VAL B 1 91 ? 7.922 13.219 5.004 1 80.88 91 VAL B CA 1
ATOM 2864 C C . VAL B 1 91 ? 8.289 13.711 6.402 1 80.88 91 VAL B C 1
ATOM 2866 O O . VAL B 1 91 ? 8.836 14.805 6.559 1 80.88 91 VAL B O 1
ATOM 2869 N N . ASN B 1 92 ? 7.977 12.898 7.387 1 72.56 92 ASN B N 1
ATOM 2870 C CA . ASN B 1 92 ? 8.344 13.102 8.781 1 72.56 92 ASN B CA 1
ATOM 2871 C C . ASN B 1 92 ? 7.711 14.367 9.352 1 72.56 92 ASN B C 1
ATOM 2873 O O . ASN B 1 92 ? 8.352 15.109 10.094 1 72.56 92 ASN B O 1
ATOM 2877 N N . LEU B 1 93 ? 6.602 14.719 8.852 1 73.69 93 LEU B N 1
ATOM 2878 C CA . LEU B 1 93 ? 5.883 15.891 9.328 1 73.69 93 LEU B CA 1
ATOM 2879 C C . LEU B 1 93 ? 4.719 15.484 10.234 1 73.69 93 LEU B C 1
ATOM 2881 O O . LEU B 1 93 ? 4.227 16.297 11.016 1 73.69 93 LEU B O 1
ATOM 2885 N N . ASP B 1 94 ? 4.387 14.281 10.047 1 78.25 94 ASP B N 1
ATOM 2886 C CA . ASP B 1 94 ? 3.281 13.727 10.828 1 78.25 94 ASP B CA 1
ATOM 2887 C C . ASP B 1 94 ? 3.51 12.25 11.133 1 78.25 94 ASP B C 1
ATOM 2889 O O . ASP B 1 94 ? 4.434 11.633 10.594 1 78.25 94 ASP B O 1
ATOM 2893 N N . ARG B 1 95 ? 2.797 11.805 12.016 1 79.12 95 ARG B N 1
ATOM 2894 C CA . ARG B 1 95 ? 2.928 10.414 12.438 1 79.12 95 ARG B CA 1
ATOM 2895 C C . ARG B 1 95 ? 2.393 9.469 11.367 1 79.12 95 ARG B C 1
ATOM 2897 O O . ARG B 1 95 ? 2.674 8.266 11.391 1 79.12 95 ARG B O 1
ATOM 2904 N N . LEU B 1 96 ? 1.554 9.953 10.531 1 86.94 96 LEU B N 1
ATOM 2905 C CA . LEU B 1 96 ? 0.938 9.109 9.508 1 86.94 96 LEU B CA 1
ATOM 2906 C C . LEU B 1 96 ? 1.931 8.781 8.398 1 86.94 96 LEU B C 1
ATOM 2908 O O . LEU B 1 96 ? 2.051 7.629 7.988 1 86.94 96 LEU B O 1
ATOM 2912 N N . GLY B 1 97 ? 2.682 9.781 7.891 1 93.25 97 GLY B N 1
ATOM 2913 C CA . GLY B 1 97 ? 3.709 9.586 6.879 1 93.25 97 GLY B CA 1
ATOM 2914 C C . GLY B 1 97 ? 3.211 8.836 5.66 1 93.25 97 GLY B C 1
ATOM 2915 O O . GLY B 1 97 ? 3.719 7.762 5.336 1 93.25 97 GLY B O 1
ATOM 2916 N N . ILE B 1 98 ? 2.293 9.398 5.016 1 96.56 98 ILE B N 1
ATOM 2917 C CA . ILE B 1 98 ? 1.594 8.719 3.93 1 96.56 98 ILE B CA 1
ATOM 2918 C C . ILE B 1 98 ? 2.59 8.32 2.844 1 96.56 98 ILE B C 1
ATOM 2920 O O . ILE B 1 98 ? 2.617 7.164 2.41 1 96.56 98 ILE B O 1
ATOM 2924 N N . ILE B 1 99 ? 3.424 9.242 2.381 1 96.44 99 ILE B N 1
ATOM 2925 C CA . ILE B 1 99 ? 4.352 8.992 1.281 1 96.44 99 ILE B CA 1
ATOM 2926 C C . ILE B 1 99 ? 5.34 7.895 1.681 1 96.44 99 ILE B C 1
ATOM 2928 O O . ILE B 1 99 ? 5.57 6.953 0.921 1 96.44 99 ILE B O 1
ATOM 2932 N N . GLU B 1 100 ? 5.895 7.941 2.842 1 95.69 100 GLU B N 1
ATOM 2933 C CA . GLU B 1 100 ? 6.82 6.922 3.326 1 95.69 100 GLU B CA 1
ATOM 2934 C C . GLU B 1 100 ? 6.133 5.566 3.443 1 95.69 100 GLU B C 1
ATOM 2936 O O . GLU B 1 100 ? 6.723 4.531 3.121 1 95.69 100 GLU B O 1
ATOM 2941 N N . THR B 1 101 ? 4.961 5.586 3.969 1 97.12 101 THR B N 1
ATOM 2942 C CA . THR B 1 101 ? 4.203 4.352 4.137 1 97.12 101 THR B CA 1
ATOM 2943 C C . THR B 1 101 ? 3.979 3.668 2.791 1 97.12 101 THR B C 1
ATOM 2945 O O . THR B 1 101 ? 4.195 2.463 2.656 1 97.12 101 THR B O 1
ATOM 2948 N N . ILE B 1 102 ? 3.541 4.449 1.813 1 98.06 102 ILE B N 1
ATOM 2949 C CA . ILE B 1 102 ? 3.275 3.898 0.488 1 98.06 102 ILE B CA 1
ATOM 2950 C C . ILE B 1 102 ? 4.578 3.4 -0.133 1 98.06 102 ILE B C 1
ATOM 2952 O O . ILE B 1 102 ? 4.609 2.334 -0.754 1 98.06 102 ILE B O 1
ATOM 2956 N N . PHE B 1 103 ? 5.66 4.176 0.045 1 98 103 PHE B N 1
ATOM 2957 C CA . PHE B 1 103 ? 6.957 3.746 -0.469 1 98 103 PHE B CA 1
ATOM 2958 C C . PHE B 1 103 ? 7.375 2.424 0.161 1 98 103 PHE B C 1
ATOM 2960 O O . PHE B 1 103 ? 7.781 1.496 -0.542 1 98 103 PHE B O 1
ATOM 2967 N N . TYR B 1 104 ? 7.227 2.314 1.433 1 97.31 104 TYR B N 1
ATOM 2968 C CA . TYR B 1 104 ? 7.602 1.107 2.162 1 97.31 104 TYR B CA 1
ATOM 2969 C C . TYR B 1 104 ? 6.727 -0.072 1.75 1 97.31 104 TYR B C 1
ATOM 2971 O O . TYR B 1 104 ? 7.234 -1.167 1.494 1 97.31 104 TYR B O 1
ATOM 2979 N N . ASP B 1 105 ? 5.473 0.113 1.753 1 97.81 105 ASP B N 1
ATOM 2980 C CA . ASP B 1 105 ? 4.543 -0.965 1.424 1 97.81 105 ASP B CA 1
ATOM 2981 C C . ASP B 1 105 ? 4.816 -1.515 0.025 1 97.81 105 ASP B C 1
ATOM 2983 O O . ASP B 1 105 ? 4.832 -2.73 -0.177 1 97.81 105 ASP B O 1
ATOM 2987 N N . ASN B 1 106 ? 4.961 -0.605 -0.964 1 98.44 106 ASN B N 1
ATOM 2988 C CA . ASN B 1 106 ? 5.207 -1.03 -2.338 1 98.44 106 ASN B CA 1
ATOM 2989 C C . ASN B 1 106 ? 6.543 -1.753 -2.471 1 98.44 106 ASN B C 1
ATOM 2991 O O . ASN B 1 106 ? 6.641 -2.768 -3.162 1 98.44 106 ASN B O 1
ATOM 2995 N N . THR B 1 107 ? 7.59 -1.233 -1.851 1 98.38 107 THR B N 1
ATOM 2996 C CA . THR B 1 107 ? 8.891 -1.885 -1.909 1 98.38 107 THR B CA 1
ATOM 2997 C C . THR B 1 107 ? 8.859 -3.234 -1.2 1 98.38 107 THR B C 1
ATOM 2999 O O . THR B 1 107 ? 9.5 -4.191 -1.637 1 98.38 107 THR B O 1
ATOM 3002 N N . ASN B 1 108 ? 8.148 -3.277 -0.129 1 97.69 108 ASN B N 1
ATOM 3003 C CA . ASN B 1 108 ? 8.008 -4.535 0.594 1 97.69 108 ASN B CA 1
ATOM 3004 C C . ASN B 1 108 ? 7.312 -5.598 -0.255 1 97.69 108 ASN B C 1
ATOM 3006 O O . ASN B 1 108 ? 7.684 -6.77 -0.218 1 97.69 108 ASN B O 1
ATOM 3010 N N . LEU B 1 109 ? 6.254 -5.234 -0.934 1 97.62 109 LEU B N 1
ATOM 3011 C CA . LEU B 1 109 ? 5.559 -6.156 -1.819 1 97.62 109 LEU B CA 1
ATOM 3012 C C . LEU B 1 109 ? 6.504 -6.723 -2.871 1 97.62 109 LEU B C 1
ATOM 3014 O O . LEU B 1 109 ? 6.527 -7.934 -3.107 1 97.62 109 LEU B O 1
ATOM 3018 N N . TRP B 1 110 ? 7.309 -5.852 -3.488 1 97.69 110 TRP B N 1
ATOM 3019 C CA . TRP B 1 110 ? 8.281 -6.242 -4.508 1 97.69 110 TRP B CA 1
ATOM 3020 C C . TRP B 1 110 ? 9.32 -7.199 -3.932 1 97.69 110 TRP B C 1
ATOM 3022 O O . TRP B 1 110 ? 9.664 -8.203 -4.562 1 97.6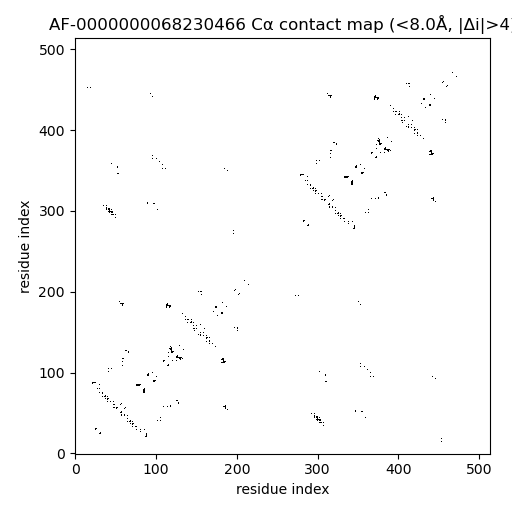9 110 TRP B O 1
ATOM 3032 N N . ASN B 1 111 ? 9.758 -6.938 -2.719 1 96.25 111 ASN B N 1
ATOM 3033 C CA . ASN B 1 111 ? 10.781 -7.738 -2.059 1 96.25 111 ASN B CA 1
ATOM 3034 C C . ASN B 1 111 ? 10.242 -9.094 -1.62 1 96.25 111 ASN B C 1
ATOM 3036 O O . ASN B 1 111 ? 10.938 -10.109 -1.729 1 96.25 111 ASN B O 1
ATOM 3040 N N . ARG B 1 112 ? 9.078 -9.102 -1.136 1 94.31 112 ARG B N 1
ATOM 3041 C CA . ARG B 1 112 ? 8.461 -10.352 -0.718 1 94.31 112 ARG B CA 1
ATOM 3042 C C . ARG B 1 112 ? 8.281 -11.297 -1.902 1 94.31 112 ARG B C 1
ATOM 3044 O O . ARG B 1 112 ? 8.344 -12.516 -1.747 1 94.31 112 ARG B O 1
ATOM 3051 N N . ALA B 1 113 ? 8.086 -10.695 -3.01 1 95.38 113 ALA B N 1
ATOM 3052 C CA . ALA B 1 113 ? 7.949 -11.484 -4.234 1 95.38 113 ALA B CA 1
ATOM 3053 C C . ALA B 1 113 ? 9.312 -11.875 -4.785 1 95.38 113 ALA B C 1
ATOM 3055 O O . ALA B 1 113 ? 9.406 -12.586 -5.785 1 95.38 113 ALA B O 1
ATOM 3056 N N . LYS B 1 114 ? 10.398 -11.297 -4.156 1 94 114 LYS B N 1
ATOM 3057 C CA . LYS B 1 114 ? 11.773 -11.531 -4.582 1 94 114 LYS B CA 1
ATOM 3058 C C . LYS B 1 114 ? 11.961 -11.188 -6.055 1 94 114 LYS B C 1
ATOM 3060 O O . LYS B 1 114 ? 12.641 -11.914 -6.785 1 94 114 LYS B O 1
ATOM 3065 N N . CYS B 1 115 ? 11.383 -10.172 -6.5 1 96.44 115 CYS B N 1
ATOM 3066 C CA . CYS B 1 115 ? 11.359 -9.836 -7.918 1 96.44 115 CYS B CA 1
ATOM 3067 C C . CYS B 1 115 ? 12.75 -9.445 -8.406 1 96.44 115 CYS B C 1
ATOM 3069 O O . CYS B 1 115 ? 13.062 -9.586 -9.586 1 96.44 115 CYS B O 1
ATOM 3071 N N . ASN B 1 116 ? 13.617 -8.992 -7.52 1 94.88 116 ASN B N 1
ATOM 3072 C CA . ASN B 1 116 ? 14.977 -8.648 -7.926 1 94.88 116 ASN B CA 1
ATOM 3073 C C . ASN B 1 116 ? 15.719 -9.859 -8.484 1 94.88 116 ASN B C 1
ATOM 3075 O O . ASN B 1 116 ? 16.641 -9.711 -9.289 1 94.88 116 ASN B O 1
ATOM 3079 N N . GLU B 1 117 ? 15.32 -11.016 -8.086 1 93.12 117 GLU B N 1
ATOM 3080 C CA . GLU B 1 117 ? 15.984 -12.25 -8.508 1 93.12 117 GLU B CA 1
ATOM 3081 C C . GLU B 1 117 ? 15.641 -12.602 -9.953 1 93.12 117 GLU B C 1
ATOM 3083 O O . GLU B 1 117 ? 16.297 -13.438 -10.57 1 93.12 117 GLU B O 1
ATOM 3088 N N . CYS B 1 118 ? 14.656 -11.945 -10.469 1 95.31 118 CYS B N 1
ATOM 3089 C CA . CYS B 1 118 ? 14.242 -12.227 -11.836 1 95.31 118 CYS B CA 1
ATOM 3090 C C . CYS B 1 118 ? 15.016 -11.367 -12.828 1 95.31 118 CYS B C 1
ATOM 3092 O O . CYS B 1 118 ? 15.023 -11.648 -14.031 1 95.31 118 CYS B O 1
ATOM 3094 N N . PHE B 1 119 ? 15.68 -10.344 -12.32 1 96.62 119 PHE B N 1
ATOM 3095 C CA . PHE B 1 119 ? 16.203 -9.344 -13.227 1 96.62 119 PHE B CA 1
ATOM 3096 C C . PHE B 1 119 ? 17.703 -9.125 -12.984 1 96.62 119 PHE B C 1
ATOM 3098 O O . PHE B 1 119 ? 18.234 -9.555 -11.953 1 96.62 119 PHE B O 1
ATOM 3105 N N . GLU B 1 120 ? 18.281 -8.469 -14 1 95.38 120 GLU B N 1
ATOM 3106 C CA . GLU B 1 120 ? 19.688 -8.109 -13.891 1 95.38 120 GLU B CA 1
ATOM 3107 C C . GLU B 1 120 ? 19.875 -6.844 -13.055 1 95.38 120 GLU B C 1
ATOM 3109 O O . GLU B 1 120 ? 19.109 -5.883 -13.195 1 95.38 120 GLU B O 1
ATOM 3114 N N . ILE B 1 121 ? 20.828 -6.938 -12.148 1 93.12 121 ILE B N 1
ATOM 3115 C CA . ILE B 1 121 ? 21.234 -5.77 -11.383 1 93.12 121 ILE B CA 1
ATOM 3116 C C . ILE B 1 121 ? 22.547 -5.223 -11.922 1 93.12 121 ILE B C 1
ATOM 3118 O O . ILE B 1 121 ? 23.531 -5.961 -12.031 1 93.12 121 ILE B O 1
ATOM 3122 N N . LYS B 1 122 ? 22.516 -3.99 -12.375 1 92.69 122 LYS B N 1
ATOM 3123 C CA . LYS B 1 122 ? 23.719 -3.32 -12.875 1 92.69 122 LYS B CA 1
ATOM 3124 C C . LYS B 1 122 ? 24.062 -2.104 -12.023 1 92.69 122 LYS B C 1
ATOM 3126 O O . LYS B 1 122 ? 23.234 -1.217 -11.828 1 92.69 122 LYS B O 1
ATOM 3131 N N . ASN B 1 123 ? 25.281 -1.976 -11.516 1 92.56 123 ASN B N 1
ATOM 3132 C CA . ASN B 1 123 ? 25.719 -0.874 -10.664 1 92.56 123 ASN B CA 1
ATOM 3133 C C . ASN B 1 123 ? 24.781 -0.657 -9.484 1 92.56 123 ASN B C 1
ATOM 3135 O O . ASN B 1 123 ? 24.359 0.47 -9.227 1 92.56 123 ASN B O 1
ATOM 3139 N N . ASP B 1 124 ? 24.234 -1.7 -8.93 1 90.25 124 ASP B N 1
ATOM 3140 C CA . ASP B 1 124 ? 23.391 -1.705 -7.738 1 90.25 124 ASP B CA 1
ATOM 3141 C C . ASP B 1 124 ? 22 -1.144 -8.047 1 90.25 124 ASP B C 1
ATOM 3143 O O . ASP B 1 124 ? 21.312 -0.667 -7.148 1 90.25 124 ASP B O 1
ATOM 3147 N N . LYS B 1 125 ? 21.656 -1.163 -9.359 1 92.94 125 LYS B N 1
ATOM 3148 C CA . LYS B 1 125 ? 20.344 -0.687 -9.773 1 92.94 125 LYS B CA 1
ATOM 3149 C C . LYS B 1 125 ? 19.578 -1.764 -10.539 1 92.94 125 LYS B C 1
ATOM 3151 O O . LYS B 1 125 ? 20.172 -2.494 -11.344 1 92.94 125 LYS B O 1
ATOM 3156 N N . LEU B 1 126 ? 18.359 -1.779 -10.289 1 96.38 126 LEU B N 1
ATOM 3157 C CA . LEU B 1 126 ? 17.453 -2.705 -10.969 1 96.38 126 LEU B CA 1
ATOM 3158 C C . LEU B 1 126 ? 17.281 -2.322 -12.438 1 96.38 126 LEU B C 1
ATOM 3160 O O . LEU B 1 126 ? 17.109 -1.145 -12.758 1 96.38 126 LEU B O 1
ATOM 3164 N N . THR B 1 127 ? 17.422 -3.303 -13.367 1 95.94 127 THR B N 1
ATOM 3165 C CA . THR B 1 127 ? 17.156 -3.096 -14.789 1 95.94 127 THR B CA 1
ATOM 3166 C C . THR B 1 127 ? 15.984 -3.955 -15.25 1 95.94 127 THR B C 1
ATOM 3168 O O . THR B 1 127 ? 15.688 -4.984 -14.641 1 95.94 127 THR B O 1
ATOM 3171 N N . PRO B 1 128 ? 15.273 -3.547 -16.234 1 96.75 128 PRO B N 1
ATOM 3172 C CA . PRO B 1 128 ? 14.156 -4.344 -16.734 1 96.75 128 PRO B CA 1
ATOM 3173 C C . PRO B 1 128 ? 14.617 -5.57 -17.531 1 96.75 128 PRO B C 1
ATOM 3175 O O . PRO B 1 128 ? 13.781 -6.359 -17.984 1 96.75 128 PRO B O 1
ATOM 3178 N N . ASN B 1 129 ? 15.891 -5.801 -17.656 1 96.5 129 ASN B N 1
ATOM 3179 C CA . ASN B 1 129 ? 16.422 -6.969 -18.359 1 96.5 129 ASN B CA 1
ATOM 3180 C C . ASN B 1 129 ? 16.406 -8.211 -17.484 1 96.5 129 ASN B C 1
ATOM 3182 O O . ASN B 1 129 ? 16.828 -8.156 -16.328 1 96.5 129 ASN B O 1
ATOM 3186 N N . ILE B 1 130 ? 15.914 -9.25 -18.031 1 96.44 130 ILE B N 1
ATOM 3187 C CA . ILE B 1 130 ? 15.828 -10.477 -17.25 1 96.44 130 ILE B CA 1
ATOM 3188 C C . ILE B 1 130 ? 17.219 -11.039 -17 1 96.44 130 ILE B C 1
ATOM 3190 O O . ILE B 1 130 ? 18.109 -10.898 -17.844 1 96.44 130 ILE B O 1
ATOM 3194 N N . SER B 1 131 ? 17.453 -11.688 -15.914 1 94.75 131 SER B N 1
ATOM 3195 C CA . SER B 1 131 ? 18.719 -12.305 -15.562 1 94.75 131 SER B CA 1
ATOM 3196 C C . SER B 1 131 ? 19 -13.523 -16.438 1 94.75 131 SER B C 1
ATOM 3198 O O . SER B 1 131 ? 18.109 -14.039 -17.109 1 94.75 131 SER B O 1
ATOM 3200 N N . LYS B 1 132 ? 20.25 -14 -16.406 1 94.19 132 LYS B N 1
ATOM 3201 C CA . LYS B 1 132 ? 20.625 -15.203 -17.141 1 94.19 132 LYS B CA 1
ATOM 3202 C C . LYS B 1 132 ? 19.875 -16.422 -16.625 1 94.19 132 LYS B C 1
ATOM 3204 O O . LYS B 1 132 ? 19.453 -17.281 -17.406 1 94.19 132 LYS B O 1
ATOM 3209 N N . GLU B 1 133 ? 19.734 -16.453 -15.312 1 93.31 133 GLU B N 1
ATOM 3210 C CA . GLU B 1 133 ? 19 -17.562 -14.695 1 93.31 133 GLU B CA 1
ATOM 3211 C C . GLU B 1 133 ? 17.547 -17.578 -15.148 1 93.31 133 GLU B C 1
ATOM 3213 O O . GLU B 1 133 ? 17 -18.641 -15.469 1 93.31 133 GLU B O 1
ATOM 3218 N N . THR B 1 134 ? 16.953 -16.438 -15.148 1 96 134 THR B N 1
ATOM 3219 C CA . THR B 1 134 ? 15.555 -16.328 -15.57 1 96 134 THR B CA 1
ATOM 3220 C C . THR B 1 134 ? 15.406 -16.719 -17.031 1 96 134 THR B C 1
ATOM 3222 O O . THR B 1 134 ? 14.445 -17.391 -17.406 1 96 134 THR B O 1
ATOM 3225 N N . LYS B 1 135 ? 16.281 -16.297 -17.828 1 97 135 LYS B N 1
ATOM 3226 C CA . LYS B 1 135 ? 16.25 -16.625 -19.25 1 97 135 LYS B CA 1
ATOM 3227 C C . LYS B 1 135 ? 16.328 -18.141 -19.469 1 97 135 LYS B C 1
ATOM 3229 O O . LYS B 1 135 ? 15.562 -18.703 -20.266 1 97 135 LYS B O 1
ATOM 3234 N N . LEU B 1 136 ? 17.25 -18.75 -18.828 1 96.94 136 LEU B N 1
ATOM 3235 C CA . LEU B 1 136 ? 17.406 -20.188 -18.953 1 96.94 136 LEU B CA 1
ATOM 3236 C C . LEU B 1 136 ? 16.156 -20.922 -18.438 1 96.94 136 LEU B C 1
ATOM 3238 O O . LEU B 1 136 ? 15.727 -21.906 -19.047 1 96.94 136 LEU B O 1
ATOM 3242 N N . PHE B 1 137 ? 15.688 -20.453 -17.344 1 97 137 PHE B N 1
ATOM 3243 C CA . PHE B 1 137 ? 14.453 -21.031 -16.828 1 97 137 PHE B CA 1
ATOM 3244 C C . PHE B 1 137 ? 13.344 -20.953 -17.859 1 97 137 PHE B C 1
ATOM 3246 O O . PHE B 1 137 ? 12.641 -21.938 -18.094 1 97 137 PHE B O 1
ATOM 3253 N N . ASN B 1 138 ? 13.18 -19.781 -18.438 1 97.56 138 ASN B N 1
ATOM 3254 C CA . ASN B 1 138 ? 12.141 -19.578 -19.438 1 97.56 138 ASN B CA 1
ATOM 3255 C C . ASN B 1 138 ? 12.328 -20.5 -20.641 1 97.56 138 ASN B C 1
ATOM 3257 O O . ASN B 1 138 ? 11.352 -20.984 -21.219 1 97.56 138 ASN B O 1
ATOM 3261 N N . ASP B 1 139 ? 13.531 -20.75 -20.984 1 98.12 139 ASP B N 1
ATOM 3262 C CA . ASP B 1 139 ? 13.82 -21.641 -22.109 1 98.12 139 ASP B CA 1
ATOM 3263 C C . ASP B 1 139 ? 13.359 -23.062 -21.812 1 98.12 139 ASP B C 1
ATOM 3265 O O . ASP B 1 139 ? 12.719 -23.703 -22.641 1 98.12 139 ASP B O 1
ATOM 3269 N N . PHE B 1 140 ? 13.734 -23.516 -20.625 1 98.19 140 PHE B N 1
ATOM 3270 C CA . PHE B 1 140 ? 13.305 -24.844 -20.219 1 98.19 140 PHE B CA 1
ATOM 3271 C C . PHE B 1 140 ? 11.789 -24.938 -20.125 1 98.19 140 PHE B C 1
ATOM 3273 O O . PHE B 1 140 ? 11.188 -25.922 -20.562 1 98.19 140 PHE B O 1
ATOM 3280 N N . TYR B 1 141 ? 11.227 -23.906 -19.609 1 98.06 141 TYR B N 1
ATOM 3281 C CA . TYR B 1 141 ? 9.773 -23.906 -19.484 1 98.06 141 TYR B CA 1
ATOM 3282 C C . TYR B 1 141 ? 9.102 -23.922 -20.844 1 98.06 141 TYR B C 1
ATOM 3284 O O . TYR B 1 141 ? 8.094 -24.625 -21.047 1 98.06 141 TYR B O 1
ATOM 3292 N N . GLN B 1 142 ? 9.586 -23.125 -21.734 1 98 142 GLN B N 1
ATOM 3293 C CA . GLN B 1 142 ? 9.008 -23.078 -23.078 1 98 142 GLN B CA 1
ATOM 3294 C C . GLN B 1 142 ? 9.094 -24.422 -23.781 1 98 142 GLN B C 1
ATOM 3296 O O . GLN B 1 142 ? 8.18 -24.828 -24.5 1 98 142 GLN B O 1
ATOM 3301 N N . LYS B 1 143 ? 10.195 -25.141 -23.641 1 97.94 143 LYS B N 1
ATOM 3302 C CA . LYS B 1 143 ? 10.344 -26.469 -24.203 1 97.94 143 LYS B CA 1
ATOM 3303 C C . LYS B 1 143 ? 9.305 -27.438 -23.641 1 97.94 143 LYS B C 1
ATOM 3305 O O . LYS B 1 143 ? 8.672 -28.188 -24.375 1 97.94 143 LYS B O 1
ATOM 3310 N N . TYR B 1 144 ? 9.164 -27.359 -22.344 1 97.81 144 TYR B N 1
ATOM 3311 C CA . TYR B 1 144 ? 8.156 -28.172 -21.672 1 97.81 144 TYR B CA 1
ATOM 3312 C C . TYR B 1 144 ? 6.754 -27.828 -22.156 1 97.81 144 TYR B C 1
ATOM 3314 O O . TYR B 1 144 ? 5.973 -28.703 -22.516 1 97.81 144 TYR B O 1
ATOM 3322 N N . ASN B 1 145 ? 6.488 -26.578 -22.203 1 97.06 145 ASN B N 1
ATOM 3323 C CA . ASN B 1 145 ? 5.172 -26.094 -22.594 1 97.06 145 ASN B CA 1
ATOM 3324 C C . ASN B 1 145 ? 4.832 -26.453 -24.031 1 97.06 145 ASN B C 1
ATOM 3326 O O . ASN B 1 145 ? 3.686 -26.781 -24.344 1 97.06 145 ASN B O 1
ATOM 3330 N N . ARG B 1 146 ? 5.762 -26.328 -24.859 1 96.94 146 ARG B N 1
ATOM 3331 C CA . ARG B 1 146 ? 5.562 -26.734 -26.25 1 96.94 146 ARG B CA 1
ATOM 3332 C C . ARG B 1 146 ? 5.25 -28.219 -26.359 1 96.94 146 ARG B C 1
ATOM 3334 O O . ARG B 1 146 ? 4.391 -28.625 -27.141 1 96.94 146 ARG B O 1
ATOM 3341 N N . CYS B 1 147 ? 5.918 -29 -25.578 1 96.81 147 CYS B N 1
ATOM 3342 C CA . CYS B 1 147 ? 5.711 -30.438 -25.609 1 96.81 147 CYS B CA 1
ATOM 3343 C C . CYS B 1 147 ? 4.293 -30.797 -25.188 1 96.81 147 CYS B C 1
ATOM 3345 O O . CYS B 1 147 ? 3.596 -31.531 -25.875 1 96.81 147 CYS B O 1
ATOM 3347 N N . ILE B 1 148 ? 3.85 -30.25 -24.094 1 95.12 148 ILE B N 1
ATOM 3348 C CA . ILE B 1 148 ? 2.562 -30.641 -23.531 1 95.12 148 ILE B CA 1
ATOM 3349 C C . ILE B 1 148 ? 1.435 -30.203 -24.453 1 95.12 148 ILE B C 1
ATOM 3351 O O . ILE B 1 148 ? 0.361 -30.812 -24.469 1 95.12 148 ILE B O 1
ATOM 3355 N N . HIS B 1 149 ? 1.632 -29.219 -25.219 1 94.25 149 HIS B N 1
ATOM 3356 C CA . HIS B 1 149 ? 0.574 -28.734 -26.094 1 94.25 149 HIS B CA 1
ATOM 3357 C C . HIS B 1 149 ? 0.631 -29.391 -27.453 1 94.25 149 HIS B C 1
ATOM 3359 O O . HIS B 1 149 ? -0.319 -29.297 -28.234 1 94.25 149 HIS B O 1
ATOM 3365 N N . ASN B 1 150 ? 1.689 -30.094 -27.75 1 94.69 150 ASN B N 1
ATOM 3366 C CA . ASN B 1 150 ? 1.841 -30.703 -29.062 1 94.69 150 ASN B CA 1
ATOM 3367 C C . ASN B 1 150 ? 1.671 -32.219 -29.016 1 94.69 150 ASN B C 1
ATOM 3369 O O . ASN B 1 150 ? 1.717 -32.875 -30.047 1 94.69 150 ASN B O 1
ATOM 3373 N N . VAL B 1 151 ? 1.55 -32.781 -27.859 1 92.88 151 VAL B N 1
ATOM 3374 C CA . VAL B 1 151 ? 1.41 -34.219 -27.688 1 92.88 151 VAL B CA 1
ATOM 3375 C C . VAL B 1 151 ? 0.017 -34.562 -27.156 1 92.88 151 VAL B C 1
ATOM 3377 O O . VAL B 1 151 ? -0.521 -33.812 -26.328 1 92.88 151 VAL B O 1
ATOM 3380 N N . PRO B 1 152 ? -0.557 -35.625 -27.703 1 91 152 PRO B N 1
ATOM 3381 C CA . PRO B 1 152 ? -1.844 -36.031 -27.141 1 91 152 PRO B CA 1
ATOM 3382 C C . PRO B 1 152 ? -1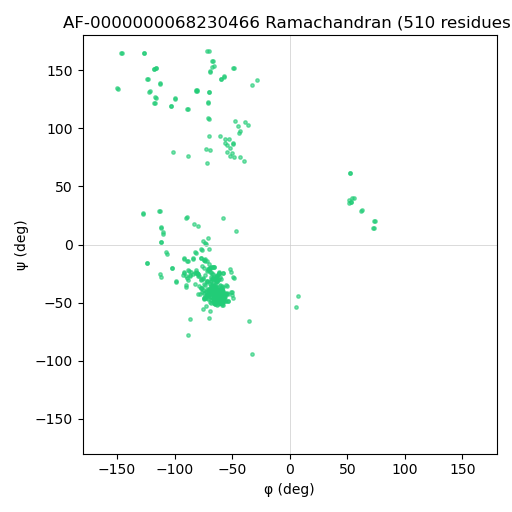.766 -36.312 -25.641 1 91 152 PRO B C 1
ATOM 3384 O O . PRO B 1 152 ? -0.747 -36.812 -25.156 1 91 152 PRO B O 1
ATOM 3387 N N . GLU B 1 153 ? -2.773 -36 -24.938 1 88.31 153 GLU B N 1
ATOM 3388 C CA . GLU B 1 153 ? -2.85 -36.031 -23.484 1 88.31 153 GLU B CA 1
ATOM 3389 C C . GLU B 1 153 ? -2.379 -37.375 -22.953 1 88.31 153 GLU B C 1
ATOM 3391 O O . GLU B 1 153 ? -1.684 -37.438 -21.938 1 88.31 153 GLU B O 1
ATOM 3396 N N . LYS B 1 154 ? -2.781 -38.5 -23.641 1 86.56 154 LYS B N 1
ATOM 3397 C CA . LYS B 1 154 ? -2.48 -39.844 -23.188 1 86.56 154 LYS B CA 1
ATOM 3398 C C . LYS B 1 154 ? -0.982 -40.125 -23.234 1 86.56 154 LYS B C 1
ATOM 3400 O O . LYS B 1 154 ? -0.483 -41 -22.547 1 86.56 154 LYS B O 1
ATOM 3405 N N . ASN B 1 155 ? -0.271 -39.344 -24 1 91.56 155 ASN B N 1
ATOM 3406 C CA . ASN B 1 155 ? 1.14 -39.625 -24.234 1 91.56 155 ASN B CA 1
ATOM 3407 C C . ASN B 1 155 ? 2.039 -38.594 -23.594 1 91.56 155 ASN B C 1
ATOM 3409 O O . ASN B 1 155 ? 3.264 -38.656 -23.719 1 91.56 155 ASN B O 1
ATOM 3413 N N . ILE B 1 156 ? 1.533 -37.594 -22.875 1 93.06 156 ILE B N 1
ATOM 3414 C CA . ILE B 1 156 ? 2.258 -36.438 -22.312 1 93.06 156 ILE B CA 1
ATOM 3415 C C . ILE B 1 156 ? 3.305 -36.969 -21.312 1 93.06 156 ILE B C 1
ATOM 3417 O O . ILE B 1 156 ? 4.449 -36.5 -21.328 1 93.06 156 ILE B O 1
ATOM 3421 N N . CYS B 1 157 ? 2.971 -37.906 -20.5 1 90.5 157 CYS B N 1
ATOM 3422 C CA . CYS B 1 157 ? 3.852 -38.375 -19.422 1 90.5 157 CYS B CA 1
ATOM 3423 C C . CYS B 1 157 ? 5.102 -39.031 -19.984 1 90.5 157 CYS B C 1
ATOM 3425 O O . CYS B 1 157 ? 6.207 -38.812 -19.484 1 90.5 157 CYS B O 1
ATOM 3427 N N . LYS B 1 158 ? 4.844 -39.781 -20.953 1 91.81 158 LYS B N 1
ATOM 3428 C CA . LYS B 1 158 ? 5.965 -40.5 -21.562 1 91.81 158 LYS B CA 1
ATOM 3429 C C . LYS B 1 158 ? 6.82 -39.562 -22.406 1 91.81 158 LYS B C 1
ATOM 3431 O O . LYS B 1 158 ? 8.047 -39.531 -22.266 1 91.81 158 LYS B O 1
ATOM 3436 N N . TYR B 1 159 ? 6.215 -38.75 -23.234 1 94.56 159 TYR B N 1
ATOM 3437 C CA . TYR B 1 159 ? 6.926 -38 -24.266 1 94.56 159 TYR B CA 1
ATOM 3438 C C . TYR B 1 159 ? 7.504 -36.719 -23.688 1 94.56 159 TYR B C 1
ATOM 3440 O O . TYR B 1 159 ? 8.5 -36.188 -24.188 1 94.56 159 TYR B O 1
ATOM 3448 N N . CYS B 1 160 ? 6.934 -36.188 -22.625 1 96.62 160 CYS B N 1
ATOM 3449 C CA . CYS B 1 160 ? 7.367 -34.906 -22.125 1 96.62 160 CYS B CA 1
ATOM 3450 C C . CYS B 1 160 ? 8.102 -35.062 -20.797 1 96.62 160 CYS B C 1
ATOM 3452 O O . CYS B 1 160 ? 8.359 -34.062 -20.109 1 96.62 160 CYS B O 1
ATOM 3454 N N . LEU B 1 161 ? 8.43 -36.25 -20.391 1 95.12 161 LEU B N 1
ATOM 3455 C CA . LEU B 1 161 ? 9.117 -36.531 -19.141 1 95.12 161 LEU B CA 1
ATOM 3456 C C . LEU B 1 161 ? 10.492 -35.844 -19.109 1 95.12 161 LEU B C 1
ATOM 3458 O O . LEU B 1 161 ? 10.898 -35.281 -18.094 1 95.12 161 LEU B O 1
ATOM 3462 N N . ASN B 1 162 ? 11.148 -36.031 -20.203 1 96.06 162 ASN B N 1
ATOM 3463 C CA . ASN B 1 162 ? 12.484 -35.438 -20.266 1 96.06 162 ASN B CA 1
ATOM 3464 C C . ASN B 1 162 ? 12.438 -33.938 -20.109 1 96.06 162 ASN B C 1
ATOM 3466 O O . ASN B 1 162 ? 13.242 -33.344 -19.375 1 96.06 162 ASN B O 1
ATOM 3470 N N . ASN B 1 163 ? 11.578 -33.219 -20.891 1 97.62 163 ASN B N 1
ATOM 3471 C CA . ASN B 1 163 ? 11.422 -31.781 -20.766 1 97.62 163 ASN B CA 1
ATOM 3472 C C . ASN B 1 163 ? 11.039 -31.375 -19.344 1 97.62 163 ASN B C 1
ATOM 3474 O O . ASN B 1 163 ? 11.547 -30.391 -18.812 1 97.62 163 ASN B O 1
ATOM 3478 N N . TYR B 1 164 ? 10.164 -32.125 -18.766 1 96.94 164 TYR B N 1
ATOM 3479 C CA . TYR B 1 164 ? 9.742 -31.891 -17.391 1 96.94 164 TYR B CA 1
ATOM 3480 C C . TYR B 1 164 ? 10.906 -32 -16.422 1 96.94 164 TYR B C 1
ATOM 3482 O O . TYR B 1 164 ? 11.094 -31.172 -15.539 1 96.94 164 TYR B O 1
ATOM 3490 N N . THR B 1 165 ? 11.641 -33.062 -16.516 1 96.88 165 THR B N 1
ATOM 3491 C CA . THR B 1 165 ? 12.766 -33.344 -15.633 1 96.88 165 THR B CA 1
ATOM 3492 C C . THR B 1 165 ? 13.836 -32.25 -15.758 1 96.88 165 THR B C 1
ATOM 3494 O O . THR B 1 165 ? 14.43 -31.844 -14.758 1 96.88 165 THR B O 1
ATOM 3497 N N . GLN B 1 166 ? 14.117 -31.797 -16.969 1 97.75 166 GLN B N 1
ATOM 3498 C CA . GLN B 1 166 ? 15.086 -30.734 -17.172 1 97.75 166 GLN B CA 1
ATOM 3499 C C . GLN B 1 166 ? 14.633 -29.438 -16.5 1 97.75 166 GLN B C 1
ATOM 3501 O O . GLN B 1 166 ? 15.438 -28.734 -15.883 1 97.75 166 GLN B O 1
ATOM 3506 N N . LEU B 1 167 ? 13.391 -29.094 -16.703 1 97.75 167 LEU B N 1
ATOM 3507 C CA . LEU B 1 167 ? 12.82 -27.922 -16.047 1 97.75 167 LEU B CA 1
ATOM 3508 C C . LEU B 1 167 ? 12.922 -28.031 -14.539 1 97.75 167 LEU B C 1
ATOM 3510 O O . LEU B 1 167 ? 13.375 -27.094 -13.867 1 97.75 167 LEU B O 1
ATOM 3514 N N . TYR B 1 168 ? 12.5 -29.156 -14.008 1 94.88 168 TYR B N 1
ATOM 3515 C CA . TYR B 1 168 ? 12.523 -29.422 -12.578 1 94.88 168 TYR B CA 1
ATOM 3516 C C . TYR B 1 168 ? 13.938 -29.328 -12.023 1 94.88 168 TYR B C 1
ATOM 3518 O O . TYR B 1 168 ? 14.172 -28.688 -10.992 1 94.88 168 TYR B O 1
ATOM 3526 N N . ASN B 1 169 ? 14.828 -30 -12.672 1 93.81 169 ASN B N 1
ATOM 3527 C CA . ASN B 1 169 ? 16.219 -30.016 -12.211 1 93.81 169 ASN B CA 1
ATOM 3528 C C . ASN B 1 169 ? 16.828 -28.625 -12.203 1 93.81 169 ASN B C 1
ATOM 3530 O O . ASN B 1 169 ? 17.547 -28.266 -11.266 1 93.81 169 ASN B O 1
ATOM 3534 N N . TYR B 1 170 ? 16.562 -27.875 -13.258 1 94.88 170 TYR B N 1
ATOM 3535 C CA . TYR B 1 170 ? 17.109 -26.531 -13.289 1 94.88 170 TYR B CA 1
ATOM 3536 C C . TYR B 1 170 ? 16.5 -25.656 -12.188 1 94.88 170 TYR B C 1
ATOM 3538 O O . TYR B 1 170 ? 17.234 -24.953 -11.484 1 94.88 170 TYR B O 1
ATOM 3546 N N . TYR B 1 171 ? 15.227 -25.719 -12.117 1 94.38 171 TYR B N 1
ATOM 3547 C CA . TYR B 1 171 ? 14.562 -24.984 -11.055 1 94.38 171 TYR B CA 1
ATOM 3548 C C . TYR B 1 171 ? 15.133 -25.344 -9.688 1 94.38 171 TYR B C 1
ATOM 3550 O O . TYR B 1 171 ? 15.398 -24.453 -8.867 1 94.38 171 TYR B O 1
ATOM 3558 N N . SER B 1 172 ? 15.258 -26.609 -9.414 1 90.69 172 SER B N 1
ATOM 3559 C CA . SER B 1 172 ? 15.797 -27.094 -8.141 1 90.69 172 SER B CA 1
ATOM 3560 C C . SER B 1 172 ? 17.203 -26.562 -7.914 1 90.69 172 SER B C 1
ATOM 3562 O O . SER B 1 172 ? 17.594 -26.25 -6.785 1 90.69 172 SER B O 1
ATOM 3564 N N . SER B 1 173 ? 17.984 -26.453 -8.914 1 89.5 173 SER B N 1
ATOM 3565 C CA . SER B 1 173 ? 19.359 -26 -8.812 1 89.5 173 SER B CA 1
ATOM 3566 C C . SER B 1 173 ? 19.422 -24.516 -8.422 1 89.5 173 SER B C 1
ATOM 3568 O O . SER B 1 173 ? 20.312 -24.109 -7.68 1 89.5 173 SER B O 1
ATOM 3570 N N . ILE B 1 174 ? 18.469 -23.75 -8.914 1 88.88 174 ILE B N 1
ATOM 3571 C CA . ILE B 1 174 ? 18.531 -22.312 -8.648 1 88.88 174 ILE B CA 1
ATOM 3572 C C . ILE B 1 174 ? 17.734 -21.984 -7.387 1 88.88 174 ILE B C 1
ATOM 3574 O O . ILE B 1 174 ? 17.938 -20.938 -6.766 1 88.88 174 ILE B O 1
ATOM 3578 N N . SER B 1 175 ? 16.719 -22.859 -7.098 1 85.12 175 SER B N 1
ATOM 3579 C CA . SER B 1 175 ? 15.922 -22.625 -5.902 1 85.12 175 SER B CA 1
ATOM 3580 C C . SER B 1 175 ? 16.688 -23.016 -4.641 1 85.12 175 SER B C 1
ATOM 3582 O O . SER B 1 175 ? 16.516 -22.375 -3.594 1 85.12 175 SER B O 1
ATOM 3584 N N . ASN B 1 176 ? 17.25 -24.359 -4.477 1 64.94 176 ASN B N 1
ATOM 3585 C CA . ASN B 1 176 ? 17.969 -24.938 -3.344 1 64.94 176 ASN B CA 1
ATOM 3586 C C . ASN B 1 176 ? 19.344 -24.297 -3.191 1 64.94 176 ASN B C 1
ATOM 3588 O O . ASN B 1 176 ? 19.891 -24.25 -2.086 1 64.94 176 ASN B O 1
ATOM 3592 N N . GLU B 1 177 ? 19.953 -24.5 -4.355 1 53.53 177 GLU B N 1
ATOM 3593 C CA . GLU B 1 177 ? 21.359 -24.125 -4.207 1 53.53 177 GLU B CA 1
ATOM 3594 C C . GLU B 1 177 ? 21.5 -22.969 -3.219 1 53.53 177 GLU B C 1
ATOM 3596 O O . GLU B 1 177 ? 22.422 -22.969 -2.398 1 53.53 177 GLU B O 1
ATOM 3601 N N . ASN B 1 178 ? 21.547 -21.766 -3.58 1 44.53 178 ASN B N 1
ATOM 3602 C CA . ASN B 1 178 ? 22.203 -20.797 -2.713 1 44.53 178 ASN B CA 1
ATOM 3603 C C . ASN B 1 178 ? 21.391 -20.547 -1.439 1 44.53 178 ASN B C 1
ATOM 3605 O O . ASN B 1 178 ? 20.188 -20.312 -1.498 1 44.53 178 ASN B O 1
ATOM 3609 N N . GLU B 1 179 ? 21.656 -21.297 -0.226 1 42.88 179 GLU B N 1
ATOM 3610 C CA . GLU B 1 179 ? 21.266 -20.891 1.119 1 42.88 179 GLU B CA 1
ATOM 3611 C C . GLU B 1 179 ? 20.375 -19.656 1.08 1 42.88 179 GLU B C 1
ATOM 3613 O O . GLU B 1 179 ? 19.75 -19.312 2.082 1 42.88 179 GLU B O 1
ATOM 3618 N N . LYS B 1 180 ? 20.891 -18.656 0.158 1 46.69 180 LYS B N 1
ATOM 3619 C CA . LYS B 1 180 ? 20.484 -17.25 0.172 1 46.69 180 LYS B CA 1
ATOM 3620 C C . LYS B 1 180 ? 19.25 -17.016 -0.696 1 46.69 180 LYS B C 1
ATOM 3622 O O . LYS B 1 180 ? 18.266 -16.453 -0.238 1 46.69 180 LYS B O 1
ATOM 3627 N N . ILE B 1 181 ? 19.656 -16.969 -2.373 1 53.66 181 ILE B N 1
ATOM 3628 C CA . ILE B 1 181 ? 18.812 -16.109 -3.182 1 53.66 181 ILE B CA 1
ATOM 3629 C C . ILE B 1 181 ? 17.609 -16.891 -3.693 1 53.66 181 ILE B C 1
ATOM 3631 O O . ILE B 1 181 ? 17.75 -17.812 -4.5 1 53.66 181 ILE B O 1
ATOM 3635 N N . GLY B 1 182 ? 16.578 -17.234 -3.088 1 71.19 182 GLY B N 1
ATOM 3636 C CA . GLY B 1 182 ? 15.266 -17.703 -3.498 1 71.19 182 GLY B CA 1
ATOM 3637 C C . GLY B 1 182 ? 14.805 -17.094 -4.816 1 71.19 182 GLY B C 1
ATOM 3638 O O . GLY B 1 182 ? 15.367 -16.094 -5.277 1 71.19 182 GLY B O 1
ATOM 3639 N N . VAL B 1 183 ? 14.18 -17.969 -5.742 1 89.5 183 VAL B N 1
ATOM 3640 C CA . VAL B 1 183 ? 13.656 -17.578 -7.051 1 89.5 183 VAL B CA 1
ATOM 3641 C C . VAL B 1 183 ? 12.477 -16.641 -6.883 1 89.5 183 VAL B C 1
ATOM 3643 O O . VAL B 1 183 ? 11.875 -16.562 -5.805 1 89.5 183 VAL B O 1
ATOM 3646 N N . CYS B 1 184 ? 12.312 -15.828 -7.926 1 93.94 184 CYS B N 1
ATOM 3647 C CA . CYS B 1 184 ? 11.211 -14.875 -7.852 1 93.94 184 CYS B CA 1
ATOM 3648 C C . CYS B 1 184 ? 9.867 -15.578 -7.891 1 93.94 184 CYS B C 1
ATOM 3650 O O . CYS B 1 184 ? 9.766 -16.719 -8.367 1 93.94 184 CYS B O 1
ATOM 3652 N N . MET B 1 185 ? 8.898 -14.945 -7.414 1 94.12 185 MET B N 1
ATOM 3653 C CA . MET B 1 185 ? 7.578 -15.539 -7.23 1 94.12 185 MET B CA 1
ATOM 3654 C C . MET B 1 185 ? 6.957 -15.914 -8.578 1 94.12 185 MET B C 1
ATOM 3656 O O . MET B 1 185 ? 6.148 -16.844 -8.656 1 94.12 185 MET B O 1
ATOM 3660 N N . ASP B 1 186 ? 7.27 -15.188 -9.664 1 95.44 186 ASP B N 1
ATOM 3661 C CA . ASP B 1 186 ? 6.781 -15.562 -10.984 1 95.44 186 ASP B CA 1
ATOM 3662 C C . ASP B 1 186 ? 7.191 -16.984 -11.344 1 95.44 186 ASP B C 1
ATOM 3664 O O . ASP B 1 186 ? 6.383 -17.766 -11.844 1 95.44 186 ASP B O 1
ATOM 3668 N N . MET B 1 187 ? 8.438 -17.328 -11.094 1 95 187 MET B N 1
ATOM 3669 C CA . MET B 1 187 ? 8.945 -18.672 -11.375 1 95 187 MET B CA 1
ATOM 3670 C C . MET B 1 187 ? 8.305 -19.703 -10.461 1 95 187 MET B C 1
ATOM 3672 O O . MET B 1 187 ? 7.965 -20.812 -10.898 1 95 187 MET B O 1
ATOM 3676 N N . VAL B 1 188 ? 8.188 -19.328 -9.219 1 92.38 188 VAL B N 1
ATOM 3677 C CA . VAL B 1 188 ? 7.574 -20.234 -8.25 1 92.38 188 VAL B CA 1
ATOM 3678 C C . VAL B 1 188 ? 6.16 -20.594 -8.695 1 92.38 188 VAL B C 1
ATOM 3680 O O . VAL B 1 188 ? 5.766 -21.75 -8.641 1 92.38 188 VAL B O 1
ATOM 3683 N N . ASP B 1 189 ? 5.438 -19.578 -9.086 1 92.44 189 ASP B N 1
ATOM 3684 C CA . ASP B 1 189 ? 4.062 -19.812 -9.516 1 92.44 189 ASP B CA 1
ATOM 3685 C C . ASP B 1 189 ? 4.016 -20.719 -10.742 1 92.44 189 ASP B C 1
ATOM 3687 O O . ASP B 1 189 ? 3.168 -21.609 -10.836 1 92.44 189 ASP B O 1
ATOM 3691 N N . LEU B 1 190 ? 4.871 -20.484 -11.688 1 93.88 190 LEU B N 1
ATOM 3692 C CA . LEU B 1 190 ? 4.934 -21.328 -12.883 1 93.88 190 LEU B CA 1
ATOM 3693 C C . LEU B 1 190 ? 5.242 -22.766 -12.516 1 93.88 190 LEU B C 1
ATOM 3695 O O . LEU B 1 190 ? 4.629 -23.688 -13.062 1 93.88 190 LEU B O 1
ATOM 3699 N N . MET B 1 191 ? 6.148 -22.953 -11.617 1 93.31 191 MET B N 1
ATOM 3700 C CA . MET B 1 191 ? 6.516 -24.312 -11.219 1 93.31 191 MET B CA 1
ATOM 3701 C C . MET B 1 191 ? 5.383 -24.984 -10.453 1 93.31 191 MET B C 1
ATOM 3703 O O . MET B 1 191 ? 5.117 -26.172 -10.641 1 93.31 191 MET B O 1
ATOM 3707 N N . ASN B 1 192 ? 4.754 -24.203 -9.57 1 88.06 192 ASN B N 1
ATOM 3708 C CA . ASN B 1 192 ? 3.607 -24.75 -8.852 1 88.06 192 ASN B CA 1
ATOM 3709 C C . ASN B 1 192 ? 2.512 -25.203 -9.805 1 88.06 192 ASN B C 1
ATOM 3711 O O . ASN B 1 192 ? 1.907 -26.266 -9.594 1 88.06 192 ASN B O 1
ATOM 3715 N N . THR B 1 193 ? 2.285 -24.469 -10.836 1 90.75 193 THR B N 1
ATOM 3716 C CA . THR B 1 193 ? 1.293 -24.828 -11.844 1 90.75 193 THR B CA 1
ATOM 3717 C C . THR B 1 193 ? 1.752 -26.047 -12.641 1 90.75 193 THR B C 1
ATOM 3719 O O . THR B 1 193 ? 0.946 -26.922 -12.969 1 90.75 193 THR B O 1
ATOM 3722 N N . THR B 1 194 ? 3.008 -26.062 -12.93 1 93.31 194 THR B N 1
ATOM 3723 C CA . THR B 1 194 ? 3.592 -27.172 -13.656 1 93.31 194 THR B CA 1
ATOM 3724 C C . THR B 1 194 ? 3.494 -28.469 -12.844 1 93.31 194 THR B C 1
ATOM 3726 O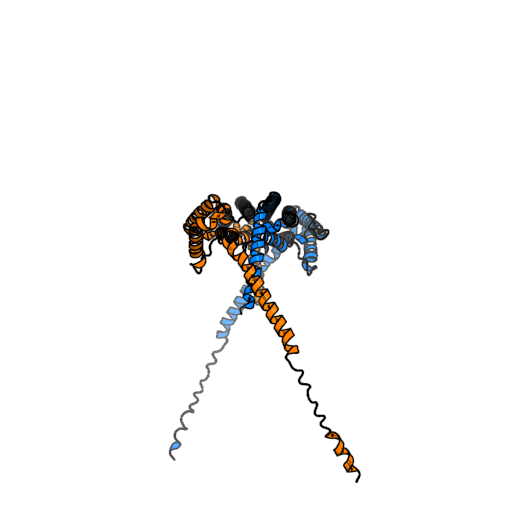 O . THR B 1 194 ? 3.09 -29.5 -13.359 1 93.31 194 THR B O 1
ATOM 3729 N N . TRP B 1 195 ? 3.791 -28.359 -11.547 1 90.94 195 TRP B N 1
ATOM 3730 C CA . TRP B 1 195 ? 3.713 -29.516 -10.656 1 90.94 195 TRP B CA 1
ATOM 3731 C C . TRP B 1 195 ? 2.277 -30.016 -10.539 1 90.94 195 TRP B C 1
ATOM 3733 O O . TRP B 1 195 ? 2.029 -31.234 -10.609 1 90.94 195 TRP B O 1
ATOM 3743 N N . ALA B 1 196 ? 1.453 -29.125 -10.406 1 85.88 196 ALA B N 1
ATOM 3744 C CA . ALA B 1 196 ? 0.046 -29.484 -10.281 1 85.88 196 ALA B CA 1
ATOM 3745 C C . ALA B 1 196 ? -0.46 -30.172 -11.539 1 85.88 196 ALA B C 1
ATOM 3747 O O . ALA B 1 196 ? -1.148 -31.203 -11.469 1 85.88 196 ALA B O 1
ATOM 3748 N N . TYR B 1 197 ? -0.164 -29.641 -12.672 1 89.5 197 TYR B N 1
ATOM 3749 C CA . TYR B 1 197 ? -0.589 -30.203 -13.953 1 89.5 197 TYR B CA 1
ATOM 3750 C C . TYR B 1 197 ? 0.023 -31.594 -14.172 1 89.5 197 TYR B C 1
ATOM 3752 O O . TYR B 1 197 ? -0.67 -32.531 -14.57 1 89.5 197 TYR B O 1
ATOM 3760 N N . TRP B 1 198 ? 1.285 -31.719 -13.922 1 91.12 198 TRP B N 1
ATOM 3761 C CA . TRP B 1 198 ? 1.994 -32.969 -14.102 1 91.12 198 TRP B CA 1
ATOM 3762 C C . TRP B 1 198 ? 1.465 -34.031 -13.148 1 91.12 198 TRP B C 1
ATOM 3764 O O . TRP B 1 198 ? 1.29 -35.188 -13.539 1 91.12 198 TRP B O 1
ATOM 3774 N N . GLY B 1 199 ? 1.252 -33.625 -11.938 1 87.31 199 GLY B N 1
ATOM 3775 C CA . GLY B 1 199 ? 0.67 -34.531 -10.969 1 87.31 199 GLY B CA 1
ATOM 3776 C C . GLY B 1 199 ? -0.691 -35.062 -11.383 1 87.31 199 GLY B C 1
ATOM 3777 O O . GLY B 1 199 ? -0.982 -36.25 -11.219 1 87.31 199 GLY B O 1
ATOM 3778 N N . ASP B 1 200 ? -1.463 -34.219 -11.938 1 84.12 200 ASP B N 1
ATOM 3779 C CA . ASP B 1 200 ? -2.816 -34.594 -12.359 1 84.12 200 ASP B CA 1
ATOM 3780 C C . ASP B 1 200 ? -2.791 -35.5 -13.57 1 84.12 200 ASP B C 1
ATOM 3782 O O . ASP B 1 200 ? -3.572 -36.469 -13.641 1 84.12 200 ASP B O 1
ATOM 3786 N N . LYS B 1 201 ? -1.981 -35.344 -14.5 1 86.5 201 LYS B N 1
ATOM 3787 C CA . LYS B 1 201 ? -1.981 -36.062 -15.766 1 86.5 201 LYS B CA 1
ATOM 3788 C C . LYS B 1 201 ? -1.124 -37.344 -15.664 1 86.5 201 LYS B C 1
ATOM 3790 O O . LYS B 1 201 ? -1.438 -38.344 -16.281 1 86.5 201 LYS B O 1
ATOM 3795 N N . CYS B 1 202 ? -0.106 -37.281 -14.969 1 83.75 202 CYS B N 1
ATOM 3796 C CA . CYS B 1 202 ? 0.874 -38.344 -15.023 1 83.75 202 CYS B CA 1
ATOM 3797 C C . CYS B 1 202 ? 0.929 -39.094 -13.703 1 83.75 202 CYS B C 1
ATOM 3799 O O . CYS B 1 202 ? 1.574 -40.156 -13.609 1 83.75 202 CYS B O 1
ATOM 3801 N N . CYS B 1 203 ? 0.61 -38.625 -12.641 1 67.81 203 CYS B N 1
ATOM 3802 C CA . CYS B 1 203 ? 0.622 -39.375 -11.398 1 67.81 203 CYS B CA 1
ATOM 3803 C C . CYS B 1 203 ? -0.654 -40.188 -11.242 1 67.81 203 CYS B C 1
ATOM 3805 O O . CYS B 1 203 ? -1.051 -40.531 -10.125 1 67.81 203 CYS B O 1
ATOM 3807 N N . LYS B 1 204 ? -1.473 -40.469 -12.266 1 56.81 204 LYS B N 1
ATOM 3808 C CA . LYS B 1 204 ? -2.684 -41.281 -12.156 1 56.81 204 LYS B CA 1
ATOM 3809 C C . LYS B 1 204 ? -2.408 -42.594 -11.422 1 56.81 204 LYS B C 1
ATOM 3811 O O . LYS B 1 204 ? -3.291 -43.125 -10.758 1 56.81 204 LYS B O 1
ATOM 3816 N N . PHE B 1 205 ? -1.333 -43.219 -11.82 1 48.69 205 PHE B N 1
ATOM 3817 C CA . PHE B 1 205 ? -1.219 -44.625 -11.367 1 48.69 205 PHE B CA 1
ATOM 3818 C C . PHE B 1 205 ? -1.404 -44.719 -9.859 1 48.69 205 PHE B C 1
ATOM 3820 O O . PHE B 1 205 ? -1.791 -45.75 -9.344 1 48.69 205 PHE B O 1
ATOM 3827 N N . ARG B 1 206 ? -1.188 -43.594 -9.188 1 45.94 206 ARG B N 1
ATOM 3828 C CA . ARG B 1 206 ? -1.266 -43.781 -7.746 1 45.94 206 ARG B CA 1
ATOM 3829 C C . ARG B 1 206 ? -2.715 -43.781 -7.27 1 45.94 206 ARG B C 1
ATOM 3831 O O . ARG B 1 206 ? -3.002 -44.156 -6.137 1 45.94 206 ARG B O 1
ATOM 3838 N N . ARG B 1 207 ? -3.543 -43.188 -8.07 1 48.56 207 ARG B N 1
ATOM 3839 C CA . ARG B 1 207 ? -4.945 -43.281 -7.688 1 48.56 207 ARG B CA 1
ATOM 3840 C C . ARG B 1 207 ? -5.371 -44.719 -7.504 1 48.56 207 ARG B C 1
ATOM 3842 O O . ARG B 1 207 ? -6.195 -45.031 -6.641 1 48.56 207 ARG B O 1
ATOM 3849 N N . HIS B 1 208 ? -4.844 -45.438 -8.477 1 50.03 208 HIS B N 1
ATOM 3850 C CA . HIS B 1 208 ? -5.238 -46.812 -8.344 1 50.03 208 HIS B CA 1
ATOM 3851 C C . HIS B 1 208 ? -4.766 -47.406 -7.012 1 50.03 208 HIS B C 1
ATOM 3853 O O . HIS B 1 208 ? -5.461 -48.219 -6.406 1 50.03 208 HIS B O 1
ATOM 3859 N N . ASN B 1 209 ? -3.656 -46.812 -6.543 1 48.03 209 ASN B N 1
ATOM 3860 C CA . ASN B 1 209 ? -3.072 -47.406 -5.34 1 48.03 209 ASN B CA 1
ATOM 3861 C C . ASN B 1 209 ? -3.746 -46.875 -4.074 1 48.03 209 ASN B C 1
ATOM 3863 O O . ASN B 1 209 ? -3.523 -47.406 -2.984 1 48.03 209 ASN B O 1
ATOM 3867 N N . GLU B 1 210 ? -4.465 -45.875 -4.309 1 54.81 210 GLU B N 1
ATOM 3868 C CA . G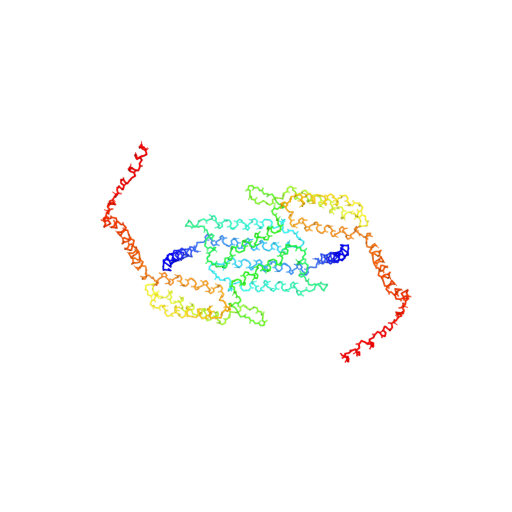LU B 1 210 ? -5.199 -45.438 -3.129 1 54.81 210 GLU B CA 1
ATOM 3869 C C . GLU B 1 210 ? -6.188 -46.5 -2.652 1 54.81 210 GLU B C 1
ATOM 3871 O O . GLU B 1 210 ? -6.449 -46.625 -1.454 1 54.81 210 GLU B O 1
ATOM 3876 N N . TYR B 1 211 ? -6.621 -47.156 -3.701 1 56.44 211 TYR B N 1
ATOM 3877 C CA . TYR B 1 211 ? -7.496 -48.25 -3.326 1 56.44 211 TYR B CA 1
ATOM 3878 C C . TYR B 1 211 ? -6.754 -49.281 -2.473 1 56.44 211 TYR B C 1
ATOM 3880 O O . TYR B 1 211 ? -7.305 -49.812 -1.509 1 56.44 211 TYR B O 1
ATOM 3888 N N . VAL B 1 212 ? -5.512 -49.469 -2.906 1 58 212 VAL B N 1
ATOM 3889 C CA . VAL B 1 212 ? -4.711 -50.375 -2.102 1 58 212 VAL B CA 1
ATOM 3890 C C . VAL B 1 212 ? -4.512 -49.812 -0.703 1 58 212 VAL B C 1
ATOM 3892 O O . VAL B 1 212 ? -4.617 -50.531 0.295 1 58 212 VAL B O 1
ATOM 3895 N N . PHE B 1 213 ? -4.363 -48.562 -0.696 1 61.97 213 PHE B N 1
ATOM 3896 C CA . PHE B 1 213 ? -4.156 -47.906 0.589 1 61.97 213 PHE B CA 1
ATOM 3897 C C . PHE B 1 213 ? -5.441 -47.906 1.411 1 61.97 213 PHE B C 1
ATOM 3899 O O . PHE B 1 213 ? -5.426 -48.25 2.596 1 61.97 213 PHE B O 1
ATOM 3906 N N . ILE B 1 214 ? -6.496 -47.562 0.832 1 68.69 214 ILE B N 1
ATOM 3907 C CA . ILE B 1 214 ? -7.785 -47.594 1.519 1 68.69 214 ILE B CA 1
ATOM 3908 C C . ILE B 1 214 ? -8.133 -49.031 1.904 1 68.69 214 ILE B C 1
ATOM 3910 O O . ILE B 1 214 ? -8.578 -49.281 3.027 1 68.69 214 ILE B O 1
ATOM 3914 N N . LEU B 1 215 ? -7.82 -50 0.999 1 72.88 215 LEU B N 1
ATOM 3915 C CA . LEU B 1 215 ? -8.07 -51.406 1.287 1 72.88 215 LEU B CA 1
ATOM 3916 C C . LEU B 1 215 ? -7.164 -51.906 2.41 1 72.88 215 LEU B C 1
ATOM 3918 O O . LEU B 1 215 ? -7.605 -52.656 3.287 1 72.88 215 LEU B O 1
ATOM 3922 N N . SER B 1 216 ? -5.973 -51.469 2.4 1 73.06 216 SER B N 1
ATOM 3923 C CA . SER B 1 216 ? -5.043 -51.844 3.459 1 73.06 216 SER B CA 1
ATOM 3924 C C . SER B 1 216 ? -5.434 -51.219 4.793 1 73.06 216 SER B C 1
ATOM 3926 O O . SER B 1 216 ? -5.344 -51.844 5.84 1 73.06 216 SER B O 1
ATOM 3928 N N . MET B 1 217 ? -5.961 -50 4.742 1 75.44 217 MET B N 1
ATOM 3929 C CA . MET B 1 217 ? -6.422 -49.344 5.961 1 75.44 217 MET B CA 1
ATOM 3930 C C . MET B 1 217 ? -7.664 -50.031 6.52 1 75.44 217 MET B C 1
ATOM 3932 O O . MET B 1 217 ? -7.777 -50.219 7.73 1 75.44 217 MET B O 1
ATOM 3936 N N . ILE B 1 218 ? -8.484 -50.375 5.672 1 79.5 218 ILE B N 1
ATOM 3937 C CA . ILE B 1 218 ? -9.695 -51.094 6.082 1 79.5 218 ILE B CA 1
ATOM 3938 C C . ILE B 1 218 ? -9.32 -52.469 6.672 1 79.5 218 ILE B C 1
ATOM 3940 O O . ILE B 1 218 ? -9.859 -52.875 7.703 1 79.5 218 ILE B O 1
ATOM 3944 N N . LEU B 1 219 ? -8.336 -53.125 6.07 1 80.75 219 LEU B N 1
ATOM 3945 C CA . LEU B 1 219 ? -7.895 -54.438 6.559 1 80.75 219 LEU B CA 1
ATOM 3946 C C . LEU B 1 219 ? -7.277 -54.312 7.949 1 80.75 219 LEU B C 1
ATOM 3948 O O . LEU B 1 219 ? -7.535 -55.125 8.82 1 80.75 219 LEU B O 1
ATOM 3952 N N . VAL B 1 220 ? -6.586 -53.312 8.211 1 82.69 220 VAL B N 1
ATOM 3953 C CA . VAL B 1 220 ? -5.969 -53.094 9.516 1 82.69 220 VAL B CA 1
ATOM 3954 C C . VAL B 1 220 ? -7.047 -52.781 10.555 1 82.69 220 VAL B C 1
ATOM 3956 O O . VAL B 1 220 ? -7 -53.281 11.672 1 82.69 220 VAL B O 1
ATOM 3959 N N . VAL B 1 221 ? -8.023 -52.031 10.195 1 83.88 221 VAL B N 1
ATOM 3960 C CA . VAL B 1 221 ? -9.102 -51.688 11.102 1 83.88 221 VAL B CA 1
ATOM 3961 C C . VAL B 1 221 ? -9.938 -52.938 11.414 1 83.88 221 VAL B C 1
ATOM 3963 O O . VAL B 1 221 ? -10.289 -53.188 12.57 1 83.88 221 VAL B O 1
ATOM 3966 N N . ILE B 1 222 ? -10.141 -53.75 10.477 1 84.69 222 ILE B N 1
ATOM 3967 C CA . ILE B 1 222 ? -10.906 -55 10.656 1 84.69 222 ILE B CA 1
ATOM 3968 C C . ILE B 1 222 ? -10.141 -55.938 11.586 1 84.69 222 ILE B C 1
ATOM 3970 O O . ILE B 1 222 ? -10.727 -56.531 12.477 1 84.69 222 ILE B O 1
ATOM 3974 N N . VAL B 1 223 ? -8.836 -56.031 11.453 1 83.19 223 VAL B N 1
ATOM 3975 C CA . VAL B 1 223 ? -8.008 -56.875 12.297 1 83.19 223 VAL B CA 1
ATOM 3976 C C . VAL B 1 223 ? -8.031 -56.344 13.734 1 83.19 223 VAL B C 1
ATOM 3978 O O . VAL B 1 223 ? -8.172 -57.156 14.68 1 83.19 223 VAL B O 1
ATOM 3981 N N . THR B 1 224 ? -8.023 -55.062 13.93 1 83.38 224 THR B N 1
ATOM 3982 C CA . THR B 1 224 ? -8.023 -54.469 15.258 1 83.38 224 THR B CA 1
ATOM 3983 C C . THR B 1 224 ? -9.375 -54.688 15.945 1 83.38 224 THR B C 1
ATOM 3985 O O . THR B 1 224 ? -9.43 -55.031 17.125 1 83.38 224 THR B O 1
ATOM 3988 N N . ILE B 1 225 ? -10.336 -54.531 15.242 1 84.38 225 ILE B N 1
ATOM 3989 C CA . ILE B 1 225 ? -11.68 -54.719 15.773 1 84.38 225 ILE B CA 1
ATOM 3990 C C . ILE B 1 225 ? -11.898 -56.188 16.078 1 84.38 225 ILE B C 1
ATOM 3992 O O . ILE B 1 225 ? -12.43 -56.562 17.141 1 84.38 225 ILE B O 1
ATOM 3996 N N . SER B 1 226 ? -11.5 -57.094 15.195 1 84.56 226 SER B N 1
ATOM 3997 C CA . SER B 1 226 ? -11.609 -58.531 15.406 1 84.56 226 SER B CA 1
ATOM 3998 C C . SER B 1 226 ? -10.844 -58.969 16.656 1 84.56 226 SER B C 1
ATOM 4000 O O . SER B 1 226 ? -11.32 -59.812 17.422 1 84.56 226 SER B O 1
ATOM 4002 N N . PHE B 1 227 ? -9.703 -58.406 16.875 1 80.31 227 PHE B N 1
ATOM 4003 C CA . PHE B 1 227 ? -8.906 -58.688 18.062 1 80.31 227 PHE B CA 1
ATOM 4004 C C . PHE B 1 227 ? -9.641 -58.281 19.328 1 80.31 227 PHE B C 1
ATOM 4006 O O . PHE B 1 227 ? -9.664 -59.031 20.312 1 80.31 227 PHE B O 1
ATOM 4013 N N . TYR B 1 228 ? -10.297 -57.219 19.359 1 84.31 228 TYR B N 1
ATOM 4014 C CA . TYR B 1 228 ? -11.008 -56.688 20.516 1 84.31 228 TYR B CA 1
ATOM 4015 C C . TYR B 1 228 ? -12.25 -57.531 20.812 1 84.31 228 TYR B C 1
ATOM 4017 O O . TYR B 1 228 ? -12.625 -57.719 21.969 1 84.31 228 TYR B O 1
ATOM 4025 N N . ILE B 1 229 ? -12.766 -58.031 19.797 1 82.44 229 ILE B N 1
ATOM 4026 C CA . ILE B 1 229 ? -13.961 -58.875 19.953 1 82.44 229 ILE B CA 1
ATOM 4027 C C . ILE B 1 229 ? -13.555 -60.281 20.422 1 82.44 229 ILE B C 1
ATOM 4029 O O . ILE B 1 229 ? -14.242 -60.875 21.25 1 82.44 229 ILE B O 1
ATOM 4033 N N . LEU B 1 230 ? -12.43 -60.781 19.969 1 78 230 LEU B N 1
ATOM 4034 C CA . LEU B 1 230 ? -12 -62.156 20.266 1 78 230 LEU B CA 1
ATOM 4035 C C . LEU B 1 230 ? -11.383 -62.25 21.656 1 78 230 LEU B C 1
ATOM 4037 O O . LEU B 1 230 ? -11.477 -63.281 22.312 1 78 230 LEU B O 1
ATOM 4041 N N . VAL B 1 231 ? -10.852 -61.094 22.109 1 79.5 231 VAL B N 1
ATOM 4042 C CA . VAL B 1 231 ? -10.172 -61.094 23.406 1 79.5 231 VAL B CA 1
ATOM 4043 C C . VAL B 1 231 ? -11.164 -61.469 24.516 1 79.5 231 VAL B C 1
ATOM 4045 O O . VAL B 1 231 ? -10.875 -62.312 25.344 1 79.5 231 VAL B O 1
ATOM 4048 N N . PRO B 1 232 ? -12.266 -60.875 24.625 1 77.56 232 PRO B N 1
ATOM 4049 C CA . PRO B 1 232 ? -13.172 -61.25 25.703 1 77.56 232 PRO B CA 1
ATOM 4050 C C . PRO B 1 232 ? -13.664 -62.688 25.547 1 77.56 232 PRO B C 1
ATOM 4052 O O . PRO B 1 232 ? -14.016 -63.344 26.547 1 77.56 232 PRO B O 1
ATOM 4055 N N . PHE B 1 233 ? -13.758 -63.25 24.484 1 73.38 233 PHE B N 1
ATOM 4056 C CA . PHE B 1 233 ? -14.234 -64.625 24.25 1 73.38 233 PHE B CA 1
ATOM 4057 C C . PHE B 1 233 ? -13.156 -65.625 24.609 1 73.38 233 PHE B C 1
ATOM 4059 O O . PHE B 1 233 ? -13.469 -66.75 24.984 1 73.38 233 PHE B O 1
ATOM 4066 N N . TYR B 1 234 ? -11.953 -65.25 24.453 1 70 234 TYR B N 1
ATOM 4067 C CA . TYR B 1 234 ? -10.852 -66.188 24.781 1 70 234 TYR B CA 1
ATOM 4068 C C . TYR B 1 234 ? -10.398 -66 26.219 1 70 234 TYR B C 1
ATOM 4070 O O . TYR B 1 234 ? -9.664 -66.812 26.766 1 70 234 TYR B O 1
ATOM 4078 N N . THR B 1 235 ? -10.656 -64.812 26.734 1 59.16 235 THR B N 1
ATOM 4079 C CA . THR B 1 235 ? -10.375 -64.625 28.156 1 59.16 235 THR B CA 1
ATOM 4080 C C . THR B 1 235 ? -11.375 -65.438 28.984 1 59.16 235 THR B C 1
ATOM 4082 O O . THR B 1 235 ? -12.578 -65.188 28.922 1 59.16 235 THR B O 1
ATOM 4085 N N . GLU B 1 236 ? -11.109 -66.688 29.125 1 58.16 236 GLU B N 1
ATOM 4086 C CA . GLU B 1 236 ? -11.82 -67.438 30.141 1 58.16 236 GLU B CA 1
ATOM 4087 C C . GLU B 1 236 ? -12.086 -66.625 31.391 1 58.16 236 GLU B C 1
ATOM 4089 O O . GLU B 1 236 ? -11.18 -66 31.906 1 58.16 236 GLU B O 1
ATOM 4094 N N . LYS B 1 237 ? -13.344 -66.188 31.484 1 52.62 237 LYS B N 1
ATOM 4095 C CA . LYS B 1 237 ? -13.695 -65.625 32.781 1 52.62 237 LYS B CA 1
ATOM 4096 C C . LYS B 1 237 ? -13.086 -66.438 33.938 1 52.62 237 LYS B C 1
ATOM 4098 O O . LYS B 1 237 ? -13.516 -67.562 34.188 1 52.62 237 LYS B O 1
ATOM 4103 N N . ARG B 1 238 ? -11.805 -66.375 34.156 1 50.06 238 ARG B N 1
ATOM 4104 C CA . ARG B 1 238 ? -11.445 -66.938 35.438 1 50.06 238 ARG B CA 1
ATOM 4105 C C . ARG B 1 238 ? -12.344 -66.375 36.562 1 50.06 238 ARG B C 1
ATOM 4107 O O . ARG B 1 238 ? -12.43 -65.188 36.75 1 50.06 238 ARG B O 1
ATOM 4114 N N . SER B 1 239 ? -13.453 -67 36.781 1 51.19 239 SER B N 1
ATOM 4115 C CA . SER B 1 239 ? -14.234 -66.688 38 1 51.19 239 SER B CA 1
ATOM 4116 C C . SER B 1 239 ? -13.328 -66.562 39.219 1 51.19 239 SER B C 1
ATOM 4118 O O . SER B 1 239 ? -12.477 -67.438 39.469 1 51.19 239 SER B O 1
ATOM 4120 N N . PRO B 1 240 ? -12.992 -65.375 39.562 1 52.09 240 PRO B N 1
ATOM 4121 C CA . PRO B 1 240 ? -12.234 -65.312 40.812 1 52.09 240 PRO B CA 1
ATOM 4122 C C . PRO B 1 240 ? -12.859 -66.188 41.906 1 52.09 240 PRO B C 1
ATOM 4124 O O . PRO B 1 240 ? -14.078 -66.188 42.094 1 52.09 240 PRO B O 1
ATOM 4127 N N . THR B 1 241 ? -12.328 -67.375 42.188 1 49.34 241 THR B N 1
ATOM 4128 C CA . THR B 1 241 ? -12.719 -68 43.438 1 49.34 241 THR B CA 1
ATOM 4129 C C . THR B 1 241 ? -12.609 -67.062 44.625 1 49.34 241 THR B C 1
ATOM 4131 O O . THR B 1 241 ? -11.523 -66.625 44.938 1 49.34 241 THR B O 1
ATOM 4134 N N . ILE B 1 242 ? -13.602 -66.312 44.875 1 49.78 242 ILE B N 1
ATOM 4135 C CA . ILE B 1 242 ? -13.703 -65.5 46.094 1 49.78 242 ILE B CA 1
ATOM 4136 C C . ILE B 1 242 ? -13.516 -66.438 47.312 1 49.78 242 ILE B C 1
ATOM 4138 O O . ILE B 1 242 ? -14.32 -67.375 47.531 1 49.78 242 ILE B O 1
ATOM 4142 N N . VAL B 1 243 ? -12.297 -66.812 47.656 1 47.5 243 VAL B N 1
ATOM 4143 C CA . VAL B 1 243 ? -12.109 -67.438 48.969 1 47.5 243 VAL B CA 1
ATOM 4144 C C . VAL B 1 243 ? -12.625 -66.5 50.062 1 47.5 243 VAL B C 1
ATOM 4146 O O . VAL B 1 243 ? -12.172 -65.375 50.188 1 47.5 243 VAL B O 1
ATOM 4149 N N . GLU B 1 244 ? -13.914 -66.625 50.438 1 44.59 244 GLU B N 1
ATOM 4150 C CA . GLU B 1 244 ? -14.508 -66 51.625 1 44.59 244 GLU B CA 1
ATOM 4151 C C . GLU B 1 244 ? -13.672 -66.312 52.875 1 44.59 244 GLU B C 1
ATOM 4153 O O . GLU B 1 244 ? -13.469 -67.5 53.219 1 44.59 244 GLU B O 1
ATOM 4158 N N . GLN B 1 245 ? -12.594 -65.688 53.031 1 42.56 245 GLN B N 1
ATOM 4159 C CA . GLN B 1 245 ? -11.922 -65.812 54.312 1 42.56 245 GLN B CA 1
ATOM 4160 C C . GLN B 1 245 ? -12.883 -65.5 55.469 1 42.56 245 GLN B C 1
ATOM 4162 O O . GLN B 1 245 ? -13.484 -64.438 55.531 1 42.56 245 GLN B O 1
ATOM 4167 N N . SER B 1 246 ? -13.703 -66.5 55.906 1 40.62 246 SER B N 1
ATOM 4168 C CA . SER B 1 246 ? -14.508 -66.562 57.125 1 40.62 246 SER B CA 1
ATOM 4169 C C . SER B 1 246 ? -13.688 -66.125 58.312 1 40.62 246 SER B C 1
ATOM 4171 O O . SER B 1 246 ? -14.078 -66.375 59.469 1 40.62 246 SER B O 1
ATOM 4173 N N . ARG B 1 247 ? -12.562 -65.562 58.156 1 38.12 247 ARG B N 1
ATOM 4174 C CA . ARG B 1 247 ? -11.781 -65.5 59.406 1 38.12 247 ARG B CA 1
ATOM 4175 C C . ARG B 1 247 ? -12.523 -64.688 60.469 1 38.12 247 ARG B C 1
ATOM 4177 O O . ARG B 1 247 ? -12.047 -64.562 61.594 1 38.12 247 ARG B O 1
ATOM 4184 N N . PHE B 1 248 ? -13.359 -63.688 60.094 1 38.88 248 PHE B N 1
ATOM 4185 C CA . PHE B 1 248 ? -13.5 -62.656 61.125 1 38.88 248 PHE B CA 1
ATOM 4186 C C . PHE B 1 248 ? -14.289 -63.219 62.312 1 38.88 248 PHE B C 1
ATOM 4188 O O . PHE B 1 248 ? -14.586 -62.5 63.25 1 38.88 248 PHE B O 1
ATOM 4195 N N . GLY B 1 249 ? -15 -64.375 62.094 1 32.53 249 GLY B N 1
ATOM 4196 C CA . GLY B 1 249 ? -16.016 -64.562 63.125 1 32.53 249 GLY B CA 1
ATOM 4197 C C . GLY B 1 249 ? -15.438 -64.75 64.5 1 32.53 249 GLY B C 1
ATOM 4198 O O . GLY B 1 249 ? -16.156 -64.625 65.5 1 32.53 249 GLY B O 1
ATOM 4199 N N . LYS B 1 250 ? -14.328 -65.5 64.625 1 34.88 250 LYS B N 1
ATOM 4200 C CA . LYS B 1 250 ? -14.203 -66.125 65.938 1 34.88 250 LYS B CA 1
ATOM 4201 C C . LYS B 1 250 ? -13.828 -65.125 67 1 34.88 250 LYS B C 1
ATOM 4203 O O . LYS B 1 250 ? -13.742 -65.5 68.188 1 34.88 250 LYS B O 1
ATOM 4208 N N . VAL B 1 251 ? -13.18 -64.062 66.625 1 35.62 251 VAL B N 1
ATOM 4209 C CA . VAL B 1 251 ? -12.469 -63.469 67.75 1 35.62 251 VAL B CA 1
ATOM 4210 C C . VAL B 1 251 ? -13.477 -62.875 68.75 1 35.62 251 VAL B C 1
ATOM 4212 O O . VAL B 1 251 ? -13.094 -62.406 69.812 1 35.62 251 VAL B O 1
ATOM 4215 N N . LEU B 1 252 ? -14.719 -62.625 68.312 1 35.66 252 LEU B N 1
ATOM 4216 C CA . LEU B 1 252 ? -15.453 -61.844 69.312 1 35.66 252 LEU B CA 1
ATOM 4217 C C . LEU B 1 252 ? -15.734 -62.656 70.562 1 35.66 252 LEU B C 1
ATOM 4219 O O . LEU B 1 252 ? -16.156 -62.125 71.562 1 35.66 252 LEU B O 1
ATOM 4223 N N . SER B 1 253 ? -15.844 -64 70.375 1 36.91 253 SER B N 1
ATOM 4224 C CA . SER B 1 253 ? -16.625 -64.562 71.438 1 36.91 253 SER B CA 1
ATOM 4225 C C . SER B 1 253 ? -15.828 -64.625 72.75 1 36.91 253 SER B C 1
ATOM 4227 O O . SER B 1 253 ? -16.344 -65 73.812 1 36.91 253 SER B O 1
ATOM 4229 N N . SER B 1 254 ? -14.492 -64.562 72.625 1 37.94 254 SER B N 1
ATOM 4230 C CA . SER B 1 254 ? -13.93 -65.125 73.875 1 37.94 254 SER B CA 1
ATOM 4231 C C . SER B 1 254 ? -14.148 -64.25 75.062 1 37.94 254 SER B C 1
ATOM 4233 O O . SER B 1 254 ? -13.734 -64.562 76.188 1 37.94 254 SER B O 1
ATOM 4235 N N . SER B 1 255 ? -14.422 -62.938 74.812 1 35.25 255 SER B N 1
ATOM 4236 C CA . SER B 1 255 ? -14.266 -62.219 76.125 1 35.25 255 SER B CA 1
ATOM 4237 C C . SER B 1 255 ? -15.383 -62.562 77.062 1 35.25 255 SER B C 1
ATOM 4239 O O . SER B 1 255 ? -15.523 -61.938 78.125 1 35.25 255 SER B O 1
ATOM 4241 N N . SER B 1 256 ? -16.266 -63.469 76.75 1 29.92 256 SER B N 1
ATOM 4242 C CA . SER B 1 256 ? -17.266 -63.656 77.812 1 29.92 256 SER B CA 1
ATOM 4243 C C . SER B 1 256 ? -16.656 -64.25 79.062 1 29.92 256 SER B C 1
ATOM 4245 O O . SER B 1 256 ? -17.25 -64.25 80.125 1 29.92 256 SER B O 1
ATOM 4247 N N . SER B 1 257 ? -15.609 -65.062 79 1 28.56 257 SER B N 1
ATOM 4248 C CA . SER B 1 257 ? -15.406 -65.5 80.375 1 28.56 257 SER B CA 1
ATOM 4249 C C . SER B 1 257 ? -14.703 -64.438 81.188 1 28.56 257 SER B C 1
ATOM 4251 O O . SER B 1 257 ? -13.898 -63.656 80.625 1 28.56 257 SER B O 1
#

Radius of gyration: 39.64 Å; Cα contacts (8 Å, |Δi|>4): 425; chains: 2; bounding box: 93×111×109 Å

Foldseek 3Di:
DPVVVVVVVVVVVVVVVVLVVLLVVVPDPVLVVLVVQLVVLLVVLVVLCVVCVVVNPNLLRNVVSVLSNVVSQVQQQPDDDVRHRSVSSQAPSDPCGPSVVSVVVSVVVCVVLLSQQQADADPNDTDSHGDPLNVVLVVLLVLLVVQCVVDPLLCSCPRSVVSLVVNVVSQCCVQPPPPPRHHGNSSVSSVVVVVVVCCVRPVVVCVVCVVVVVVVVVVVVVVVVVCVVVVVVPPPPPPPPPPPPPPPPDDPPPPPD/DPVVVVVVVVVVVVVVVVLVVLLVVVPDPVLVVLVVQLVVLLVVLVVLCVVCVVVNPNLLRNVVSVLSNVVSQVQQQPDDDVRHRSVSSQAPSDPCGPSVVSVVVSVVVCVVLLSQQQADADPNDTDSHGDPLNVVLVVLLVLLVVQCVVDPLLCSCPRSVVSLVVNVVSQCCVQPPDPDRHHGNSSVSSVVVVVVVCCVRPVVVCVVCVVVVVVVVVVVVVVVVVCVVVVVVPPPPPPPPPPPPPPPPPPPPPVPD

Sequence (514 aa):
MNKICIIWTVLFVLVKTEQLYRRTLLNNDNCTSLKTIFADSSSEFIKCSVNYSRPIKFCEKCVTPYINFLESYDNMSKLLVNNTPCIDQFVNLDRLGIIETIFYDNTNLWNRAKCNECFEIKNDKLTPNISKETKLFNDFYQKYNRCIHNVPEKNICKYCLNNYTQLYNYYSSISNENEKIGVCMDMVDLMNTTWAYWGDKCCKFRRHNEYVFILSMILVVIVTISFYILVPFYTEKRSPTIVEQSRFGKVLSSSSSMNKICIIWTVLFVLVKTEQLYRRTLLNNDNCTSLKTIFADSSSEFIKCSVNYSRPIKFCEKCVTPYINFLESYDNMSKLLVNNTPCIDQFVNLDRLGIIETIFYDNTNLWNRAKCNECFEIKNDKLTPNISKETKLFNDFYQKYNRCIHNVPEKNICKYCLNNYTQLYNYYSSISNENEKIGVCMDMVDLMNTTWAYWGDKCCKFRRHNEYVFILSMILVVIVTISFYILVPFYTEKRSPTIVEQSRFGKVLSSSSS

InterPro domains:
  IPR019172 Osteopetrosis-associated transmembrane protein 1 precursor [PF09777] (31-252)
  IPR019172 Osteopetrosis-associated transmembrane protein 1 precursor [PTHR15644] (22-250)

Nearest PDB structures (foldseek):
  7jm7-assembly1_D  TM=7.674E-01  e=1.078E-08  Homo sapiens
  7cq7-assembly1_A  TM=7.622E-01  e=1.792E-08  Homo sapiens
  7cq6-assembly1_B  TM=7.596E-01  e=3.471E-08  Homo sapiens
  7cq7-assembly1_B  TM=7.579E-01  e=7.832E-08  Homo sapiens
  7cq6-assembly1_A  TM=7.605E-01  e=1.010E-07  Homo sapiens

Secondary structure (DSSP, 8-state):
--HHHHHHHHHHHHHHHHHHHHHHGGG-HHHHHHHHHHHHHHHHHHHHHHHTTTTT-HHHHHHHHHHHHHHHHHHHHH-EETTEEGGGGTSSSSSS-HHHHHHHHHHHHHHHTTGGGGEEEETTEEEEEEPHHHHHHHHHHHHHHHHHHHS-GGGHHHHTHHHHHHHHHHHHHHHHS-SS----HHHHHHHHHHHHHHHHHH-THHHHHHHHHHHHHHHHHHHHHHHHHHHHHHS-----------TTSGGGGGGG-/--HHHHHHHHHHHHHHHHHHHHHHGGG-HHHHHHHHHHHHHHHHHHHHHHHTTTTT-HHHHHHHHHHHHHHHHHHHHH-EETTEEGGGGTSSSSSS-HHHHHHHHHHHHHHHTTGGGGEEEETTEEEEEEPHHHHHHHHHHHHHHHHHHHS-GGGHHHHTHHHHHHHHHHHHHHHTSSSS----HHHHHHHHHHHHHHHHHH-THHHHHHHHHHHHHHHHHHHHHHHHHHHHHHS-----------GGGGGGGGGG-

Organism: Rhynchophorus ferrugineus (NCBI:txid354439)

pLDDT: mean 80.31, std 20.37, range [28.56, 98.81]

=== Feature glossary ===
A reading guide for the features in this record.

Start from the sequence.

  · Sequence gives the chain of amino acids in standard one-letter code (A=alanine, C=cysteine, …, Y=tyrosine), read N→C. It is the only feature that is directly encoded by the gene; all structural features are derived from the folded form of this sequence.

Fold it, and you get atomic coordinates and the backbone conformation that goes with them.

  · The mmCIF table is the protein's shape written out atom by atom. For each backbone N, Cα, C, and carbonyl O, it records an (x, y, z) coordinate triple in Å plus the residue type, chain letter, and residue number.

  · Backbone dihedral angles. Every residue except chain termini has a φ (preceding-C → N → Cα → C) and a ψ (N → Cα → C → next-N). They are reported in degrees following the IUPAC sign convention. Secondary structure is essentially a statement about which (φ, ψ) basin each residue occupies.

  · DSSP 8-state secondary structure assigns each residue one of H (α-helix), G (3₁₀-helix), I (π-helix), E (extended β-strand), B (isolated β-bridge), T (hydrogen-bonded turn), S (bend), or '-' (coil). The assignment is computed from backbone hydrogen-bond geometry via the Kabsch–Sander algorithm.

  · P-SEA three-state annotation labels each residue as helix, strand, or coil based purely on the geometry of the Cα trace. It serves as a fallback when the full backbone (and thus DSSP) is unavailable.

Summarize the fold with a handful of shape descriptors and a per-residue structural alphabet.

  · Radius of gyration (Rg) is the root-mean-square distance of Cα atoms from their centroid — a single number for overall size and compactness. A globular domain of N residues has Rg ≈ 2.2·N^0.38 Å; an extended or disordered chain has a much larger Rg. The Cα contact count is the number of residue pairs whose Cα atoms are within 8 Å and are more than four positions apart in sequence — a standard proxy for tertiary packing density. The bounding box is the smallest axis-aligned box enclosing all Cα atoms.

  · Foldseek's 3Di representation compresses backbone geometry into a per-residue letter drawn from a learned twenty-state alphabet. It captures the tertiary interaction pattern around each residue — which residues are packed against it in space, regardless of where they are in sequence.

  · Accessible surface area quantifies burial. A residue with SASA near zero is packed into the hydrophobic core; one with SASA >100 Å² sits on the surface. Computed here via the Shrake–Rupley numerical algorithm with a 1.4 Å probe.

Ask how reliable the model is.

  · For AlphaFold models, the B-factor field carries pLDDT — the model's own estimate of local accuracy on a 0–100 scale. Regions with pLDDT<50 should be treated as essentially unmodeled; they often correspond to intrinsically disordered segments.

  · For experimental (PDB) structures, the B-factor (temperature factor) quantifies the positional spread of each atom in the crystal — a combination of thermal vibration and static disorder — in units of Å². High B-factors mark flexible loops or poorly resolved regions; low B-factors mark the rigid, well-ordered core.

  · PAE(i, j) answers: if I align the predicted and true structures on residue i, how far off (in Å) do I expect residue j to be? A block-diagonal PAE matrix with low values on the blocks and high values off-diagonal is the signature of a multi-domain protein with confidently predicted domains but uncertain inter-domain orientation.

Place it in context: what it resembles, what it is annotated as, and how it looks.

  · Structural nearest neighbors (via Foldseek easy-search vs the PDB). Reported per hit: target PDB id, E-value, and alignment TM-score. A TM-score above ~0.5 is the conventional threshold for 'same fold'.

  · Functional annotations link the protein to curated databases. InterPro entries identify conserved domains and families by matching the sequence against member-database signatures (Pfam, PROSITE, CDD, …). Gene Ontology (GO) terms describe molecular function, biological process, and cellular component in a controlled vocabulary. CATH places the structure in a hierarchical fold classification (Class/Architecture/Topology/Homologous-superfamily). The organism is the source species.

  · Plot images: a contact map (which residues are close in 3D, as an N×N binary image), a Ramachandran scatter (backbone torsion angles, revealing secondary-structure composition at a glance), and — for AlphaFold structures — a PAE heatmap (pairwise prediction confidence).

  · Structure images are PyMOL renders from six orthogonal camera directions. Cartoon representation draws helices as coils and strands as arrows; sticks shows the backbone as bonds; surface shows the solvent-excluded envel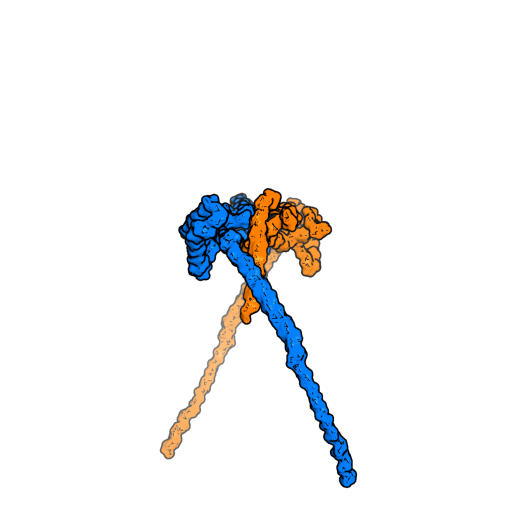ope. Rainbow coloring maps sequence position to hue (blue→red, N→C); chain coloring assigns a distinct color per polypeptide.